Protein AF-A0A929Y7T6-F1 (afdb_monomer)

Solvent-accessible surface area (backbone atoms only — not comparable to full-atom values): 31112 Å² total; per-residue (Å²): 137,85,84,80,83,83,86,83,78,97,77,88,70,81,78,88,77,71,87,53,77,57,58,56,43,48,49,54,32,60,77,64,28,68,88,59,69,92,52,55,68,60,50,28,52,51,27,49,15,45,37,46,13,72,40,48,84,33,41,37,93,51,63,65,48,46,63,39,55,68,40,53,52,41,39,67,33,88,79,69,81,60,52,71,62,26,21,52,38,26,42,54,40,54,46,57,56,73,68,33,86,87,57,51,70,58,54,48,51,37,45,33,30,40,50,40,32,48,54,55,50,52,51,50,38,55,47,53,50,36,52,51,40,51,52,56,44,78,69,41,92,85,61,52,72,71,57,39,51,48,50,33,36,36,61,61,45,93,39,81,66,87,80,57,65,70,63,63,66,65,78,69,75,59,66,52,61,67,56,51,50,55,52,60,57,49,37,51,66,67,33,54,52,48,52,46,31,40,52,45,44,38,76,76,55,62,88,57,92,40,64,29,56,54,50,41,52,37,46,32,31,57,16,41,45,21,54,50,27,45,52,66,66,37,50,68,60,18,50,46,39,48,12,50,39,40,34,54,37,36,57,75,66,63,44,54,75,53,46,53,55,43,49,53,50,51,52,52,51,60,71,66,32,65,69,55,52,52,39,74,73,69,53,85,58,91,53,53,88,90,58,62,57,54,52,74,47,64,70,36,37,50,28,80,85,68,46,57,91,53,60,36,27,42,36,39,37,50,46,96,90,67,51,76,41,39,30,41,38,37,52,56,44,60,16,51,42,37,57,47,12,61,78,43,83,68,43,78,52,35,51,43,39,31,37,35,42,40,24,82,37,69,67,56,27,20,50,55,47,22,54,49,50,44,53,52,51,59,36,37,73,34,84,88,61,35,37,37,78,37,51,44,88,98,50,92,30,28,31,38,40,32,18,44,60,68,57,45,52,52,38,49,51,35,24,47,76,59,70,50,63,67,92,58,48,36,76,46,74,50,50,70,70,56,29,63,73,65,71,53,75,71,76,56,40,38,36,40,24,29,36,42,49,41,76,36,93,88,43,88,94,41,71,43,78,43,38,30,24,43,34,39,28,26,49,66,54,52,48,30,42,65,48,30,78,53,9,64,68,49,51,50,57,47,51,54,53,40,57,77,65,44,45,88,79,46,56,89,83,36,68,68,45,49,49,53,51,52,48,48,49,52,52,38,55,49,39,29,51,45,27,49,61,38,49,58,55,60,71,67,51,37,42,89,39,55,75,63,96,74,50,26,67,71,46,17,53,48,51,50,52,53,46,55,51,49,49,62,55,59,76,76,109

Mean predicted aligned error: 7.51 Å

Foldseek 3Di:
DDDDDDDDDDDDDDDPPDDDPLNVLLVQLVVFFDPDQPCLQVLLQQLQLQCCQQDLQFFAPCSSLSSLLVLLCLLPCVVVPGDPRSNLSSLVSLVCVLPPPVQDPLNSLLSLQLSLVSVVLVCVLLVLQLVQLVVVLVPDPPDDPVRSVVSSCLQNHPDQDDDDLVSLVDATAADALVVLLVSPLFGFPSSLSSNLSSLLSCLVPPSDPGPSSNVNSLRSLRRPNLLNCLLLLSPVSSQLSPLSSLVVSCVSVVVVVLLVVLVVQVVQDVVCPDVNVVCLQPVPDPPPPVDAQKDKDASGAGGPVRHGSFGKIKMWGADPVRDIWIKIKGAHRSSRQSVVCVVLVNDGFLVNIEMETAAADLLRLLLVLLVSVLSLVVLCVPPVSQKHFDPGRPDPAQKEWEFEPVSQVSNVVSNVVSVHDPSRYHYHHDDPVNCVQLVHTEQGKIKGKIWHKDADPPDGPDIRTHRYMYIGYYPVSVVCCRQRLNPPSLCVSLVVVCVVVVLVVDDPPDPVNVVSSVVSVVSSVSSSVSSVVSVVLSVPRRNPGSPGSDNNSVSSVVSVVSSVVSVVVVVVD

Nearest PDB structures (foldseek):
  5iqr-assembly1_8  TM=4.042E-01  e=5.550E-04  Escherichia coli K-12
  1vj7-assembly2_B  TM=3.992E-01  e=6.071E-03  Streptococcus dysgalactiae subsp. equisimilis
  6s2t-assembly1_A  TM=3.610E-01  e=6.346E-03  Thermus thermophilus
  6s2v-assembly1_A  TM=3.914E-01  e=3.127E-02  Thermus thermophilus
  6s2v-assembly3_C  TM=3.686E-01  e=3.127E-02  Thermus thermophilus

Radius of gyration: 26.44 Å; Cα contacts (8 Å, |Δi|>4): 823; chains: 1; bounding box: 95×47×78 Å

Secondary structure (DSSP, 8-state):
---------TT------S--HHHHHHHHHHHHSTT--TTHHHHHHHHHHHHHHHHTTTS---HHHHHHHHHHHHHH-TTS-S-HHHHHHHHHHHHHHHT-TTS-HHHHHHHHHHHHHHHHHHHHHHHHHHHHHHHHHHT-TTS-HHHHHHHHHHHHS---SPPPHHHHT--PPP--HHHHHHHHTTS-HHHHHHHHHHHHHHHHS-S---HHHHHHHHHHIIIIIHHHHHHTT-HHHHHHHHHHHHHHHHHHTT-HHHHHHHHHHHHHHHHH-HHHHHHHHH--S---TTS-SEEEEESSPP-TTS--SS-EEEEEEE-TTS-EEEEEEEEPPHHHHHHHHHTTTTPPPGGGEEEEEEESSHHHHHHHHHHHHHHHHHHHT-GGG-EEE-PPTT-S-SEEEEEEHHHHHHHHHHHHHTT--GGGEEEEEE-HHHHHHHTSPPPPEEEEEEEEEEE-TTSTT-EEEEEEEEEEEEHHHHHHHHHSTT-HHHHHHHHHHHHHTTGGGS-TT-HHHHHHHHHHHHHHHHHHHHHHHHHHHHTT--TT-----SS-HHHHHHHHHHHHHHHHHHTT-

pLDDT: mean 87.09, std 13.43, range [24.84, 98.38]

Structure (mmCIF, N/CA/C/O backbone):
data_AF-A0A929Y7T6-F1
#
_entry.id   AF-A0A929Y7T6-F1
#
loop_
_atom_site.group_PDB
_atom_site.id
_atom_site.type_symbol
_atom_site.label_atom_id
_atom_site.label_alt_id
_atom_site.label_comp_id
_atom_site.label_asym_id
_atom_site.label_entity_id
_atom_site.label_seq_id
_atom_site.pdbx_PDB_ins_code
_atom_site.Cartn_x
_atom_site.Cartn_y
_atom_site.Cartn_z
_atom_site.occupancy
_atom_site.B_iso_or_equiv
_atom_site.auth_seq_id
_atom_site.auth_comp_id
_atom_site.auth_asym_id
_atom_site.auth_atom_id
_atom_site.pdbx_PDB_model_num
ATOM 1 N N . MET A 1 1 ? 58.674 -3.741 -1.979 1.00 30.75 1 MET A N 1
ATOM 2 C CA . MET A 1 1 ? 58.210 -2.365 -1.718 1.00 30.75 1 MET A CA 1
ATOM 3 C C . MET A 1 1 ? 56.908 -2.217 -2.467 1.00 30.75 1 MET A C 1
ATOM 5 O O . MET A 1 1 ? 56.916 -1.921 -3.654 1.00 30.75 1 MET A O 1
ATOM 9 N N . ASN A 1 2 ? 55.836 -2.582 -1.769 1.00 27.48 2 ASN A N 1
ATOM 10 C CA . ASN A 1 2 ? 54.456 -2.337 -2.158 1.00 27.48 2 ASN A CA 1
ATOM 11 C C . ASN A 1 2 ? 54.156 -0.856 -1.936 1.00 27.48 2 ASN A C 1
ATOM 13 O O . ASN A 1 2 ? 54.714 -0.275 -1.009 1.00 27.48 2 ASN A O 1
ATOM 17 N N . ASN A 1 3 ? 53.262 -0.302 -2.744 1.00 24.84 3 ASN A N 1
ATOM 18 C CA . ASN A 1 3 ? 52.385 0.797 -2.358 1.00 24.84 3 ASN A CA 1
ATOM 19 C C . ASN A 1 3 ? 51.068 0.588 -3.116 1.00 24.84 3 ASN A C 1
ATOM 21 O O . ASN A 1 3 ? 50.847 1.163 -4.179 1.00 24.84 3 ASN A O 1
ATOM 25 N N . GLU A 1 4 ? 50.239 -0.303 -2.575 1.00 26.73 4 GLU A N 1
ATOM 26 C CA . GLU A 1 4 ? 48.786 -0.218 -2.709 1.00 26.73 4 GLU A CA 1
ATOM 27 C C . GLU A 1 4 ? 48.318 0.894 -1.768 1.00 26.73 4 GLU A C 1
ATOM 29 O O . GLU A 1 4 ? 48.787 0.995 -0.633 1.00 26.73 4 GLU A O 1
ATOM 34 N N . VAL A 1 5 ? 47.434 1.759 -2.257 1.00 28.36 5 VAL A N 1
ATOM 35 C CA . VAL A 1 5 ? 46.718 2.715 -1.415 1.00 28.36 5 VAL A CA 1
ATOM 36 C C . VAL A 1 5 ? 45.351 2.108 -1.142 1.00 28.36 5 VAL A C 1
ATOM 38 O O . VAL A 1 5 ? 44.487 2.095 -2.015 1.00 28.36 5 VAL A O 1
ATOM 41 N N . ASP A 1 6 ? 45.204 1.588 0.074 1.00 28.38 6 ASP A N 1
ATOM 42 C CA . ASP A 1 6 ? 43.946 1.174 0.687 1.00 28.38 6 ASP A CA 1
ATOM 43 C C . ASP A 1 6 ? 42.977 2.357 0.813 1.00 28.38 6 ASP A C 1
ATOM 45 O O . ASP A 1 6 ? 43.326 3.412 1.350 1.00 28.38 6 ASP A O 1
ATOM 49 N N . ILE A 1 7 ? 41.720 2.142 0.424 1.00 29.48 7 ILE A N 1
ATOM 50 C CA . ILE A 1 7 ? 40.582 2.894 0.963 1.00 29.48 7 ILE A CA 1
ATOM 51 C C . ILE A 1 7 ? 39.602 1.868 1.546 1.00 29.48 7 ILE A C 1
ATOM 53 O O . ILE A 1 7 ? 38.738 1.339 0.852 1.00 29.48 7 ILE A O 1
ATOM 57 N N . LEU A 1 8 ? 39.771 1.572 2.836 1.00 27.78 8 LEU A N 1
ATOM 58 C CA . LEU A 1 8 ? 38.874 0.748 3.652 1.00 27.78 8 LEU A CA 1
ATOM 59 C C . LEU A 1 8 ? 37.724 1.594 4.233 1.00 27.78 8 LEU A C 1
ATOM 61 O O . LEU A 1 8 ? 37.942 2.732 4.656 1.00 27.78 8 LEU A O 1
ATOM 65 N N . ARG A 1 9 ? 36.515 1.015 4.328 1.00 35.38 9 ARG A N 1
ATOM 66 C CA . ARG A 1 9 ? 35.429 1.495 5.210 1.00 35.38 9 ARG A CA 1
ATOM 67 C C . ARG A 1 9 ? 35.489 0.798 6.588 1.00 35.38 9 ARG A C 1
ATOM 69 O O . ARG A 1 9 ? 36.011 -0.312 6.674 1.00 35.38 9 ARG A O 1
ATOM 76 N N . PRO A 1 10 ? 34.985 1.433 7.665 1.00 31.97 10 PRO A N 1
ATOM 77 C CA . PRO A 1 10 ? 35.321 1.079 9.047 1.00 31.97 10 PRO A CA 1
ATOM 78 C C . PRO A 1 10 ? 34.286 0.203 9.792 1.00 31.97 10 PRO A C 1
ATOM 80 O O . PRO A 1 10 ? 34.027 0.465 10.965 1.00 31.97 10 PRO A O 1
ATOM 83 N N . ASP A 1 11 ? 33.683 -0.823 9.182 1.00 34.75 11 ASP A N 1
ATOM 84 C CA . ASP A 1 11 ? 32.692 -1.673 9.883 1.00 34.75 11 ASP A CA 1
ATOM 85 C C . ASP A 1 11 ? 32.797 -3.199 9.671 1.00 34.75 11 ASP A C 1
ATOM 87 O O . ASP A 1 11 ? 32.026 -3.949 10.267 1.00 34.75 11 ASP A O 1
ATOM 91 N N . GLY A 1 12 ? 33.815 -3.697 8.963 1.00 36.16 12 GLY A N 1
ATOM 92 C CA . GLY A 1 12 ? 34.300 -5.073 9.151 1.00 36.16 12 GLY A CA 1
ATOM 93 C C . GLY A 1 12 ? 33.313 -6.210 8.840 1.00 36.16 12 GLY A C 1
ATOM 94 O O . GLY A 1 12 ? 33.398 -7.263 9.474 1.00 36.16 12 GLY A O 1
ATOM 95 N N . ARG A 1 13 ? 32.409 -6.040 7.868 1.00 32.81 13 ARG A N 1
ATOM 96 C CA . ARG A 1 13 ? 31.676 -7.154 7.234 1.00 32.81 13 ARG A CA 1
ATOM 97 C C . ARG A 1 13 ? 32.122 -7.330 5.781 1.00 32.81 13 ARG A C 1
ATOM 99 O O . ARG A 1 13 ? 32.581 -6.381 5.159 1.00 32.81 13 ARG A O 1
ATOM 106 N N . GLU A 1 14 ? 32.062 -8.583 5.344 1.00 32.12 14 GLU A N 1
ATOM 107 C CA . GLU A 1 14 ? 32.769 -9.228 4.229 1.00 32.12 14 GLU A CA 1
ATOM 108 C C . GLU A 1 14 ? 32.957 -8.395 2.951 1.00 32.12 14 GLU A C 1
ATOM 110 O O . GLU A 1 14 ? 32.082 -7.650 2.511 1.00 32.12 14 GLU A O 1
ATOM 115 N N . SER A 1 15 ? 34.137 -8.569 2.346 1.00 32.97 15 SER A N 1
ATOM 116 C CA . SER A 1 15 ? 34.451 -8.118 0.997 1.00 32.97 15 SER A CA 1
ATOM 117 C C . SER A 1 15 ? 33.387 -8.606 0.021 1.00 32.97 15 SER A C 1
ATOM 119 O O . SER A 1 15 ? 32.946 -9.750 0.093 1.00 32.97 15 SER A O 1
ATOM 121 N N . TYR A 1 16 ? 33.002 -7.741 -0.918 1.00 35.12 16 TYR A N 1
ATOM 122 C CA . TYR A 1 16 ? 32.330 -8.151 -2.146 1.00 35.12 16 TYR A CA 1
ATOM 123 C C . TYR A 1 16 ? 33.253 -9.118 -2.899 1.00 35.12 16 TYR A C 1
ATOM 125 O O . TYR A 1 16 ? 34.069 -8.707 -3.725 1.00 35.12 16 TYR A O 1
ATOM 133 N N . ASP A 1 17 ? 33.174 -10.399 -2.563 1.00 30.73 17 ASP A N 1
ATOM 134 C CA . ASP A 1 17 ? 33.821 -11.452 -3.318 1.00 30.73 17 ASP A CA 1
ATOM 135 C C . ASP A 1 17 ? 33.116 -11.563 -4.677 1.00 30.73 17 ASP A C 1
ATOM 137 O O . ASP A 1 17 ? 31.932 -11.875 -4.756 1.00 30.73 17 ASP A O 1
ATOM 141 N N . LEU A 1 18 ? 33.898 -11.329 -5.737 1.00 33.50 18 LEU A N 1
ATOM 142 C CA . LEU A 1 18 ? 33.650 -11.679 -7.143 1.00 33.50 18 LEU A CA 1
ATOM 143 C C . LEU A 1 18 ? 32.570 -10.864 -7.885 1.00 33.50 18 LEU A C 1
ATOM 145 O O . LEU A 1 18 ? 31.371 -11.072 -7.759 1.00 33.50 18 LEU A O 1
ATOM 149 N N . ILE A 1 19 ? 33.064 -9.995 -8.770 1.00 40.75 19 ILE A N 1
ATOM 150 C CA . ILE A 1 19 ? 32.378 -9.367 -9.909 1.00 40.75 19 ILE A CA 1
ATOM 151 C C . ILE A 1 19 ? 31.396 -10.362 -10.556 1.00 40.75 19 ILE A C 1
ATOM 153 O O . ILE A 1 19 ? 31.828 -11.345 -11.166 1.00 40.75 19 ILE A O 1
ATOM 157 N N . ALA A 1 20 ? 30.087 -10.120 -10.447 1.00 53.72 20 ALA A N 1
ATOM 158 C CA . ALA A 1 20 ? 29.102 -10.887 -11.199 1.00 53.72 20 ALA A CA 1
ATOM 159 C C . ALA A 1 20 ? 29.246 -10.554 -12.699 1.00 53.72 20 ALA A C 1
ATOM 161 O O . ALA A 1 20 ? 29.445 -9.383 -13.037 1.00 53.72 20 ALA A O 1
ATOM 162 N N . PRO A 1 21 ? 29.110 -11.526 -13.626 1.00 73.94 21 PRO A N 1
ATOM 163 C CA . PRO A 1 21 ? 29.206 -11.269 -15.067 1.00 73.94 21 PRO A CA 1
ATOM 164 C C . PRO A 1 21 ? 28.299 -10.128 -15.553 1.00 73.94 21 PRO A C 1
ATOM 166 O O . PRO A 1 21 ? 28.669 -9.407 -16.474 1.00 73.94 21 PRO A O 1
ATOM 169 N N . VAL A 1 22 ? 27.138 -9.933 -14.915 1.00 87.88 22 VAL A N 1
ATOM 170 C CA . VAL A 1 22 ? 26.182 -8.875 -15.268 1.00 87.88 22 VAL A CA 1
ATOM 171 C C . VAL A 1 22 ? 26.681 -7.469 -14.915 1.00 87.88 22 VAL A C 1
ATOM 173 O O . VAL A 1 22 ? 26.446 -6.541 -15.681 1.00 87.88 22 VAL A O 1
ATOM 176 N N . ASP A 1 23 ? 27.441 -7.291 -13.829 1.00 87.75 23 ASP A N 1
ATOM 177 C CA . ASP A 1 23 ? 27.931 -5.968 -13.416 1.00 87.75 23 ASP A CA 1
ATOM 178 C C . ASP A 1 23 ? 28.905 -5.386 -14.436 1.00 87.75 23 ASP A C 1
ATOM 180 O O . ASP A 1 23 ? 28.860 -4.193 -14.739 1.00 87.75 23 ASP A O 1
ATOM 184 N N . THR A 1 24 ? 29.794 -6.229 -14.969 1.00 88.50 24 THR A N 1
ATOM 185 C CA . THR A 1 24 ? 30.710 -5.833 -16.043 1.00 88.50 24 THR A CA 1
ATOM 186 C C . THR A 1 24 ? 29.929 -5.457 -17.293 1.00 88.50 24 THR A C 1
ATOM 188 O O . THR A 1 24 ? 30.178 -4.399 -17.857 1.00 88.50 24 THR A O 1
ATOM 191 N N . LEU A 1 25 ? 28.939 -6.265 -17.678 1.00 91.12 25 LEU A N 1
ATOM 192 C CA . LEU A 1 25 ? 28.117 -5.997 -18.856 1.00 91.12 25 LEU A CA 1
ATOM 193 C C . LEU A 1 25 ? 27.348 -4.671 -18.747 1.00 91.12 25 LEU A C 1
ATOM 195 O O . LEU A 1 25 ? 27.350 -3.885 -19.689 1.00 91.12 25 LEU A O 1
ATOM 199 N N . VAL A 1 26 ? 26.744 -4.383 -17.593 1.00 91.94 26 VAL A N 1
ATOM 200 C CA . VAL A 1 26 ? 25.992 -3.137 -17.372 1.00 91.94 26 VAL A CA 1
ATOM 201 C C . VAL A 1 26 ? 26.918 -1.918 -17.311 1.00 91.94 26 VAL A C 1
ATOM 203 O O . VAL A 1 26 ? 26.553 -0.844 -17.793 1.00 91.94 26 VAL A O 1
ATOM 206 N N . ARG A 1 27 ? 28.130 -2.055 -16.755 1.00 90.56 27 ARG A N 1
ATOM 207 C CA . ARG A 1 27 ? 29.142 -0.981 -16.774 1.00 90.56 27 ARG A CA 1
ATOM 208 C C . ARG A 1 27 ? 29.623 -0.693 -18.191 1.00 90.56 27 ARG A C 1
ATOM 210 O O . ARG A 1 27 ? 29.637 0.470 -18.581 1.00 90.56 27 ARG A O 1
ATOM 217 N N . ASP A 1 28 ? 29.943 -1.735 -18.953 1.00 88.75 28 ASP A N 1
ATOM 218 C CA . ASP A 1 28 ? 30.347 -1.616 -20.355 1.00 88.75 28 ASP A CA 1
ATOM 219 C C . ASP A 1 28 ? 29.238 -0.952 -21.187 1.00 88.75 28 ASP A C 1
ATOM 221 O O . ASP A 1 28 ? 29.512 -0.044 -21.975 1.00 88.75 28 ASP A O 1
ATOM 225 N N . TYR A 1 29 ? 27.979 -1.351 -20.971 1.00 92.38 29 TYR A N 1
ATOM 226 C CA . TYR A 1 29 ? 26.817 -0.701 -21.576 1.00 92.38 29 TYR A CA 1
ATOM 227 C C . TYR A 1 29 ? 26.772 0.790 -21.232 1.00 92.38 29 TYR A C 1
ATOM 229 O O . TYR A 1 29 ? 26.779 1.628 -22.127 1.00 92.38 29 TYR A O 1
ATOM 237 N N . ARG A 1 30 ? 26.784 1.141 -19.942 1.00 90.19 30 ARG A N 1
ATOM 238 C CA . ARG A 1 30 ? 26.703 2.535 -19.481 1.00 90.19 30 ARG A CA 1
ATOM 239 C C . ARG A 1 30 ? 27.815 3.407 -20.068 1.00 90.19 30 ARG A C 1
ATOM 241 O O . ARG A 1 30 ? 27.568 4.561 -20.402 1.00 90.19 30 ARG A O 1
ATOM 248 N N . ASP A 1 31 ? 29.029 2.872 -20.165 1.00 86.94 31 ASP A N 1
ATOM 249 C CA . ASP A 1 31 ? 30.201 3.614 -20.634 1.00 86.94 31 ASP A CA 1
ATOM 250 C C . ASP A 1 31 ? 30.208 3.805 -22.164 1.00 86.94 31 ASP A C 1
ATOM 252 O O . ASP A 1 31 ? 30.907 4.684 -22.670 1.00 86.94 31 ASP A O 1
ATOM 256 N N . THR A 1 32 ? 29.423 3.011 -22.900 1.00 85.94 32 THR A N 1
ATOM 257 C CA . THR A 1 32 ? 29.293 3.084 -24.367 1.00 85.94 32 THR A CA 1
ATOM 258 C C . THR A 1 32 ? 27.987 3.724 -24.832 1.00 85.94 32 THR A C 1
ATOM 260 O O . THR A 1 32 ? 27.947 4.322 -25.902 1.00 85.94 32 THR A O 1
ATOM 263 N N . ALA A 1 33 ? 26.917 3.626 -24.045 1.00 87.00 33 ALA A N 1
ATOM 264 C CA . ALA A 1 33 ? 25.616 4.167 -24.387 1.00 87.00 33 ALA A CA 1
ATOM 265 C C . ALA A 1 33 ? 25.622 5.701 -24.371 1.00 87.00 33 ALA A C 1
ATOM 267 O O . ALA A 1 33 ? 26.090 6.369 -23.445 1.00 87.00 33 ALA A O 1
ATOM 268 N N . SER A 1 34 ? 25.015 6.281 -25.399 1.00 82.94 34 SER A N 1
ATOM 269 C CA . SER A 1 34 ? 24.853 7.723 -25.521 1.00 82.94 34 SER A CA 1
ATOM 270 C C . SER A 1 34 ? 23.731 8.222 -24.604 1.00 82.94 34 SER A C 1
ATOM 272 O O . SER A 1 34 ? 22.579 7.808 -24.739 1.00 82.94 34 SER A O 1
ATOM 274 N N . ARG A 1 35 ? 24.046 9.194 -23.732 1.00 77.00 35 ARG A N 1
ATOM 275 C CA . ARG A 1 35 ? 23.082 9.914 -22.864 1.00 77.00 35 ARG A CA 1
ATOM 276 C C . ARG A 1 35 ? 22.252 9.007 -21.940 1.00 77.00 35 ARG A C 1
ATOM 278 O O . ARG A 1 35 ? 21.089 9.309 -21.676 1.00 77.00 35 ARG A O 1
ATOM 285 N N . GLU A 1 36 ? 22.846 7.927 -21.442 1.00 85.88 36 GLU A N 1
ATOM 286 C CA . GLU A 1 36 ? 22.211 7.088 -20.424 1.00 85.88 36 GLU A CA 1
ATOM 287 C C . GLU A 1 36 ? 22.105 7.822 -19.075 1.00 85.88 36 GLU A C 1
ATOM 289 O O . GLU A 1 36 ? 22.851 8.772 -18.800 1.00 85.88 36 GLU A O 1
ATOM 294 N N . ARG A 1 37 ? 21.163 7.399 -18.224 1.00 85.06 37 ARG A N 1
ATOM 295 C CA . ARG A 1 37 ? 21.006 7.971 -16.883 1.00 85.06 37 ARG A CA 1
ATOM 296 C C . ARG A 1 37 ? 22.293 7.781 -16.056 1.00 85.06 37 ARG A C 1
ATOM 298 O O . ARG A 1 37 ? 22.844 6.677 -16.010 1.00 85.06 37 ARG A O 1
ATOM 305 N N . PRO A 1 38 ? 22.786 8.831 -15.372 1.00 83.88 38 PRO A N 1
ATOM 306 C CA . PRO A 1 38 ? 24.052 8.760 -14.641 1.00 83.88 38 PRO A CA 1
ATOM 307 C C . PRO A 1 38 ? 23.994 7.802 -13.445 1.00 83.88 38 PRO A C 1
ATOM 309 O O . PRO A 1 38 ? 25.021 7.257 -13.046 1.00 83.88 38 PRO A O 1
ATOM 312 N N . ASP A 1 39 ? 22.801 7.575 -12.894 1.00 89.69 39 ASP A N 1
ATOM 313 C CA . ASP A 1 39 ? 22.560 6.731 -11.728 1.00 89.69 39 ASP A CA 1
ATOM 314 C C . ASP A 1 39 ? 22.103 5.305 -12.087 1.00 89.69 39 ASP A C 1
ATOM 316 O O . ASP A 1 39 ? 21.621 4.613 -11.202 1.00 89.69 39 ASP A O 1
ATOM 320 N N . LEU A 1 40 ? 22.264 4.830 -13.336 1.00 90.56 40 LEU A N 1
ATOM 321 C CA . LEU A 1 40 ? 21.748 3.526 -13.817 1.00 90.56 40 LEU A CA 1
ATOM 322 C C . LEU A 1 40 ? 22.006 2.363 -12.839 1.00 90.56 40 LEU A C 1
ATOM 324 O O . LEU A 1 40 ? 21.096 1.632 -12.457 1.00 90.56 40 LEU A O 1
ATOM 328 N N . ILE A 1 41 ? 23.261 2.217 -12.408 1.00 91.31 41 ILE A N 1
ATOM 329 C CA . ILE A 1 41 ? 23.690 1.145 -11.498 1.00 91.31 41 ILE A CA 1
ATOM 330 C C . ILE A 1 41 ? 23.164 1.386 -10.078 1.00 91.31 41 ILE A C 1
ATOM 332 O O . ILE A 1 41 ? 22.718 0.458 -9.409 1.00 91.31 41 ILE A O 1
ATOM 336 N N . GLU A 1 42 ? 23.201 2.633 -9.604 1.00 92.12 42 GLU A N 1
ATOM 337 C CA . GLU A 1 42 ? 22.711 2.984 -8.267 1.00 92.12 42 GLU A CA 1
ATOM 338 C C . GLU A 1 42 ? 21.203 2.749 -8.155 1.00 92.12 42 GLU A C 1
ATOM 340 O O . GLU A 1 42 ? 20.743 2.192 -7.162 1.00 92.12 42 GLU A O 1
ATOM 345 N N . HIS A 1 43 ? 20.452 3.106 -9.194 1.00 93.38 43 HIS A N 1
ATOM 346 C CA . HIS A 1 43 ? 19.031 2.834 -9.335 1.00 93.38 43 HIS A CA 1
ATOM 347 C C . HIS A 1 43 ? 18.742 1.336 -9.254 1.00 93.38 43 HIS A C 1
ATOM 349 O O . HIS A 1 43 ? 17.990 0.917 -8.377 1.00 93.38 43 HIS A O 1
ATOM 355 N N . ALA A 1 44 ? 19.414 0.510 -10.062 1.00 94.25 44 ALA A N 1
ATOM 356 C CA . ALA A 1 44 ? 19.248 -0.941 -10.003 1.00 94.25 44 ALA A CA 1
ATOM 357 C C . ALA A 1 44 ? 19.532 -1.508 -8.594 1.00 94.25 44 ALA A C 1
ATOM 359 O O . ALA A 1 44 ? 18.779 -2.343 -8.089 1.00 94.25 44 ALA A O 1
ATOM 360 N N . HIS A 1 45 ? 20.557 -1.008 -7.894 1.00 93.50 45 HIS A N 1
ATOM 361 C CA . HIS A 1 45 ? 20.831 -1.417 -6.512 1.00 93.50 45 HIS A CA 1
ATOM 362 C C . HIS A 1 45 ? 19.759 -0.971 -5.507 1.00 93.50 45 HIS A C 1
ATOM 364 O O . HIS A 1 45 ? 19.465 -1.724 -4.573 1.00 93.50 45 HIS A O 1
ATOM 370 N N . ARG A 1 46 ? 19.164 0.219 -5.661 1.00 95.12 46 ARG A N 1
ATOM 371 C CA . ARG A 1 46 ? 18.041 0.653 -4.811 1.00 95.12 46 ARG A CA 1
ATOM 372 C C . ARG A 1 46 ? 16.802 -0.206 -5.062 1.00 95.12 46 ARG A C 1
ATOM 374 O O . ARG A 1 46 ? 16.214 -0.710 -4.104 1.00 95.12 46 ARG A O 1
ATOM 381 N N . VAL A 1 47 ? 16.481 -0.482 -6.328 1.00 96.12 47 VAL A N 1
ATOM 382 C CA . VAL A 1 47 ? 15.379 -1.377 -6.722 1.00 96.12 47 VAL A CA 1
ATOM 383 C C . VAL A 1 47 ? 15.582 -2.782 -6.158 1.00 96.12 47 VAL A C 1
ATOM 385 O O . VAL A 1 47 ? 14.666 -3.335 -5.552 1.00 96.12 47 VAL A O 1
ATOM 388 N N . LEU A 1 48 ? 16.794 -3.338 -6.245 1.00 94.81 48 LEU A N 1
ATOM 389 C CA . LEU A 1 48 ? 17.136 -4.618 -5.619 1.00 94.81 48 LEU A CA 1
ATOM 390 C C . LEU A 1 48 ? 16.880 -4.612 -4.108 1.00 94.81 48 LEU A C 1
ATOM 392 O O . LEU A 1 48 ? 16.363 -5.591 -3.570 1.00 94.81 48 LEU A O 1
ATOM 396 N N . GLY A 1 49 ? 17.238 -3.523 -3.424 1.00 95.31 49 GLY A N 1
ATOM 397 C CA . GLY A 1 49 ? 16.976 -3.354 -1.995 1.00 95.31 49 GLY A CA 1
ATOM 398 C C . GLY A 1 49 ? 15.483 -3.425 -1.678 1.00 95.31 49 GLY A C 1
ATOM 399 O O . GLY A 1 49 ? 15.083 -4.148 -0.767 1.00 95.31 49 GLY A O 1
ATOM 400 N N . LEU A 1 50 ? 14.654 -2.750 -2.478 1.00 97.06 50 LEU A N 1
ATOM 401 C CA . LEU A 1 50 ? 13.196 -2.779 -2.346 1.00 97.06 50 LEU A CA 1
ATOM 402 C C . LEU A 1 50 ? 12.619 -4.173 -2.640 1.00 97.06 50 LEU A C 1
ATOM 404 O O . LEU A 1 50 ? 11.813 -4.678 -1.858 1.00 97.06 50 LEU A O 1
ATOM 408 N N . VAL A 1 51 ? 13.058 -4.834 -3.713 1.00 96.06 51 VAL A N 1
ATOM 409 C CA . VAL A 1 51 ? 12.597 -6.186 -4.070 1.00 96.06 51 VAL A CA 1
ATOM 410 C C . VAL A 1 51 ? 12.941 -7.188 -2.966 1.00 96.06 51 VAL A C 1
ATOM 412 O O . VAL A 1 51 ? 12.075 -7.949 -2.530 1.00 96.06 51 VAL A O 1
ATOM 415 N N . ARG A 1 52 ? 14.166 -7.141 -2.427 1.00 93.50 52 ARG A N 1
ATOM 416 C CA . ARG A 1 52 ? 14.575 -7.969 -1.279 1.00 93.50 52 ARG A CA 1
ATOM 417 C C . ARG A 1 52 ? 13.739 -7.680 -0.033 1.00 93.50 52 ARG A C 1
ATOM 419 O O . ARG A 1 52 ? 13.346 -8.624 0.656 1.00 93.50 52 ARG A O 1
ATOM 426 N N . ALA A 1 53 ? 13.443 -6.406 0.228 1.00 94.44 53 ALA A N 1
ATOM 427 C CA . ALA A 1 53 ? 12.648 -5.972 1.371 1.00 94.44 53 ALA A CA 1
ATOM 428 C C . ALA A 1 53 ? 11.200 -6.490 1.321 1.00 94.44 53 ALA A C 1
ATOM 430 O O . ALA A 1 53 ? 10.683 -6.964 2.334 1.00 94.44 53 ALA A O 1
ATOM 431 N N . PHE A 1 54 ? 10.547 -6.408 0.156 1.00 94.88 54 PHE A N 1
ATOM 432 C CA . PHE A 1 54 ? 9.120 -6.714 0.000 1.00 94.88 54 PHE A CA 1
ATOM 433 C C . PHE A 1 54 ? 8.808 -8.149 -0.441 1.00 94.88 54 PHE A C 1
ATOM 435 O O . PHE A 1 54 ? 7.728 -8.651 -0.122 1.00 94.88 54 PHE A O 1
ATOM 442 N N . ALA A 1 55 ? 9.702 -8.790 -1.195 1.00 93.56 55 ALA A N 1
ATOM 443 C CA . ALA A 1 55 ? 9.422 -10.060 -1.864 1.00 93.56 55 ALA A CA 1
ATOM 444 C C . ALA A 1 55 ? 10.618 -11.025 -1.930 1.00 93.56 55 ALA A C 1
ATOM 446 O O . ALA A 1 55 ? 10.511 -12.071 -2.566 1.00 93.56 55 ALA A O 1
ATOM 447 N N . GLY A 1 56 ? 11.742 -10.729 -1.267 1.00 88.56 56 GLY A N 1
ATOM 448 C CA . GLY A 1 56 ? 12.943 -11.573 -1.327 1.00 88.56 56 GLY A CA 1
ATOM 449 C C . GLY A 1 56 ? 12.777 -12.972 -0.718 1.00 88.56 56 GLY A C 1
ATOM 450 O O . GLY A 1 56 ? 13.621 -13.834 -0.919 1.00 88.56 56 GLY A O 1
ATOM 451 N N . ASP A 1 57 ? 11.716 -13.213 0.055 1.00 88.88 57 ASP A N 1
ATOM 452 C CA . ASP A 1 57 ? 11.304 -14.541 0.533 1.00 88.88 57 ASP A CA 1
ATOM 453 C C . ASP A 1 57 ? 10.343 -15.269 -0.427 1.00 88.88 57 ASP A C 1
ATOM 455 O O . ASP A 1 57 ? 9.937 -16.391 -0.132 1.00 88.88 57 ASP A O 1
ATOM 459 N N . LYS A 1 58 ? 9.944 -14.632 -1.535 1.00 89.62 58 LYS A N 1
ATOM 460 C CA . LYS A 1 58 ? 8.912 -15.122 -2.463 1.00 89.62 58 LYS A CA 1
ATOM 461 C C . LYS A 1 58 ? 9.466 -15.437 -3.839 1.00 89.62 58 LYS A C 1
ATOM 463 O O . LYS A 1 58 ? 9.082 -16.452 -4.401 1.00 89.62 58 LYS A O 1
ATOM 468 N N . ILE A 1 59 ? 10.331 -14.583 -4.375 1.00 90.31 59 ILE A N 1
ATOM 469 C CA . ILE A 1 59 ? 10.817 -14.695 -5.756 1.00 90.31 59 ILE A CA 1
ATOM 470 C C . ILE A 1 59 ? 12.283 -15.149 -5.784 1.00 90.31 59 ILE A C 1
ATOM 472 O O . ILE A 1 59 ? 13.003 -14.877 -4.816 1.00 90.31 59 ILE A O 1
ATOM 476 N N . PRO A 1 60 ? 12.730 -15.859 -6.838 1.00 88.38 60 PRO A N 1
ATOM 477 C CA . PRO A 1 60 ? 14.122 -16.284 -6.964 1.00 88.38 60 PRO A CA 1
ATOM 478 C C . PRO A 1 60 ? 15.069 -15.091 -7.103 1.00 88.38 60 PRO A C 1
ATOM 480 O O . PRO A 1 60 ? 14.641 -13.943 -7.228 1.00 88.38 60 PRO A O 1
ATOM 483 N N . ASP A 1 61 ? 16.377 -15.361 -7.092 1.00 86.75 61 ASP A N 1
ATOM 484 C CA . ASP A 1 61 ? 17.384 -14.319 -7.284 1.00 86.75 61 ASP A CA 1
ATOM 485 C C . ASP A 1 61 ? 17.174 -13.579 -8.614 1.00 86.75 61 ASP A C 1
ATOM 487 O O . ASP A 1 61 ? 17.459 -14.094 -9.698 1.00 86.75 61 ASP A O 1
ATOM 491 N N . SER A 1 62 ? 16.670 -12.353 -8.497 1.00 88.62 62 SER A N 1
ATOM 492 C CA . SER A 1 62 ? 16.329 -11.460 -9.596 1.00 88.62 62 SER A CA 1
ATOM 493 C C . SER A 1 62 ? 17.388 -10.381 -9.820 1.00 88.62 62 SER A C 1
ATOM 495 O O . SER A 1 62 ? 17.101 -9.396 -10.501 1.00 88.62 62 SER A O 1
ATOM 497 N N . TYR A 1 63 ? 18.586 -10.526 -9.233 1.00 92.50 63 TYR A N 1
ATOM 498 C CA . TYR A 1 63 ? 19.659 -9.535 -9.334 1.00 92.50 63 TYR A CA 1
ATOM 499 C C . TYR A 1 63 ? 19.934 -9.138 -10.782 1.00 92.50 63 TYR A C 1
ATOM 501 O O . TYR A 1 63 ? 19.792 -7.972 -11.139 1.00 92.50 63 TYR A O 1
ATOM 509 N N . ASP A 1 64 ? 20.241 -10.117 -11.629 1.00 93.06 64 ASP A N 1
ATOM 510 C CA . ASP A 1 64 ? 20.593 -9.871 -13.024 1.00 93.06 64 ASP A CA 1
ATOM 511 C C . ASP A 1 64 ? 19.447 -9.190 -13.793 1.00 93.06 64 ASP A C 1
ATOM 513 O O . ASP A 1 64 ? 19.704 -8.332 -14.634 1.00 93.06 64 ASP A O 1
ATOM 517 N N . ALA A 1 65 ? 18.185 -9.540 -13.496 1.00 92.81 65 ALA A N 1
ATOM 518 C CA . ALA A 1 65 ? 17.017 -8.960 -14.169 1.00 92.81 65 ALA A CA 1
ATOM 519 C C . ALA A 1 65 ? 16.884 -7.483 -13.815 1.00 92.81 65 ALA A C 1
ATOM 521 O O . ALA A 1 65 ? 16.724 -6.641 -14.691 1.00 92.81 65 ALA A O 1
ATOM 522 N N . ILE A 1 66 ? 17.040 -7.162 -12.532 1.00 94.75 66 ILE A N 1
ATOM 523 C CA . ILE A 1 66 ? 17.023 -5.786 -12.039 1.00 94.75 66 ILE A CA 1
ATOM 524 C C . ILE A 1 66 ? 18.214 -5.000 -12.591 1.00 94.75 66 ILE A C 1
ATOM 526 O O . ILE A 1 66 ? 18.064 -3.838 -12.940 1.00 94.75 66 ILE A O 1
ATOM 530 N N . MET A 1 67 ? 19.389 -5.606 -12.736 1.00 94.12 67 MET A N 1
ATOM 531 C CA . MET A 1 67 ? 20.548 -4.928 -13.324 1.00 94.12 67 MET A CA 1
ATOM 532 C C . MET A 1 67 ? 20.357 -4.601 -14.815 1.00 94.12 67 MET A C 1
ATOM 534 O O . MET A 1 67 ? 20.934 -3.632 -15.303 1.00 94.12 67 MET A O 1
ATOM 538 N N . MET A 1 68 ? 19.532 -5.371 -15.530 1.00 92.62 68 MET A N 1
ATOM 539 C CA . MET A 1 68 ? 19.284 -5.210 -16.967 1.00 92.62 68 MET A CA 1
ATOM 540 C C . MET A 1 68 ? 17.898 -4.638 -17.314 1.00 92.62 68 MET A C 1
ATOM 542 O O . MET A 1 68 ? 17.596 -4.520 -18.500 1.00 92.62 68 MET A O 1
ATOM 546 N N . HIS A 1 69 ? 17.070 -4.263 -16.329 1.00 89.69 69 HIS A N 1
ATOM 547 C CA . HIS A 1 69 ? 15.675 -3.851 -16.567 1.00 89.69 69 HIS A CA 1
ATOM 548 C C . HIS A 1 69 ? 15.555 -2.661 -17.527 1.00 89.69 69 HIS A C 1
ATOM 550 O O . HIS A 1 69 ? 14.678 -2.633 -18.379 1.00 89.69 69 HIS A O 1
ATOM 556 N N . ASP A 1 70 ? 16.477 -1.705 -17.430 1.00 88.81 70 ASP A N 1
ATOM 557 C CA . ASP A 1 70 ? 16.528 -0.563 -18.331 1.00 88.81 70 ASP A CA 1
ATOM 558 C C . ASP A 1 70 ? 17.071 -0.987 -19.712 1.00 88.81 70 ASP A C 1
ATOM 560 O O . ASP A 1 70 ? 16.623 -0.490 -20.735 1.00 88.81 70 ASP A O 1
ATOM 564 N N . ILE A 1 71 ? 18.002 -1.944 -19.784 1.00 91.94 71 ILE A N 1
ATOM 565 C CA . ILE A 1 71 ? 18.699 -2.322 -21.028 1.00 91.94 71 ILE A CA 1
ATOM 566 C C . ILE A 1 71 ? 17.744 -2.926 -22.065 1.00 91.94 71 ILE A C 1
ATOM 568 O O . ILE A 1 71 ? 17.867 -2.613 -23.251 1.00 91.94 71 ILE A O 1
ATOM 572 N N . VAL A 1 72 ? 16.777 -3.751 -21.646 1.00 90.44 72 VAL A N 1
ATOM 573 C CA . VAL A 1 72 ? 15.807 -4.361 -22.577 1.00 90.44 72 VAL A CA 1
ATOM 574 C C . VAL A 1 72 ? 14.970 -3.305 -23.307 1.00 90.44 72 VAL A C 1
ATOM 576 O O . VAL A 1 72 ? 14.847 -3.367 -24.534 1.00 90.44 72 VAL A O 1
ATOM 579 N N . SER A 1 73 ? 14.538 -2.253 -22.607 1.00 87.88 73 SER A N 1
ATOM 580 C CA . SER A 1 73 ? 13.762 -1.173 -23.221 1.00 87.88 73 SER A CA 1
ATOM 581 C C . SER A 1 73 ? 14.602 -0.316 -24.174 1.00 87.88 73 SER A C 1
ATOM 583 O O . SER A 1 73 ? 14.104 0.136 -25.210 1.00 87.88 73 SER A O 1
ATOM 585 N N . ARG A 1 74 ? 15.909 -0.145 -23.907 1.00 90.50 74 ARG A N 1
ATOM 586 C CA . ARG A 1 74 ? 16.833 0.534 -24.844 1.00 90.50 74 ARG A CA 1
ATOM 587 C C . ARG A 1 74 ? 17.125 -0.306 -26.080 1.00 90.50 74 ARG A C 1
ATOM 589 O O . ARG A 1 74 ? 17.312 0.265 -27.151 1.00 90.50 74 ARG A O 1
ATOM 596 N N . PHE A 1 75 ? 17.147 -1.631 -25.954 1.00 92.25 75 PHE A N 1
ATOM 597 C CA . PHE A 1 75 ? 17.304 -2.531 -27.094 1.00 92.25 75 PHE A CA 1
ATOM 598 C C . PHE A 1 75 ? 16.083 -2.492 -28.024 1.00 92.25 75 PHE A C 1
ATOM 600 O O . PHE A 1 75 ? 16.230 -2.307 -29.236 1.00 92.25 75 PHE A O 1
ATOM 607 N N . ARG A 1 76 ? 14.873 -2.609 -27.466 1.00 89.00 76 ARG A N 1
ATOM 608 C CA . ARG A 1 76 ? 13.636 -2.537 -28.256 1.00 89.00 76 ARG A CA 1
ATOM 609 C C . ARG A 1 76 ? 13.390 -1.137 -28.818 1.00 89.00 76 ARG A C 1
ATOM 611 O O . ARG A 1 76 ? 12.962 -1.019 -29.961 1.00 89.00 76 ARG A O 1
ATOM 618 N N . ASN A 1 77 ? 13.729 -0.084 -28.064 1.00 85.06 77 ASN A N 1
ATOM 619 C CA . ASN A 1 77 ? 13.652 1.327 -28.471 1.00 85.06 77 ASN A CA 1
ATOM 620 C C . ASN A 1 77 ? 12.333 1.690 -29.186 1.00 85.06 77 ASN A C 1
ATOM 622 O O . ASN A 1 77 ? 12.338 2.448 -30.156 1.00 85.06 77 ASN A O 1
ATOM 626 N N . SER A 1 78 ? 11.206 1.145 -28.720 1.00 74.75 78 SER A N 1
ATOM 627 C CA . SER A 1 78 ? 9.917 1.172 -29.432 1.00 74.75 78 SER A CA 1
ATOM 628 C C . SER A 1 78 ? 9.390 2.580 -29.737 1.00 74.75 78 SER A C 1
ATOM 630 O O . SER A 1 78 ? 8.639 2.765 -30.688 1.00 74.75 78 SER A O 1
ATOM 632 N N . ASP A 1 79 ? 9.813 3.576 -28.954 1.00 70.00 79 ASP A N 1
ATOM 633 C CA . ASP A 1 79 ? 9.424 4.983 -29.108 1.00 70.00 79 ASP A CA 1
ATOM 634 C C . ASP A 1 79 ? 10.501 5.847 -29.803 1.00 70.00 79 ASP A C 1
ATOM 636 O O . ASP A 1 79 ? 10.424 7.076 -29.755 1.00 70.00 79 ASP A O 1
ATOM 640 N N . GLU A 1 80 ? 11.550 5.234 -30.368 1.00 78.88 80 GLU A N 1
ATOM 641 C CA . GLU A 1 80 ? 12.690 5.908 -31.023 1.00 78.88 80 GLU A CA 1
ATOM 642 C C . GLU A 1 80 ? 13.358 6.993 -30.145 1.00 78.88 80 GLU A C 1
ATOM 644 O O . GLU A 1 80 ? 13.910 7.988 -30.623 1.00 78.88 80 GLU A O 1
ATOM 649 N N . LYS A 1 81 ? 13.306 6.816 -28.817 1.00 78.44 81 LYS A N 1
ATOM 650 C CA . LYS A 1 81 ? 13.829 7.777 -27.830 1.00 78.44 81 LYS A CA 1
ATOM 651 C C . LYS A 1 81 ? 15.350 7.724 -27.705 1.00 78.44 81 LYS A C 1
ATOM 653 O O . LYS A 1 81 ? 15.959 8.728 -27.324 1.00 78.44 81 LYS A O 1
ATOM 658 N N . TYR A 1 82 ? 15.949 6.569 -27.981 1.00 84.62 82 TYR A N 1
ATOM 659 C CA . TYR A 1 82 ? 17.373 6.305 -27.798 1.00 84.62 82 TYR A CA 1
ATOM 660 C C . TYR A 1 82 ? 18.118 6.305 -29.134 1.00 84.62 82 TYR A C 1
ATOM 662 O O . TYR A 1 82 ? 17.544 6.020 -30.187 1.00 84.62 82 TYR A O 1
ATOM 670 N N . SER A 1 83 ? 19.409 6.648 -29.099 1.00 88.12 83 SER A N 1
ATOM 671 C CA . SER A 1 83 ? 20.252 6.603 -30.294 1.00 88.12 83 SER A CA 1
ATOM 672 C C . SER A 1 83 ? 20.484 5.161 -30.745 1.00 88.12 83 SER A C 1
ATOM 674 O O . SER A 1 83 ? 20.426 4.226 -29.944 1.00 88.12 83 SER A O 1
ATOM 676 N N . GLN A 1 84 ? 20.826 4.996 -32.025 1.00 88.56 84 GLN A N 1
ATOM 677 C CA . GLN A 1 84 ? 21.218 3.693 -32.563 1.00 88.56 84 GLN A CA 1
ATOM 678 C C . GLN A 1 84 ? 22.388 3.077 -31.779 1.00 88.56 84 GLN A C 1
ATOM 680 O O . GLN A 1 84 ? 22.362 1.894 -31.481 1.00 88.56 84 GLN A O 1
ATOM 685 N N . GLU A 1 85 ? 23.369 3.888 -31.372 1.00 89.31 85 GLU A N 1
ATOM 686 C CA . GLU A 1 85 ? 24.506 3.445 -30.552 1.00 89.31 85 GLU A CA 1
ATOM 687 C C . GLU A 1 85 ? 24.063 2.831 -29.214 1.00 89.31 85 GLU A C 1
ATOM 689 O O . GLU A 1 85 ? 24.543 1.762 -28.840 1.00 89.31 85 GLU A O 1
ATOM 694 N N . SER A 1 86 ? 23.119 3.465 -28.506 1.00 91.00 86 SER A N 1
ATOM 695 C CA . SER A 1 86 ? 22.588 2.923 -27.249 1.00 91.00 86 SER A CA 1
ATOM 696 C C . SER A 1 86 ? 21.809 1.630 -27.484 1.00 91.00 86 SER A C 1
ATOM 698 O O . SER A 1 86 ? 21.970 0.676 -26.725 1.00 91.00 86 SER A O 1
ATOM 700 N N . ARG A 1 87 ? 21.018 1.565 -28.564 1.00 91.81 87 ARG A N 1
ATOM 701 C CA . ARG A 1 87 ? 20.309 0.342 -28.962 1.00 91.81 87 ARG A CA 1
ATOM 702 C C . ARG A 1 87 ? 21.277 -0.806 -29.257 1.00 91.81 87 ARG A C 1
ATOM 704 O O . ARG A 1 87 ? 21.080 -1.913 -28.761 1.00 91.81 87 ARG A O 1
ATOM 711 N N . ASP A 1 88 ? 22.319 -0.546 -30.040 1.00 90.69 88 ASP A N 1
ATOM 712 C CA . ASP A 1 88 ? 23.296 -1.560 -30.435 1.00 90.69 88 ASP A CA 1
ATOM 713 C C . ASP A 1 88 ? 24.103 -2.054 -29.224 1.00 90.69 88 ASP A C 1
ATOM 715 O O . ASP A 1 88 ? 24.321 -3.257 -29.065 1.00 90.69 88 ASP A O 1
ATOM 719 N N . SER A 1 89 ? 24.488 -1.143 -28.322 1.00 91.12 89 SER A N 1
ATOM 720 C CA . SER A 1 89 ? 25.157 -1.496 -27.065 1.00 91.12 89 SER A CA 1
ATOM 721 C C . SER A 1 89 ? 24.264 -2.346 -26.152 1.00 91.12 89 SER A C 1
ATOM 723 O O . SER A 1 89 ? 24.721 -3.342 -25.577 1.00 91.12 89 SER A O 1
ATOM 725 N N . ALA A 1 90 ? 22.971 -2.018 -26.063 1.00 93.38 90 ALA A N 1
ATOM 726 C CA . ALA A 1 90 ? 22.000 -2.813 -25.318 1.00 93.38 90 ALA A CA 1
ATOM 727 C C . ALA A 1 90 ? 21.846 -4.225 -25.911 1.00 93.38 90 ALA A C 1
ATOM 729 O O . ALA A 1 90 ? 21.946 -5.213 -25.181 1.00 93.38 90 ALA A O 1
ATOM 730 N N . GLY A 1 91 ? 21.701 -4.340 -27.237 1.00 92.19 91 GLY A N 1
ATOM 731 C CA . GLY A 1 91 ? 21.606 -5.629 -27.930 1.00 92.19 91 GLY A CA 1
ATOM 732 C C . GLY A 1 91 ? 22.846 -6.505 -27.729 1.00 92.19 91 GLY A C 1
ATOM 733 O O . GLY A 1 91 ? 22.734 -7.689 -27.402 1.00 92.19 91 GLY A O 1
ATOM 734 N N . LEU A 1 92 ? 24.045 -5.919 -27.829 1.00 90.69 92 LEU A N 1
ATOM 735 C CA . LEU A 1 92 ? 25.303 -6.623 -27.564 1.00 90.69 92 LEU A CA 1
ATOM 736 C C . LEU A 1 92 ? 25.406 -7.094 -26.105 1.00 90.69 92 LEU A C 1
ATOM 738 O O . LEU A 1 92 ? 25.906 -8.189 -25.839 1.00 90.69 92 LEU A O 1
ATOM 742 N N . THR A 1 93 ? 24.925 -6.281 -25.166 1.00 92.81 93 THR A N 1
ATOM 743 C CA . THR A 1 93 ? 24.903 -6.601 -23.735 1.00 92.81 93 THR A CA 1
ATOM 744 C C . THR A 1 93 ? 23.999 -7.796 -23.441 1.00 92.81 93 THR A C 1
ATOM 746 O O . THR A 1 93 ? 24.452 -8.768 -22.829 1.00 92.81 93 THR A O 1
ATOM 749 N N . LEU A 1 94 ? 22.760 -7.771 -23.942 1.00 93.44 94 LEU A N 1
ATOM 750 C CA . LEU A 1 94 ? 21.803 -8.869 -23.789 1.00 93.44 94 LEU A CA 1
ATOM 751 C C . LEU A 1 94 ? 22.322 -10.158 -24.434 1.00 93.44 94 LEU A C 1
ATOM 753 O O . LEU A 1 94 ? 22.281 -11.222 -23.816 1.00 93.44 94 LEU A O 1
ATOM 757 N N . PHE A 1 95 ? 22.888 -10.073 -25.640 1.00 90.56 95 PHE A N 1
ATOM 758 C CA . PHE A 1 95 ? 23.460 -11.242 -26.300 1.00 90.56 95 PHE A CA 1
ATOM 759 C C . PHE A 1 95 ? 24.595 -11.880 -25.492 1.00 90.56 95 PHE A C 1
ATOM 761 O O . PHE A 1 95 ? 24.617 -13.098 -25.295 1.00 90.56 95 PHE A O 1
ATOM 768 N N . ARG A 1 96 ? 25.543 -11.070 -25.003 1.00 90.56 96 ARG A N 1
ATOM 769 C CA . ARG A 1 96 ? 26.659 -11.559 -24.176 1.00 90.56 96 ARG A CA 1
ATOM 770 C C . ARG A 1 96 ? 26.169 -12.215 -22.891 1.00 90.56 96 ARG A C 1
ATOM 772 O O . ARG A 1 96 ? 26.774 -13.190 -22.455 1.00 90.56 96 ARG A O 1
ATOM 779 N N . TYR A 1 97 ? 25.089 -11.703 -22.301 1.00 92.69 97 TYR A N 1
ATOM 780 C CA . TYR A 1 97 ? 24.455 -12.331 -21.149 1.00 92.69 97 TYR A CA 1
ATOM 781 C C . TYR A 1 97 ? 23.892 -13.709 -21.521 1.00 92.69 97 TYR A C 1
ATOM 783 O O . TYR A 1 97 ? 24.330 -14.717 -20.972 1.00 92.69 97 TYR A O 1
ATOM 791 N N . PHE A 1 98 ? 22.991 -13.790 -22.505 1.00 90.25 98 PHE A N 1
ATOM 792 C CA . PHE A 1 98 ? 22.294 -15.042 -22.830 1.00 90.25 98 PHE A CA 1
ATOM 793 C C . PHE A 1 98 ? 23.169 -16.122 -23.477 1.00 90.25 98 PHE A C 1
ATOM 795 O O . PHE A 1 98 ? 22.802 -17.295 -23.456 1.00 90.25 98 PHE A O 1
ATOM 802 N N . THR A 1 99 ? 24.336 -15.760 -24.012 1.00 86.94 99 THR A N 1
ATOM 803 C CA . THR A 1 99 ? 25.323 -16.720 -24.536 1.00 86.94 99 THR A CA 1
ATOM 804 C C . THR A 1 99 ? 26.425 -17.083 -23.548 1.00 86.94 99 THR A C 1
ATOM 806 O O . THR A 1 99 ? 27.325 -17.858 -23.884 1.00 86.94 99 THR A O 1
ATOM 809 N N . ASN A 1 100 ? 26.371 -16.567 -22.317 1.00 87.25 100 ASN A N 1
ATOM 810 C CA . ASN A 1 100 ? 27.354 -16.889 -21.296 1.00 87.25 100 ASN A CA 1
ATOM 811 C C . ASN A 1 100 ? 27.188 -18.349 -20.820 1.00 87.25 100 ASN A C 1
ATOM 813 O O . ASN A 1 100 ? 26.186 -18.671 -20.180 1.00 87.25 100 ASN A O 1
ATOM 817 N N . PRO A 1 101 ? 28.187 -19.231 -21.028 1.00 85.56 101 PRO A N 1
ATOM 818 C CA . PRO A 1 101 ? 28.085 -20.644 -20.659 1.00 85.56 101 PRO A CA 1
ATOM 819 C C . PRO A 1 101 ? 28.054 -20.894 -19.142 1.00 85.56 101 PRO A C 1
ATOM 821 O O . PRO A 1 101 ? 27.823 -22.024 -18.722 1.00 85.56 101 PRO A O 1
ATOM 824 N N . GLN A 1 102 ? 28.324 -19.876 -18.317 1.00 88.12 102 GLN A N 1
ATOM 825 C CA . GLN A 1 102 ? 28.229 -19.964 -16.855 1.00 88.12 102 GLN A CA 1
ATOM 826 C C . GLN A 1 102 ? 26.801 -19.752 -16.335 1.00 88.12 102 GLN A C 1
ATOM 828 O O . GLN A 1 102 ? 26.532 -20.025 -15.167 1.00 88.12 102 GLN A O 1
ATOM 833 N N . ILE A 1 103 ? 25.887 -19.259 -17.172 1.00 88.12 103 ILE A N 1
ATOM 834 C CA . ILE A 1 103 ? 24.485 -19.067 -16.803 1.00 88.12 103 ILE A CA 1
ATOM 835 C C . ILE A 1 103 ? 23.733 -20.360 -17.114 1.00 88.12 103 ILE A C 1
ATOM 837 O O . ILE A 1 103 ? 23.807 -20.884 -18.225 1.00 88.12 103 ILE A O 1
ATOM 841 N N . SER A 1 104 ? 23.025 -20.903 -16.121 1.00 88.81 104 SER A N 1
ATOM 842 C CA . SER A 1 104 ? 22.237 -22.120 -16.318 1.00 88.81 104 SER A CA 1
ATOM 843 C C . SER A 1 104 ? 21.102 -21.877 -17.312 1.00 88.81 104 SER A C 1
ATOM 845 O O . SER A 1 104 ? 20.572 -20.772 -17.412 1.00 88.81 104 SER A O 1
ATOM 847 N N . HIS A 1 105 ? 20.688 -22.927 -18.022 1.00 87.25 105 HIS A N 1
ATOM 848 C CA . HIS A 1 105 ? 19.578 -22.828 -18.970 1.00 87.25 105 HIS A CA 1
ATOM 849 C C . HIS A 1 105 ? 18.279 -22.353 -18.294 1.00 87.25 105 HIS A C 1
ATOM 851 O O . HIS A 1 105 ? 17.579 -21.511 -18.845 1.00 87.25 105 HIS A O 1
ATOM 857 N N . GLU A 1 106 ? 18.006 -22.832 -17.076 1.00 87.94 106 GLU A N 1
ATOM 858 C CA . GLU A 1 106 ? 16.846 -22.421 -16.273 1.00 87.94 106 GLU A CA 1
ATOM 859 C C . GLU A 1 106 ? 16.888 -20.929 -15.924 1.00 87.94 106 GLU A C 1
ATOM 861 O O . GLU A 1 106 ? 15.910 -20.223 -16.154 1.00 87.94 106 GLU A O 1
ATOM 866 N N . LYS A 1 107 ? 18.037 -20.420 -15.449 1.00 88.88 107 LYS A N 1
ATOM 867 C CA . LYS A 1 107 ? 18.200 -18.990 -15.157 1.00 88.88 107 LYS A CA 1
ATOM 868 C C . LYS A 1 107 ? 18.091 -18.163 -16.436 1.00 88.88 107 LYS A C 1
ATOM 870 O O . LYS A 1 107 ? 17.413 -17.148 -16.437 1.00 88.88 107 LYS A O 1
ATOM 875 N N . ALA A 1 108 ? 18.709 -18.599 -17.534 1.00 89.06 108 ALA A N 1
ATOM 876 C CA . ALA A 1 108 ? 18.618 -17.902 -18.812 1.00 89.06 108 ALA A CA 1
ATOM 877 C C . ALA A 1 108 ? 17.171 -17.816 -19.321 1.00 89.06 108 ALA A C 1
ATOM 879 O O . ALA A 1 108 ? 16.777 -16.746 -19.773 1.00 89.06 108 ALA A O 1
ATOM 880 N N . LYS A 1 109 ? 16.379 -18.895 -19.215 1.00 88.25 109 LYS A N 1
ATOM 881 C CA . LYS A 1 109 ? 14.950 -18.881 -19.567 1.00 88.25 109 LYS A CA 1
ATOM 882 C C . LYS A 1 109 ? 14.183 -17.887 -18.689 1.00 88.25 109 LYS A C 1
ATOM 884 O O . LYS A 1 109 ? 13.630 -16.933 -19.219 1.00 88.25 109 LYS A O 1
ATOM 889 N N . TYR A 1 110 ? 14.265 -18.042 -17.365 1.00 89.19 110 TYR A N 1
ATOM 890 C CA . TYR A 1 110 ? 13.638 -17.136 -16.392 1.00 89.19 110 TYR A CA 1
ATOM 891 C C . TYR A 1 110 ? 13.932 -15.660 -16.690 1.00 89.19 110 TYR A C 1
ATOM 893 O O . TYR A 1 110 ? 13.050 -14.808 -16.682 1.00 89.19 110 TYR A O 1
ATOM 901 N N . MET A 1 111 ? 15.194 -15.362 -16.989 1.00 90.62 111 MET A N 1
ATOM 902 C CA . MET A 1 111 ? 15.659 -14.017 -17.296 1.00 90.62 111 MET A CA 1
ATOM 903 C C . MET A 1 111 ? 15.050 -13.448 -18.577 1.00 90.62 111 MET A C 1
ATOM 905 O O . MET A 1 111 ? 14.756 -12.257 -18.611 1.00 90.62 111 MET A O 1
ATOM 909 N N . ARG A 1 112 ? 14.856 -14.265 -19.620 1.00 89.75 112 ARG A N 1
ATOM 910 C CA . ARG A 1 112 ? 14.179 -13.823 -20.847 1.00 89.75 112 ARG A CA 1
ATOM 911 C C . ARG A 1 112 ? 12.721 -13.490 -20.585 1.00 89.75 112 ARG A C 1
ATOM 913 O O . ARG A 1 112 ? 12.271 -12.430 -21.009 1.00 89.75 112 ARG A O 1
ATOM 920 N N . ASP A 1 113 ? 12.030 -14.363 -19.861 1.00 89.81 113 ASP A N 1
ATOM 921 C CA . ASP A 1 113 ? 10.609 -14.207 -19.555 1.00 89.81 113 ASP A CA 1
ATOM 922 C C . ASP A 1 113 ? 10.378 -12.923 -18.736 1.00 89.81 113 ASP A C 1
ATOM 924 O O . ASP A 1 113 ? 9.574 -12.072 -19.109 1.00 89.81 113 ASP A O 1
ATOM 928 N N . VAL A 1 114 ? 11.166 -12.716 -17.671 1.00 91.94 114 VAL A N 1
ATOM 929 C CA . VAL A 1 114 ? 11.051 -11.524 -16.812 1.00 91.94 114 VAL A CA 1
ATOM 930 C C . VAL A 1 114 ? 11.436 -10.235 -17.541 1.00 91.94 114 VAL A C 1
ATOM 932 O O . VAL A 1 114 ? 10.738 -9.231 -17.410 1.00 91.94 114 VAL A O 1
ATOM 935 N N . LEU A 1 115 ? 12.530 -10.234 -18.313 1.00 92.44 115 LEU A N 1
ATOM 936 C CA . LEU A 1 115 ? 12.945 -9.039 -19.057 1.00 92.44 115 LEU A CA 1
ATOM 937 C C . LEU A 1 115 ? 11.951 -8.684 -20.165 1.00 92.44 115 LEU A C 1
ATOM 939 O O . LEU A 1 115 ? 11.707 -7.501 -20.386 1.00 92.44 115 LEU A O 1
ATOM 943 N N . SER A 1 116 ? 11.362 -9.674 -20.843 1.00 90.69 116 SER A N 1
ATOM 944 C CA . SER A 1 116 ? 10.354 -9.401 -21.870 1.00 90.69 116 SER A CA 1
ATOM 945 C C . SER A 1 116 ? 9.130 -8.701 -21.281 1.00 90.69 116 SER A C 1
ATOM 947 O O . SER A 1 116 ? 8.654 -7.728 -21.870 1.00 90.69 116 SER A O 1
ATOM 949 N N . ASP A 1 117 ? 8.670 -9.154 -20.110 1.00 92.38 117 ASP A N 1
ATOM 950 C CA . ASP A 1 117 ? 7.498 -8.601 -19.428 1.00 92.38 117 ASP A CA 1
ATOM 951 C C . ASP A 1 117 ? 7.674 -7.136 -19.011 1.00 92.38 117 ASP A C 1
ATOM 953 O O . ASP A 1 117 ? 6.684 -6.419 -18.887 1.00 92.38 117 ASP A O 1
ATOM 957 N N . PHE A 1 118 ? 8.900 -6.673 -18.743 1.00 92.00 118 PHE A N 1
ATOM 958 C CA . PHE A 1 118 ? 9.124 -5.308 -18.255 1.00 92.00 118 PHE A CA 1
ATOM 959 C C . PHE A 1 118 ? 8.577 -4.248 -19.211 1.00 92.00 118 PHE A C 1
ATOM 961 O O . PHE A 1 118 ? 7.847 -3.361 -18.763 1.00 92.00 118 PHE A O 1
ATOM 968 N N . ASP A 1 119 ? 8.844 -4.380 -20.511 1.00 86.25 119 ASP A N 1
ATOM 969 C CA . ASP A 1 119 ? 8.293 -3.460 -21.509 1.00 86.25 119 ASP A CA 1
ATOM 970 C C . ASP A 1 119 ? 6.777 -3.617 -21.647 1.00 86.25 119 ASP A C 1
ATOM 972 O O . ASP A 1 119 ? 6.062 -2.625 -21.781 1.00 86.25 119 ASP A O 1
ATOM 976 N N . GLU A 1 120 ? 6.259 -4.848 -21.591 1.00 88.75 120 GLU A N 1
ATOM 977 C C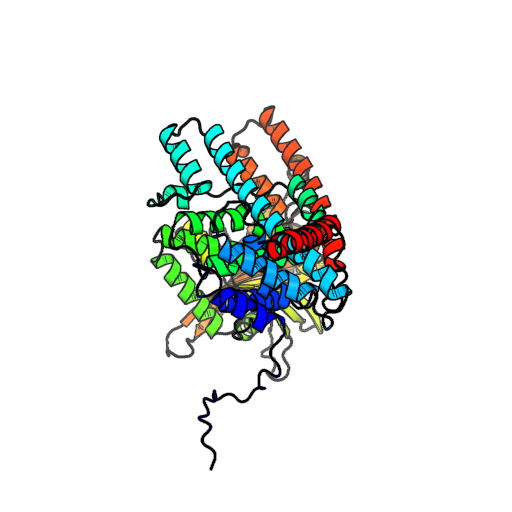A . GLU A 1 120 ? 4.815 -5.094 -21.673 1.00 88.75 120 GLU A CA 1
ATOM 978 C C . GLU A 1 120 ? 4.065 -4.428 -20.514 1.00 88.75 120 GLU A C 1
ATOM 980 O O . GLU A 1 120 ? 3.011 -3.820 -20.715 1.00 88.75 120 GLU A O 1
ATOM 985 N N . ILE A 1 121 ? 4.627 -4.496 -19.304 1.00 93.25 121 ILE A N 1
ATOM 986 C CA . ILE A 1 121 ? 4.078 -3.863 -18.106 1.00 93.25 121 ILE A CA 1
ATOM 987 C C . ILE A 1 121 ? 4.127 -2.334 -18.231 1.00 93.25 121 ILE A C 1
ATOM 989 O O . ILE A 1 121 ? 3.126 -1.678 -17.934 1.00 93.25 121 ILE A O 1
ATOM 993 N N . GLU A 1 122 ? 5.244 -1.757 -18.690 1.00 90.62 122 GLU A N 1
ATOM 994 C CA . GLU A 1 122 ? 5.361 -0.308 -18.918 1.00 90.62 122 GLU A CA 1
ATOM 995 C C . GLU A 1 122 ? 4.359 0.192 -19.962 1.00 90.62 122 GLU A C 1
ATOM 997 O O . GLU A 1 122 ? 3.659 1.184 -19.740 1.00 90.62 122 GLU A O 1
ATOM 1002 N N . VAL A 1 123 ? 4.241 -0.517 -21.088 1.00 89.50 123 VAL A N 1
ATOM 1003 C CA . VAL A 1 123 ? 3.285 -0.190 -22.151 1.00 89.50 123 VAL A CA 1
ATOM 1004 C C . VAL A 1 123 ? 1.854 -0.283 -21.629 1.00 89.50 123 VAL A C 1
ATOM 1006 O O . VAL A 1 123 ? 1.058 0.621 -21.885 1.00 89.50 123 VAL A O 1
ATOM 1009 N N . ALA A 1 124 ? 1.524 -1.327 -20.866 1.00 92.69 124 ALA A N 1
ATOM 1010 C CA . ALA A 1 124 ? 0.203 -1.501 -20.272 1.00 92.69 124 ALA A CA 1
ATOM 1011 C C . ALA A 1 124 ? -0.141 -0.386 -19.270 1.00 92.69 124 ALA A C 1
ATOM 1013 O O . ALA A 1 124 ? -1.249 0.151 -19.318 1.00 92.69 124 ALA A O 1
ATOM 1014 N N . ALA A 1 125 ? 0.795 -0.010 -18.394 1.00 93.56 125 ALA A N 1
ATOM 1015 C CA . ALA A 1 125 ? 0.603 1.069 -17.426 1.00 93.56 125 ALA A CA 1
ATOM 1016 C C . ALA A 1 125 ? 0.424 2.427 -18.125 1.00 93.56 125 ALA A C 1
ATOM 1018 O O . ALA A 1 125 ? -0.529 3.161 -17.838 1.00 93.56 125 ALA A O 1
ATOM 1019 N N . GLY A 1 126 ? 1.282 2.726 -19.1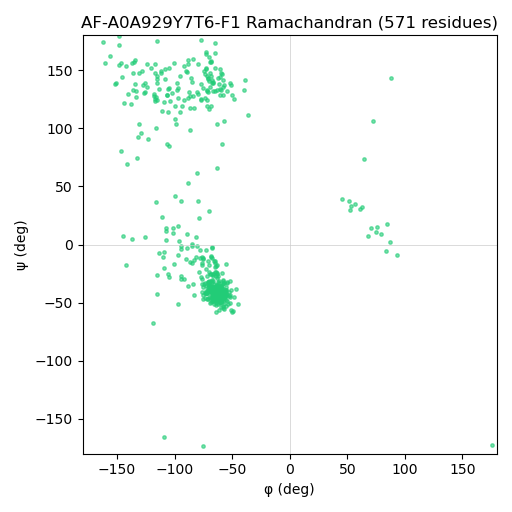04 1.00 90.81 126 GLY A N 1
ATOM 1020 C CA . GLY A 1 126 ? 1.203 3.953 -19.888 1.00 90.81 126 GLY A CA 1
ATOM 1021 C C . GLY A 1 126 ? -0.073 4.035 -20.727 1.00 90.81 126 GLY A C 1
ATOM 1022 O O . GLY A 1 126 ? -0.680 5.103 -20.819 1.00 90.81 126 GLY A O 1
ATOM 1023 N N . GLN A 1 127 ? -0.517 2.919 -21.312 1.00 90.06 127 GLN A N 1
ATOM 1024 C CA . GLN A 1 127 ? -1.768 2.849 -22.064 1.00 90.06 127 GLN A CA 1
ATOM 1025 C C . GLN A 1 127 ? -2.984 3.066 -21.162 1.00 90.06 127 GLN A C 1
ATOM 1027 O O . GLN A 1 127 ? -3.826 3.897 -21.496 1.00 90.06 127 GLN A O 1
ATOM 1032 N N . HIS A 1 128 ? -3.029 2.405 -20.001 1.00 91.06 128 HIS A N 1
ATOM 1033 C CA . HIS A 1 128 ? -4.088 2.590 -19.003 1.00 91.06 128 HIS A CA 1
ATOM 1034 C C . HIS A 1 128 ? -4.217 4.062 -18.590 1.00 91.06 128 HIS A C 1
ATOM 1036 O O . HIS A 1 128 ? -5.306 4.631 -18.635 1.00 91.06 128 HIS A O 1
ATOM 1042 N N . ARG A 1 129 ? -3.095 4.727 -18.284 1.00 90.44 129 ARG A N 1
ATOM 1043 C CA . ARG A 1 129 ? -3.079 6.167 -17.978 1.00 90.44 129 ARG A CA 1
ATOM 1044 C C . ARG A 1 129 ? -3.635 7.016 -19.133 1.00 90.44 129 ARG A C 1
ATOM 1046 O O . ARG A 1 129 ? -4.439 7.918 -18.910 1.00 90.44 129 ARG A O 1
ATOM 1053 N N . ARG A 1 130 ? -3.217 6.746 -20.377 1.00 87.25 130 ARG A N 1
ATOM 1054 C CA . ARG A 1 130 ? -3.673 7.498 -21.565 1.00 87.25 130 ARG A CA 1
ATOM 1055 C C . ARG A 1 130 ? -5.171 7.336 -21.823 1.00 87.25 130 ARG A C 1
ATOM 1057 O O . ARG A 1 130 ? -5.836 8.315 -22.152 1.00 87.25 130 ARG A O 1
ATOM 1064 N N . GLU A 1 131 ? -5.702 6.128 -21.660 1.00 85.19 131 GLU A N 1
ATOM 1065 C CA . GLU A 1 131 ? -7.136 5.851 -21.803 1.00 85.19 131 GLU A CA 1
ATOM 1066 C C . GLU A 1 131 ? -7.952 6.631 -20.769 1.00 85.19 131 GLU A C 1
ATOM 1068 O O . GLU A 1 131 ? -8.922 7.299 -21.125 1.00 85.19 131 GLU A O 1
ATOM 1073 N N . LEU A 1 132 ? -7.501 6.661 -19.513 1.00 80.75 132 LEU A N 1
ATOM 1074 C CA . LEU A 1 132 ? -8.153 7.448 -18.466 1.00 80.75 132 LEU A CA 1
ATOM 1075 C C . LEU A 1 132 ? -8.111 8.954 -18.724 1.00 80.75 132 LEU A C 1
ATOM 1077 O O . LEU A 1 132 ? -9.086 9.651 -18.434 1.00 80.75 132 LEU A O 1
ATOM 1081 N N . ALA A 1 133 ? -7.010 9.462 -19.280 1.00 78.12 133 ALA A N 1
ATOM 1082 C CA . ALA A 1 133 ? -6.913 10.863 -19.673 1.00 78.12 133 ALA A CA 1
ATOM 1083 C C . ALA A 1 133 ? -7.947 11.224 -20.752 1.00 78.12 133 ALA A C 1
ATOM 1085 O O . ALA A 1 133 ? -8.567 12.284 -20.671 1.00 78.12 133 ALA A O 1
ATOM 1086 N N . ALA A 1 134 ? -8.161 10.337 -21.729 1.00 75.31 134 ALA A N 1
ATOM 1087 C CA . ALA A 1 134 ? -9.170 10.520 -22.769 1.00 75.31 134 ALA A CA 1
ATOM 1088 C C . ALA A 1 134 ? -10.601 10.456 -22.199 1.00 75.31 134 ALA A C 1
ATOM 1090 O O . ALA A 1 134 ? -11.408 11.347 -22.456 1.00 75.31 134 ALA A O 1
ATOM 1091 N N . GLU A 1 135 ? -10.900 9.468 -21.348 1.00 73.88 135 GLU A N 1
ATOM 1092 C CA . GLU A 1 135 ? -12.217 9.333 -20.706 1.00 73.88 135 GLU A CA 1
ATOM 1093 C C . GLU A 1 135 ? -12.570 10.519 -19.795 1.00 73.88 135 GLU A C 1
ATOM 1095 O O . GLU A 1 135 ? -13.735 10.914 -19.697 1.00 73.88 135 GLU A O 1
ATOM 1100 N N . ALA A 1 136 ? -11.579 11.087 -19.100 1.00 68.56 136 ALA A N 1
ATOM 1101 C CA . ALA A 1 136 ? -11.778 12.255 -18.247 1.00 68.56 136 ALA A CA 1
ATOM 1102 C C . ALA A 1 136 ? -12.226 13.485 -19.051 1.00 68.56 136 ALA A C 1
ATOM 1104 O O . ALA A 1 136 ? -13.036 14.268 -18.561 1.00 68.56 136 ALA A O 1
ATOM 1105 N N . VAL A 1 137 ? -11.737 13.630 -20.284 1.00 69.19 137 VAL A N 1
ATOM 1106 C CA . VAL A 1 137 ? -12.117 14.717 -21.192 1.00 69.19 137 VAL A CA 1
ATOM 1107 C C . VAL A 1 137 ? -13.499 14.500 -21.799 1.00 69.19 137 VAL A C 1
ATOM 1109 O O . VAL A 1 137 ? -14.304 15.429 -21.812 1.00 69.19 137 VAL A O 1
ATOM 1112 N N . ASP A 1 138 ? -13.806 13.281 -22.241 1.00 62.12 138 ASP A N 1
ATOM 1113 C CA . ASP A 1 138 ? -15.094 12.968 -22.875 1.00 62.12 138 ASP A CA 1
ATOM 1114 C C . ASP A 1 138 ? -16.285 13.075 -21.901 1.00 62.12 138 ASP A C 1
ATOM 1116 O O . ASP A 1 138 ? -17.425 13.306 -22.314 1.00 62.12 138 ASP A O 1
ATOM 1120 N N . GLY A 1 139 ? -16.037 12.910 -20.597 1.00 58.25 139 GLY A N 1
ATOM 1121 C CA . GLY A 1 139 ? -17.064 12.935 -19.553 1.00 58.25 139 GLY A CA 1
ATOM 1122 C C . GLY A 1 139 ? -17.359 14.303 -18.926 1.00 58.25 139 GLY A C 1
ATOM 1123 O O . GLY A 1 139 ? -18.359 14.419 -18.214 1.00 58.25 139 GLY A O 1
ATOM 1124 N N . GLU A 1 140 ? -16.531 15.329 -19.153 1.00 60.84 140 GLU A N 1
ATOM 1125 C CA . GLU A 1 140 ? -16.605 16.604 -18.424 1.00 60.84 140 GLU A CA 1
ATOM 1126 C C . GLU A 1 140 ? -17.186 17.744 -19.269 1.00 60.84 140 GLU A C 1
ATOM 1128 O O . GLU A 1 140 ? -16.476 18.572 -19.833 1.00 60.84 140 GLU A O 1
ATOM 1133 N N . SER A 1 141 ? -18.517 17.860 -19.286 1.00 54.50 141 SER A N 1
ATOM 1134 C CA . SER A 1 141 ? -19.236 18.881 -20.069 1.00 54.50 141 SER A CA 1
ATOM 1135 C C . SER A 1 141 ? -19.037 20.331 -19.597 1.00 54.50 141 SER A C 1
ATOM 1137 O O . SER A 1 141 ? -19.655 21.242 -20.148 1.00 54.50 141 SER A O 1
ATOM 1139 N N . HIS A 1 142 ? -18.284 20.550 -18.517 1.00 63.56 142 HIS A N 1
ATOM 1140 C CA . HIS A 1 142 ? -18.127 21.851 -17.863 1.00 63.56 142 HIS A CA 1
ATOM 1141 C C . HIS A 1 142 ? -16.732 22.470 -18.040 1.00 63.56 142 HIS A C 1
ATOM 1143 O O . HIS A 1 142 ? -16.545 23.644 -17.712 1.00 63.56 142 HIS A O 1
ATOM 1149 N N . LEU A 1 143 ? -15.764 21.705 -18.552 1.00 67.31 143 LEU A N 1
ATOM 1150 C CA . LEU A 1 143 ? -14.431 22.193 -18.893 1.00 67.31 143 LEU A CA 1
ATOM 1151 C C . LEU A 1 143 ? -14.421 22.689 -20.344 1.00 67.31 143 LEU A C 1
ATOM 1153 O O . LEU A 1 143 ? -15.170 22.199 -21.184 1.00 67.31 143 LEU A O 1
ATOM 1157 N N . SER A 1 144 ? -13.594 23.692 -20.647 1.00 73.31 144 SER A N 1
ATOM 1158 C CA . SER A 1 144 ? -13.391 24.106 -22.038 1.00 73.31 144 SER A CA 1
ATOM 1159 C C . SER A 1 144 ? -12.549 23.073 -22.788 1.00 73.31 144 SER A C 1
ATOM 1161 O O . SER A 1 144 ? -11.655 22.464 -22.198 1.00 73.31 144 SER A O 1
ATOM 1163 N N . ASP A 1 145 ? -12.757 22.953 -24.102 1.00 77.62 145 ASP A N 1
ATOM 1164 C CA . ASP A 1 145 ? -11.964 22.074 -24.977 1.00 77.62 145 ASP A CA 1
ATOM 1165 C C . ASP A 1 145 ? -10.448 22.305 -24.812 1.00 77.62 145 ASP A C 1
ATOM 1167 O O . ASP A 1 145 ? -9.666 21.361 -24.743 1.00 77.62 145 ASP A O 1
ATOM 1171 N N . GLU A 1 146 ? -10.025 23.566 -24.656 1.00 79.06 146 GLU A N 1
ATOM 1172 C CA . GLU A 1 146 ? -8.625 23.930 -24.392 1.00 79.06 146 GLU A CA 1
ATOM 1173 C C . GLU A 1 146 ? -8.107 23.375 -23.056 1.00 79.06 146 GLU A C 1
ATOM 1175 O O . GLU A 1 146 ? -6.953 22.953 -22.957 1.00 79.06 146 GLU A O 1
ATOM 1180 N N . ARG A 1 147 ? -8.945 23.371 -22.009 1.00 78.44 147 ARG A N 1
ATOM 1181 C CA . ARG A 1 147 ? -8.562 22.854 -20.689 1.00 78.44 147 ARG A CA 1
ATOM 1182 C C . ARG A 1 147 ? -8.458 21.337 -20.707 1.00 78.44 147 ARG A C 1
ATOM 1184 O O . ARG A 1 147 ? -7.506 20.792 -20.154 1.00 78.44 147 ARG A O 1
ATOM 1191 N N . CYS A 1 148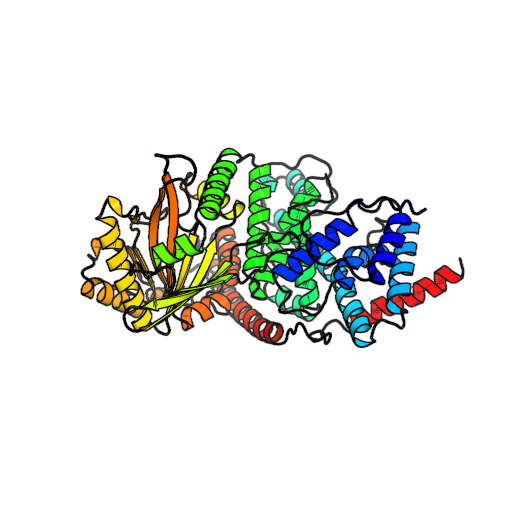 ? -9.400 20.685 -21.377 1.00 76.06 148 CYS A N 1
ATOM 1192 C CA . CYS A 1 148 ? -9.381 19.255 -21.627 1.00 76.06 148 CYS A CA 1
ATOM 1193 C C . CYS A 1 148 ? -8.119 18.830 -22.389 1.00 76.06 148 CYS A C 1
ATOM 1195 O O . CYS A 1 148 ? -7.402 17.932 -21.944 1.00 76.06 148 CYS A O 1
ATOM 1197 N N . GLN A 1 149 ? -7.786 19.535 -23.474 1.00 81.12 149 GLN A N 1
ATOM 1198 C CA . GLN A 1 149 ? -6.584 19.251 -24.257 1.00 81.12 149 GLN A CA 1
ATOM 1199 C C . GLN A 1 149 ? -5.305 19.413 -23.427 1.00 81.12 149 GLN A C 1
ATOM 1201 O O . GLN A 1 149 ? -4.417 18.569 -23.503 1.00 81.12 149 GLN A O 1
ATOM 1206 N N . LEU A 1 150 ? -5.224 20.440 -22.573 1.00 83.00 150 LEU A N 1
ATOM 1207 C CA . LEU A 1 150 ? -4.079 20.622 -21.681 1.00 83.00 150 LEU A CA 1
ATOM 1208 C C . LEU A 1 150 ? -3.908 19.453 -20.697 1.00 83.00 150 LEU A C 1
ATOM 1210 O O . LEU A 1 150 ? -2.780 19.038 -20.442 1.00 83.00 150 LEU A O 1
ATOM 1214 N N . ILE A 1 151 ? -4.998 18.919 -20.135 1.00 81.94 151 ILE A N 1
ATOM 1215 C CA . ILE A 1 151 ? -4.938 17.754 -19.236 1.00 81.94 151 ILE A CA 1
ATOM 1216 C C . ILE A 1 151 ? -4.417 16.534 -19.997 1.00 81.94 151 ILE A C 1
ATOM 1218 O O . ILE A 1 151 ? -3.496 15.871 -19.518 1.00 81.94 151 ILE A O 1
ATOM 1222 N N . VAL A 1 152 ? -4.940 16.278 -21.199 1.00 83.50 152 VAL A N 1
ATOM 1223 C CA . VAL A 1 152 ? -4.456 15.190 -22.063 1.00 83.50 152 VAL A CA 1
ATOM 1224 C C . VAL A 1 152 ? -2.974 15.368 -22.371 1.00 83.50 152 VAL A C 1
ATOM 1226 O O . VAL A 1 152 ? -2.213 14.413 -22.237 1.00 83.50 152 VAL A O 1
ATOM 1229 N N . ASP A 1 153 ? -2.528 16.581 -22.694 1.00 85.00 153 ASP A N 1
ATOM 1230 C CA . ASP A 1 153 ? -1.120 16.854 -22.977 1.00 85.00 153 ASP A CA 1
ATOM 1231 C C . ASP A 1 153 ? -0.221 16.630 -21.754 1.00 85.00 153 ASP A C 1
ATOM 1233 O O . ASP A 1 153 ? 0.867 16.068 -21.881 1.00 85.00 153 ASP A O 1
ATOM 1237 N N . ILE A 1 154 ? -0.673 17.012 -20.558 1.00 86.25 154 ILE A N 1
ATOM 1238 C CA . ILE A 1 154 ? 0.064 16.781 -19.310 1.00 86.25 154 ILE A CA 1
ATOM 1239 C C . ILE A 1 154 ? 0.169 15.281 -18.997 1.00 86.25 154 ILE A C 1
ATOM 1241 O O . ILE A 1 154 ? 1.245 14.798 -18.637 1.00 86.25 154 ILE A O 1
ATOM 1245 N N . VAL A 1 155 ? -0.937 14.545 -19.117 1.00 84.38 155 VAL A N 1
ATOM 1246 C CA . VAL A 1 155 ? -1.042 13.150 -18.661 1.00 84.38 155 VAL A CA 1
ATOM 1247 C C . VAL A 1 155 ? -0.516 12.155 -19.701 1.00 84.38 155 VAL A C 1
ATOM 1249 O O . VAL A 1 155 ? 0.078 11.139 -19.342 1.00 84.38 155 VAL A O 1
ATOM 1252 N N . SER A 1 156 ? -0.684 12.451 -20.989 1.00 82.25 156 SER A N 1
ATOM 1253 C CA . SER A 1 156 ? -0.391 11.514 -22.083 1.00 82.25 156 SER A CA 1
ATOM 1254 C C . SER A 1 156 ? 0.882 11.843 -22.858 1.00 82.25 156 SER A C 1
ATOM 1256 O O . SER A 1 156 ? 1.476 10.940 -23.446 1.00 82.25 156 SER A O 1
ATOM 1258 N N . ASN A 1 157 ? 1.314 13.110 -22.866 1.00 79.94 157 ASN A N 1
ATOM 1259 C CA . ASN A 1 157 ? 2.393 13.590 -23.731 1.00 79.94 157 ASN A CA 1
ATOM 1260 C C . ASN A 1 157 ? 3.623 14.064 -22.933 1.00 79.94 157 ASN A C 1
ATOM 1262 O O . ASN A 1 157 ? 3.651 14.111 -21.699 1.00 79.94 157 ASN A O 1
ATOM 1266 N N . ARG A 1 158 ? 4.698 14.431 -23.645 1.00 83.88 158 ARG A N 1
ATOM 1267 C CA . ARG A 1 158 ? 5.916 15.003 -23.042 1.00 83.88 158 ARG A CA 1
ATOM 1268 C C . ARG A 1 158 ? 5.748 16.496 -22.739 1.00 83.88 158 ARG A C 1
ATOM 1270 O O . ARG A 1 158 ? 6.478 17.325 -23.266 1.00 83.88 158 ARG A O 1
ATOM 1277 N N . TYR A 1 159 ? 4.797 16.849 -21.882 1.00 88.00 159 TYR A N 1
ATOM 1278 C CA . TYR A 1 159 ? 4.567 18.244 -21.503 1.00 88.00 159 TYR A CA 1
ATOM 1279 C C . TYR A 1 159 ? 5.749 18.831 -20.708 1.00 88.00 159 TYR A C 1
ATOM 1281 O O . TYR A 1 159 ? 6.239 18.205 -19.767 1.00 88.00 159 TYR A O 1
ATOM 1289 N N . GLU A 1 160 ? 6.217 20.026 -21.071 1.00 87.25 160 GLU A N 1
ATOM 1290 C CA . GLU A 1 160 ? 7.368 20.699 -20.432 1.00 87.25 160 GLU A CA 1
ATOM 1291 C C . GLU A 1 160 ? 6.978 21.928 -19.597 1.00 87.25 160 GLU A C 1
ATOM 1293 O O . GLU A 1 160 ? 7.819 22.517 -18.920 1.00 87.25 160 GLU A O 1
ATOM 1298 N N . GLY A 1 161 ? 5.707 22.330 -19.636 1.00 87.06 161 GLY A N 1
ATOM 1299 C CA . GLY A 1 161 ? 5.223 23.478 -18.881 1.00 87.06 161 GLY A CA 1
ATOM 1300 C C . GLY A 1 161 ? 5.015 23.182 -17.394 1.00 87.06 161 GLY A C 1
ATOM 1301 O O . GLY A 1 161 ? 5.114 22.048 -16.924 1.00 87.06 161 GLY A O 1
ATOM 1302 N N . ARG A 1 162 ? 4.650 24.229 -16.649 1.00 88.12 162 ARG A N 1
ATOM 1303 C CA . ARG A 1 162 ? 4.191 24.094 -15.262 1.00 88.12 162 ARG A CA 1
ATOM 1304 C C . ARG A 1 162 ? 2.850 23.365 -15.225 1.00 88.12 162 ARG A C 1
ATOM 1306 O O . ARG A 1 162 ? 1.964 23.666 -16.032 1.00 88.12 162 ARG A O 1
ATOM 1313 N N . ILE A 1 163 ? 2.692 22.463 -14.263 1.00 90.62 163 ILE A N 1
ATOM 1314 C CA . ILE A 1 163 ? 1.424 21.772 -14.022 1.00 90.62 163 ILE A CA 1
ATOM 1315 C C . ILE A 1 163 ? 0.552 22.614 -13.081 1.00 90.62 163 ILE A C 1
ATOM 1317 O O . ILE A 1 163 ? 1.030 23.013 -12.016 1.00 90.62 163 ILE A O 1
ATOM 1321 N N . PRO A 1 164 ? -0.708 22.911 -13.445 1.00 89.12 164 PRO A N 1
ATOM 1322 C CA . PRO A 1 164 ? -1.642 23.583 -12.547 1.00 89.12 164 PRO A CA 1
ATOM 1323 C C . PRO A 1 164 ? -1.945 22.752 -11.292 1.00 89.12 164 PRO A C 1
ATOM 1325 O O . PRO A 1 164 ? -2.111 21.537 -11.378 1.00 89.12 164 PRO A O 1
ATOM 1328 N N . ASP A 1 165 ? -2.098 23.409 -10.142 1.00 88.81 165 ASP A N 1
ATOM 1329 C CA . ASP A 1 165 ? -2.352 22.756 -8.847 1.00 88.81 165 ASP A CA 1
ATOM 1330 C C . ASP A 1 165 ? -3.589 21.837 -8.875 1.00 88.81 165 ASP A C 1
ATOM 1332 O O . ASP A 1 165 ? -3.581 20.754 -8.299 1.00 88.81 165 ASP A O 1
ATOM 1336 N N . GLU A 1 166 ? -4.639 22.216 -9.608 1.00 83.56 166 GLU A N 1
ATOM 1337 C CA . GLU A 1 166 ? -5.839 21.382 -9.766 1.00 83.56 166 GLU A CA 1
ATOM 1338 C C . GLU A 1 166 ? -5.552 20.035 -10.444 1.00 83.56 166 GLU A C 1
ATOM 1340 O O . GLU A 1 166 ? -6.177 19.038 -10.094 1.00 83.56 166 GLU A O 1
ATOM 1345 N N . VAL A 1 167 ? -4.563 19.972 -11.345 1.00 86.31 167 VAL A N 1
ATOM 1346 C CA . VAL A 1 167 ? -4.165 18.735 -12.033 1.00 86.31 167 VAL A CA 1
ATOM 1347 C C . VAL A 1 167 ? -3.428 17.803 -11.066 1.00 86.31 167 VAL A C 1
ATOM 1349 O O . VAL A 1 167 ? -3.668 16.598 -11.063 1.00 86.31 167 VAL A O 1
ATOM 1352 N N . TRP A 1 168 ? -2.633 18.355 -10.141 1.00 89.31 168 TRP A N 1
ATOM 1353 C CA . TRP A 1 168 ? -2.082 17.602 -9.004 1.00 89.31 168 TRP A CA 1
ATOM 1354 C C . TRP A 1 168 ? -3.151 17.121 -8.014 1.00 89.31 168 TRP A C 1
ATOM 1356 O O . TRP A 1 168 ? -2.867 16.262 -7.177 1.00 89.31 168 TRP A O 1
ATOM 1366 N N . GLY A 1 169 ? -4.375 17.644 -8.095 1.00 79.69 169 GLY A N 1
ATOM 1367 C CA . GLY A 1 169 ? -5.536 17.161 -7.350 1.00 79.69 169 GLY A CA 1
ATOM 1368 C C . GLY A 1 169 ? -6.292 16.016 -8.034 1.00 79.69 169 GLY A C 1
ATOM 1369 O O . GLY A 1 169 ? -7.084 15.346 -7.370 1.00 79.69 169 GLY A O 1
ATOM 1370 N N . ILE A 1 170 ? -6.056 15.760 -9.327 1.00 75.94 170 ILE A N 1
ATOM 1371 C CA . ILE A 1 170 ? -6.769 14.722 -10.086 1.00 75.94 170 ILE A CA 1
ATOM 1372 C C . ILE A 1 170 ? -6.298 13.341 -9.638 1.00 75.94 170 ILE A C 1
ATOM 1374 O O . ILE A 1 170 ? -5.110 13.030 -9.712 1.00 75.94 170 ILE A O 1
ATOM 1378 N N . SER A 1 171 ? -7.239 12.499 -9.211 1.00 72.81 171 SER A N 1
ATOM 1379 C CA . SER A 1 171 ? -7.009 11.079 -8.946 1.00 72.81 171 SER A CA 1
ATOM 1380 C C . SER A 1 171 ? -7.652 10.248 -10.052 1.00 72.81 171 SER A C 1
ATOM 1382 O O . SER A 1 171 ? -8.826 10.436 -10.371 1.00 72.81 171 SER A O 1
ATOM 1384 N N . GLU A 1 172 ? -6.875 9.340 -10.632 1.00 73.75 172 GLU A N 1
ATOM 1385 C CA . GLU A 1 172 ? -7.315 8.481 -11.727 1.00 73.75 172 GLU A CA 1
ATOM 1386 C C . GLU A 1 172 ? -8.149 7.285 -11.255 1.00 73.75 172 GLU A C 1
ATOM 1388 O O . GLU A 1 172 ? -8.044 6.812 -10.115 1.00 73.75 172 GLU A O 1
ATOM 1393 N N . ALA A 1 173 ? -8.994 6.773 -12.153 1.00 77.56 173 ALA A N 1
ATOM 1394 C CA . ALA A 1 173 ? -9.736 5.552 -11.885 1.00 77.56 173 ALA A CA 1
ATOM 1395 C C . ALA A 1 173 ? -8.776 4.357 -11.796 1.00 77.56 173 ALA A C 1
ATOM 1397 O O . ALA A 1 173 ? -7.821 4.226 -12.551 1.00 77.56 173 ALA A O 1
ATOM 1398 N N . ARG A 1 174 ? -9.032 3.455 -10.850 1.00 86.12 174 ARG A N 1
ATOM 1399 C CA . ARG A 1 174 ? -8.233 2.233 -10.713 1.00 86.12 174 ARG A CA 1
ATOM 1400 C C . ARG A 1 174 ? -8.526 1.278 -11.868 1.00 86.12 174 ARG A C 1
ATOM 1402 O O . ARG A 1 174 ? -9.693 1.135 -12.229 1.00 86.12 174 ARG A O 1
ATOM 1409 N N . ILE A 1 175 ? -7.489 0.580 -12.332 1.00 84.88 175 ILE A N 1
ATOM 1410 C CA . ILE A 1 175 ? -7.551 -0.551 -13.264 1.00 84.88 175 ILE A CA 1
ATOM 1411 C C . ILE A 1 175 ? -8.736 -1.467 -12.942 1.00 84.88 175 ILE A C 1
ATOM 1413 O O . ILE A 1 175 ? -9.007 -1.792 -11.774 1.00 84.88 175 ILE A O 1
ATOM 1417 N N . ASP A 1 176 ? -9.490 -1.835 -13.975 1.00 87.00 176 ASP A N 1
ATOM 1418 C CA . ASP A 1 176 ? -10.670 -2.663 -13.796 1.00 87.00 176 ASP A CA 1
ATOM 1419 C C . ASP A 1 176 ? -10.268 -4.121 -13.487 1.00 87.00 176 ASP A C 1
ATOM 1421 O O . ASP A 1 176 ? -9.239 -4.614 -13.961 1.00 87.00 176 ASP A O 1
ATOM 1425 N N . PRO A 1 177 ? -11.052 -4.836 -12.662 1.00 88.38 177 PRO A N 1
ATOM 1426 C CA . PRO A 1 177 ? -10.717 -6.201 -12.257 1.00 88.38 177 PRO A CA 1
ATOM 1427 C C . PRO A 1 177 ? -10.667 -7.207 -13.417 1.00 88.38 177 PRO A C 1
ATOM 1429 O O . PRO A 1 177 ? -9.992 -8.229 -13.313 1.00 88.38 177 PRO A O 1
ATOM 1432 N N . GLU A 1 178 ? -11.387 -6.956 -14.506 1.00 88.56 178 GLU A N 1
ATOM 1433 C CA . GLU A 1 178 ? -11.466 -7.839 -15.667 1.00 88.56 178 GLU A CA 1
ATOM 1434 C C . GLU A 1 178 ? -10.183 -7.745 -16.497 1.00 88.56 178 GLU A C 1
ATOM 1436 O O . GLU A 1 178 ? -9.591 -8.770 -16.841 1.00 88.56 178 GLU A O 1
ATOM 1441 N N . TYR A 1 179 ? -9.718 -6.524 -16.766 1.00 90.44 179 TYR A N 1
ATOM 1442 C CA . TYR A 1 179 ? -8.423 -6.281 -17.381 1.00 90.44 179 TYR A CA 1
ATOM 1443 C C . TYR A 1 179 ? -7.284 -6.726 -16.471 1.00 90.44 179 TYR A C 1
ATOM 1445 O O . TYR A 1 179 ? -6.417 -7.451 -16.939 1.00 90.44 179 TYR A O 1
ATOM 1453 N N . MET A 1 180 ? -7.329 -6.427 -15.168 1.00 90.88 180 MET A N 1
ATOM 1454 C CA . MET A 1 180 ? -6.347 -6.935 -14.204 1.00 90.88 180 MET A CA 1
ATOM 1455 C C . MET A 1 180 ? -6.198 -8.459 -14.286 1.00 90.88 180 MET A C 1
ATOM 1457 O O . MET A 1 180 ? -5.079 -8.968 -14.298 1.00 90.88 180 MET A O 1
ATOM 1461 N N . LYS A 1 181 ? -7.317 -9.193 -14.361 1.00 87.75 181 LYS A N 1
ATOM 1462 C CA . LYS A 1 181 ? -7.298 -10.651 -14.507 1.00 87.75 181 LYS A CA 1
ATOM 1463 C C . LYS A 1 181 ? -6.582 -11.081 -15.782 1.00 87.75 181 LYS A C 1
ATOM 1465 O O . LYS A 1 181 ? -5.732 -11.961 -15.713 1.00 87.75 181 LYS A O 1
ATOM 1470 N N . ARG A 1 182 ? -6.938 -10.482 -16.923 1.00 89.38 182 ARG A N 1
ATOM 1471 C CA . ARG A 1 182 ? -6.340 -10.806 -18.228 1.00 89.38 182 ARG A CA 1
ATOM 1472 C C . ARG A 1 182 ? -4.863 -10.429 -18.280 1.00 89.38 182 ARG A C 1
ATOM 1474 O O . ARG A 1 182 ? -4.061 -11.226 -18.728 1.00 89.38 182 ARG A O 1
ATOM 1481 N N . PHE A 1 183 ? -4.506 -9.254 -17.780 1.00 90.56 183 PHE A N 1
ATOM 1482 C CA . PHE A 1 183 ? -3.138 -8.754 -17.762 1.00 90.56 183 PHE A CA 1
ATOM 1483 C C . PHE A 1 183 ? -2.233 -9.617 -16.886 1.00 90.56 183 PHE A C 1
ATOM 1485 O O . PHE A 1 183 ? -1.196 -10.092 -17.325 1.00 90.56 183 PHE A O 1
ATOM 1492 N N . LEU A 1 184 ? -2.662 -9.925 -15.660 1.00 89.44 184 LEU A N 1
ATOM 1493 C CA . LEU A 1 184 ? -1.891 -10.826 -14.809 1.00 89.44 184 LEU A CA 1
ATOM 1494 C C . LEU A 1 184 ? -1.802 -12.234 -15.405 1.00 89.44 184 LEU A C 1
ATOM 1496 O O . LEU A 1 184 ? -0.939 -12.985 -14.971 1.00 89.44 184 LEU A O 1
ATOM 1500 N N . GLN A 1 185 ? -2.670 -12.606 -16.355 1.00 86.56 185 GLN A N 1
ATOM 1501 C CA . GLN A 1 185 ? -2.579 -13.868 -17.088 1.00 86.56 185 GLN A CA 1
ATOM 1502 C C . GLN A 1 185 ? -1.517 -13.885 -18.197 1.00 86.56 185 GLN A C 1
ATOM 1504 O O . GLN A 1 185 ? -1.264 -14.964 -18.724 1.00 86.56 185 GLN A O 1
ATOM 1509 N N . THR A 1 186 ? -0.945 -12.739 -18.576 1.00 87.06 186 THR A N 1
ATOM 1510 C CA . THR A 1 186 ? 0.026 -12.636 -19.680 1.00 87.06 186 THR A CA 1
ATOM 1511 C C . THR A 1 186 ? 1.446 -12.357 -19.210 1.00 87.06 186 THR A C 1
ATOM 1513 O O . THR A 1 186 ? 2.374 -12.654 -19.944 1.00 87.06 186 THR A O 1
ATOM 1516 N N . VAL A 1 187 ? 1.622 -11.833 -17.993 1.00 89.81 187 VAL A N 1
ATOM 1517 C CA . VAL A 1 187 ? 2.936 -11.488 -17.428 1.00 89.81 187 VAL A CA 1
ATOM 1518 C C . VAL A 1 187 ? 3.255 -12.312 -16.182 1.00 89.81 187 VAL A C 1
ATOM 1520 O O . VAL A 1 187 ? 2.356 -12.765 -15.457 1.00 89.81 187 VAL A O 1
ATOM 1523 N N . ASN A 1 188 ? 4.543 -12.469 -15.882 1.00 90.56 188 ASN A N 1
ATOM 1524 C CA . ASN A 1 188 ? 4.993 -13.070 -14.632 1.00 90.56 188 ASN A CA 1
ATOM 1525 C C . ASN A 1 188 ? 4.754 -12.120 -13.450 1.00 90.56 188 ASN A C 1
ATOM 1527 O O . ASN A 1 188 ? 4.864 -10.893 -13.544 1.00 90.56 188 ASN A O 1
ATOM 1531 N N . ILE A 1 189 ? 4.426 -12.699 -12.294 1.00 90.62 189 ILE A N 1
ATOM 1532 C CA . ILE A 1 189 ? 4.132 -11.927 -11.080 1.00 90.62 189 ILE A CA 1
ATOM 1533 C C . ILE A 1 189 ? 5.404 -11.243 -10.574 1.00 90.62 189 ILE A C 1
ATOM 1535 O O . ILE A 1 189 ? 5.364 -10.098 -10.130 1.00 90.62 189 ILE A O 1
ATOM 1539 N N . GLU A 1 190 ? 6.529 -11.942 -10.666 1.00 91.88 190 GLU A N 1
ATOM 1540 C CA . GLU A 1 190 ? 7.870 -11.473 -10.350 1.00 91.88 190 GLU A CA 1
ATOM 1541 C C . GLU A 1 190 ? 8.176 -10.168 -11.094 1.00 91.88 190 GLU A C 1
ATOM 1543 O O . GLU A 1 190 ? 8.635 -9.202 -10.480 1.00 91.88 190 GLU A O 1
ATOM 1548 N N . SER A 1 191 ? 7.821 -10.103 -12.379 1.00 93.62 191 SER A N 1
ATOM 1549 C CA . SER A 1 191 ? 7.995 -8.921 -13.222 1.00 93.62 191 SER A CA 1
ATOM 1550 C C . SER A 1 191 ? 7.180 -7.733 -12.707 1.00 93.62 191 SER A C 1
ATOM 1552 O O . SER A 1 191 ? 7.712 -6.635 -12.543 1.00 93.62 191 SER A O 1
ATOM 1554 N N . VAL A 1 192 ? 5.909 -7.957 -12.346 1.00 94.94 192 VAL A N 1
ATOM 1555 C CA . VAL A 1 192 ? 5.034 -6.924 -11.758 1.00 94.94 192 VAL A CA 1
ATOM 1556 C C . VAL A 1 192 ? 5.592 -6.406 -10.431 1.00 94.94 192 VAL A C 1
ATOM 1558 O O . VAL A 1 192 ? 5.561 -5.201 -10.179 1.00 94.94 192 VAL A O 1
ATOM 1561 N N . ILE A 1 193 ? 6.125 -7.294 -9.585 1.00 95.62 193 ILE A N 1
ATOM 1562 C CA . ILE A 1 193 ? 6.745 -6.923 -8.305 1.00 95.62 193 ILE A CA 1
ATOM 1563 C C . ILE A 1 193 ? 7.965 -6.032 -8.538 1.00 95.62 193 ILE A C 1
ATOM 1565 O O . ILE A 1 193 ? 8.077 -4.979 -7.908 1.00 95.62 193 ILE A O 1
ATOM 1569 N N . ILE A 1 194 ? 8.860 -6.436 -9.443 1.00 96.19 194 ILE A N 1
ATOM 1570 C CA . ILE A 1 194 ? 10.080 -5.684 -9.752 1.00 96.19 194 ILE A CA 1
ATOM 1571 C C . ILE A 1 194 ? 9.724 -4.300 -10.302 1.00 96.19 194 ILE A C 1
ATOM 1573 O O . ILE A 1 194 ? 10.208 -3.305 -9.763 1.00 96.19 194 ILE A O 1
ATOM 1577 N N .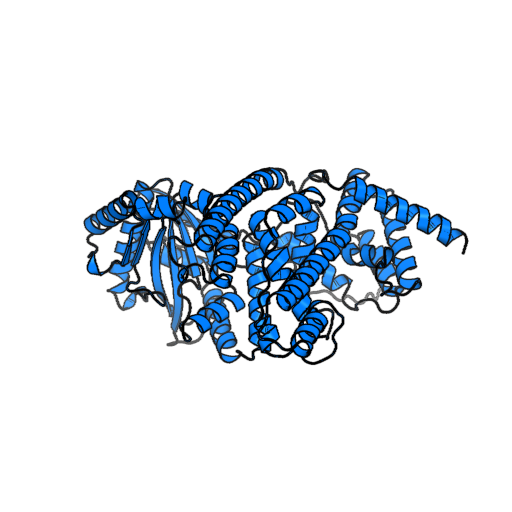 LYS A 1 195 ? 8.812 -4.211 -11.280 1.00 97.12 195 LYS A N 1
ATOM 1578 C CA . LYS A 1 195 ? 8.372 -2.926 -11.852 1.00 97.12 195 LYS A CA 1
ATOM 1579 C C . LYS A 1 195 ? 7.657 -2.033 -10.835 1.00 97.12 195 LYS A C 1
ATOM 1581 O O . LYS A 1 195 ? 7.843 -0.821 -10.845 1.00 97.12 195 LYS A O 1
ATOM 1586 N N . ALA A 1 196 ? 6.892 -2.604 -9.903 1.00 98.12 196 ALA A N 1
ATOM 1587 C CA . ALA A 1 196 ? 6.296 -1.837 -8.809 1.00 98.12 196 ALA A CA 1
ATOM 1588 C C . ALA A 1 196 ? 7.355 -1.272 -7.840 1.00 98.12 196 ALA A C 1
ATOM 1590 O O . ALA A 1 196 ? 7.205 -0.151 -7.351 1.00 98.12 196 ALA A O 1
ATOM 1591 N N . CYS A 1 197 ? 8.424 -2.024 -7.556 1.00 97.88 197 CYS A N 1
ATOM 1592 C CA . CYS A 1 197 ? 9.564 -1.538 -6.774 1.00 97.88 197 CYS A CA 1
ATOM 1593 C C . CYS A 1 197 ? 10.376 -0.476 -7.527 1.00 97.88 197 CYS A C 1
ATOM 1595 O O . CYS A 1 197 ? 10.812 0.494 -6.914 1.00 97.88 197 CYS A O 1
ATOM 1597 N N . GLU A 1 198 ? 10.545 -0.627 -8.837 1.00 96.88 198 GLU A N 1
ATOM 1598 C CA . GLU A 1 198 ? 11.192 0.366 -9.693 1.00 96.88 198 GLU A CA 1
ATOM 1599 C C . GLU A 1 198 ? 10.418 1.684 -9.726 1.00 96.88 198 GLU A C 1
ATOM 1601 O O . GLU A 1 198 ? 10.997 2.741 -9.488 1.00 96.88 198 GLU A O 1
ATOM 1606 N N . LEU A 1 199 ? 9.095 1.626 -9.911 1.00 97.56 199 LEU A N 1
ATOM 1607 C CA . LEU A 1 199 ? 8.253 2.816 -9.851 1.00 97.56 199 LEU A CA 1
ATOM 1608 C C . LEU A 1 199 ? 8.325 3.484 -8.475 1.00 97.56 199 LEU A C 1
ATOM 1610 O O . LEU A 1 199 ? 8.382 4.707 -8.382 1.00 97.56 199 LEU A O 1
ATOM 1614 N N . LEU A 1 200 ? 8.365 2.699 -7.395 1.00 97.81 200 LEU A N 1
ATOM 1615 C CA . LEU A 1 200 ? 8.567 3.245 -6.055 1.00 97.81 200 LEU A CA 1
ATOM 1616 C C . LEU A 1 200 ? 9.919 3.971 -5.927 1.00 97.81 200 LEU A C 1
ATOM 1618 O O . LEU A 1 200 ? 9.954 5.044 -5.327 1.00 97.81 200 LEU A O 1
ATOM 1622 N N . ASP A 1 201 ? 11.003 3.432 -6.497 1.00 96.62 201 ASP A N 1
ATOM 1623 C CA . ASP A 1 201 ? 12.294 4.134 -6.546 1.00 96.62 201 ASP A CA 1
ATOM 1624 C C . ASP A 1 201 ? 12.189 5.434 -7.347 1.00 96.62 201 ASP A C 1
ATOM 1626 O O . ASP A 1 201 ? 12.610 6.474 -6.852 1.00 96.62 201 ASP A O 1
ATOM 1630 N N . ASN A 1 202 ? 11.550 5.415 -8.520 1.00 95.62 202 ASN A N 1
ATOM 1631 C CA . ASN A 1 202 ? 11.364 6.604 -9.359 1.00 95.62 202 ASN A CA 1
ATOM 1632 C C . ASN A 1 202 ? 10.538 7.696 -8.654 1.00 95.62 202 ASN A C 1
ATOM 1634 O O . ASN A 1 202 ? 10.823 8.883 -8.806 1.00 95.62 202 ASN A O 1
ATOM 1638 N N . LEU A 1 203 ? 9.572 7.325 -7.808 1.00 96.81 203 LEU A N 1
ATOM 1639 C CA . LEU A 1 203 ? 8.827 8.278 -6.976 1.00 96.81 203 LEU A CA 1
ATOM 1640 C C . LEU A 1 203 ? 9.682 8.909 -5.857 1.00 96.81 203 LEU A C 1
ATOM 1642 O O . LEU A 1 203 ? 9.359 9.999 -5.379 1.00 96.81 203 LEU A O 1
ATOM 1646 N N . HIS A 1 204 ? 10.745 8.242 -5.401 1.00 94.62 204 HIS A N 1
ATOM 1647 C CA . HIS A 1 204 ? 11.706 8.807 -4.445 1.00 94.62 204 HIS A CA 1
ATOM 1648 C C . HIS A 1 204 ? 12.837 9.575 -5.138 1.00 94.62 204 HIS A C 1
ATOM 1650 O O . HIS A 1 204 ? 13.293 10.599 -4.628 1.00 94.62 204 HIS A O 1
ATOM 1656 N N . TYR A 1 205 ? 13.262 9.097 -6.305 1.00 93.50 205 TYR A N 1
ATOM 1657 C CA . TYR A 1 205 ? 14.397 9.591 -7.074 1.00 93.50 205 TYR A CA 1
ATOM 1658 C C . TYR A 1 205 ? 14.001 9.765 -8.548 1.00 93.50 205 TYR A C 1
ATOM 1660 O O . TYR A 1 205 ? 14.396 8.960 -9.395 1.00 93.50 205 TYR A O 1
ATOM 1668 N N . PRO A 1 206 ? 13.223 10.812 -8.885 1.00 90.88 206 PRO A N 1
ATOM 1669 C CA . PRO A 1 206 ? 12.751 10.998 -10.249 1.00 90.88 206 PRO A CA 1
ATOM 1670 C C . PRO A 1 206 ? 13.898 11.155 -11.245 1.00 90.88 206 PRO A C 1
ATOM 1672 O O . PRO A 1 206 ? 14.762 12.020 -11.094 1.00 90.88 206 PRO A O 1
ATOM 1675 N N . VAL A 1 207 ? 13.859 10.361 -12.315 1.00 79.75 207 VAL A N 1
ATOM 1676 C CA . VAL A 1 207 ? 14.869 10.388 -13.390 1.00 79.75 207 VAL A CA 1
ATOM 1677 C C . VAL A 1 207 ? 14.753 11.658 -14.234 1.00 79.75 207 VAL A C 1
ATOM 1679 O O . VAL A 1 207 ? 15.736 12.182 -14.758 1.00 79.75 207 VAL A O 1
ATOM 1682 N N . SER A 1 208 ? 13.529 12.170 -14.387 1.00 82.44 208 SER A N 1
ATOM 1683 C CA . SER A 1 208 ? 13.237 13.355 -15.185 1.00 82.44 208 SER A CA 1
ATOM 1684 C C . SER A 1 208 ? 12.967 14.567 -14.300 1.00 82.44 208 SER A C 1
ATOM 1686 O O . SER A 1 208 ? 12.146 14.516 -13.391 1.00 82.44 208 SER A O 1
ATOM 1688 N N . GLY A 1 209 ? 13.568 15.708 -14.645 1.00 82.31 209 GLY A N 1
ATOM 1689 C CA . GLY A 1 209 ? 13.215 16.999 -14.043 1.00 82.31 209 GLY A CA 1
ATOM 1690 C C . GLY A 1 209 ? 11.864 17.562 -14.508 1.00 82.31 209 GLY A C 1
ATOM 1691 O O . GLY A 1 209 ? 11.447 18.613 -14.025 1.00 82.31 209 GLY A O 1
ATOM 1692 N N . ARG A 1 210 ? 11.180 16.907 -15.461 1.00 90.19 210 ARG A N 1
ATOM 1693 C CA . ARG A 1 210 ? 9.869 17.353 -15.954 1.00 90.19 210 ARG A CA 1
ATOM 1694 C C . ARG A 1 210 ? 8.786 16.989 -14.947 1.00 90.19 210 ARG A C 1
ATOM 1696 O O . ARG A 1 210 ? 8.579 15.816 -14.655 1.00 90.19 210 ARG A O 1
ATOM 1703 N N . GLU A 1 211 ? 8.018 17.981 -14.508 1.00 91.75 211 GLU A N 1
ATOM 1704 C CA . GLU A 1 211 ? 6.912 17.762 -13.568 1.00 91.75 211 GLU A CA 1
ATOM 1705 C C . GLU A 1 211 ? 5.863 16.773 -14.089 1.00 91.75 211 GLU A C 1
ATOM 1707 O O . GLU A 1 211 ? 5.300 16.013 -13.307 1.00 91.75 211 GLU A O 1
ATOM 1712 N N . SER A 1 212 ? 5.630 16.745 -15.404 1.00 92.19 212 SER A N 1
ATOM 1713 C CA . SER A 1 212 ? 4.677 15.813 -16.019 1.00 92.19 212 SER A CA 1
ATOM 1714 C C . SER A 1 212 ? 5.138 14.372 -15.954 1.00 92.19 212 SER A C 1
ATOM 1716 O O . SER A 1 212 ? 4.284 13.520 -15.783 1.00 92.19 212 SER A O 1
ATOM 1718 N N . ALA A 1 213 ? 6.445 14.092 -15.997 1.00 92.38 213 ALA A N 1
ATOM 1719 C CA . ALA A 1 213 ? 6.956 12.738 -15.782 1.00 92.38 213 ALA A CA 1
ATOM 1720 C C . ALA A 1 213 ? 6.661 12.263 -14.351 1.00 92.38 213 ALA A C 1
ATOM 1722 O O . ALA A 1 213 ? 6.154 11.171 -14.148 1.00 92.38 213 ALA A O 1
ATOM 1723 N N . VAL A 1 214 ? 6.887 13.132 -13.361 1.00 94.88 214 VAL A N 1
ATOM 1724 C CA . VAL A 1 214 ? 6.589 12.815 -11.956 1.00 94.88 214 VAL A CA 1
ATOM 1725 C C . VAL A 1 214 ? 5.090 12.596 -11.743 1.00 94.88 214 VAL A C 1
ATOM 1727 O O . VAL A 1 214 ? 4.693 11.673 -11.038 1.00 94.88 214 VAL A O 1
ATOM 1730 N N . LEU A 1 215 ? 4.237 13.428 -12.349 1.00 94.25 215 LEU A N 1
ATOM 1731 C CA . LEU A 1 215 ? 2.789 13.223 -12.285 1.00 94.25 215 LEU A CA 1
ATOM 1732 C C . LEU A 1 215 ? 2.376 11.918 -12.981 1.00 94.25 215 LEU A C 1
ATOM 1734 O O . LEU A 1 215 ? 1.531 11.195 -12.471 1.00 94.25 215 LEU A O 1
ATOM 1738 N N . GLN A 1 216 ? 2.975 11.614 -14.127 1.00 94.00 216 GLN A N 1
ATOM 1739 C CA . GLN A 1 216 ? 2.764 10.388 -14.891 1.00 94.00 216 GLN A CA 1
ATOM 1740 C C . GLN A 1 216 ? 3.069 9.135 -14.056 1.00 94.00 216 GLN A C 1
ATOM 1742 O O . GLN A 1 216 ? 2.225 8.237 -14.019 1.00 94.00 216 GLN A O 1
ATOM 1747 N N . ASP A 1 217 ? 4.186 9.128 -13.324 1.00 95.81 217 ASP A N 1
ATOM 1748 C CA . ASP A 1 217 ? 4.552 8.072 -12.369 1.00 95.81 217 ASP A CA 1
ATOM 1749 C C . ASP A 1 217 ? 3.560 7.999 -11.197 1.00 95.81 217 ASP A C 1
ATOM 1751 O O . ASP A 1 217 ? 3.140 6.919 -10.778 1.00 95.81 217 ASP A O 1
ATOM 1755 N N . VAL A 1 218 ? 3.138 9.158 -10.673 1.00 96.00 218 VAL A N 1
ATOM 1756 C CA . VAL A 1 218 ? 2.132 9.249 -9.602 1.00 96.00 218 VAL A CA 1
ATOM 1757 C C . VAL A 1 218 ? 0.806 8.614 -10.023 1.00 96.00 218 VAL A C 1
ATOM 1759 O O . VAL A 1 218 ? 0.198 7.881 -9.241 1.00 96.00 218 VAL A O 1
ATOM 1762 N N . LEU A 1 219 ? 0.359 8.893 -11.245 1.00 94.19 219 LEU A N 1
ATOM 1763 C CA . LEU A 1 219 ? -0.897 8.388 -11.784 1.00 94.19 219 LEU A CA 1
ATOM 1764 C C . LEU A 1 219 ? -0.823 6.877 -12.006 1.00 94.19 219 LEU A C 1
ATOM 1766 O O . LEU A 1 219 ? -1.666 6.160 -11.471 1.00 94.19 219 LEU A O 1
ATOM 1770 N N . GLU A 1 220 ? 0.228 6.378 -12.664 1.00 96.19 220 GLU A N 1
ATOM 1771 C CA . GLU A 1 220 ? 0.439 4.936 -12.855 1.00 96.19 220 GLU A CA 1
ATOM 1772 C C . GLU A 1 220 ? 0.537 4.181 -11.520 1.00 96.19 220 GLU A C 1
ATOM 1774 O O . GLU A 1 220 ? -0.039 3.100 -11.359 1.00 96.19 220 GLU A O 1
ATOM 1779 N N . ALA A 1 221 ? 1.211 4.751 -10.518 1.00 96.81 221 ALA A N 1
ATOM 1780 C CA . ALA A 1 221 ? 1.299 4.149 -9.192 1.00 96.81 221 ALA A CA 1
ATOM 1781 C C . ALA A 1 221 ? -0.082 4.005 -8.535 1.00 96.81 221 ALA A C 1
ATOM 1783 O O . ALA A 1 221 ? -0.378 2.973 -7.928 1.00 96.81 221 ALA A O 1
ATOM 1784 N N . GLU A 1 222 ? -0.941 5.020 -8.646 1.00 94.19 222 GLU A N 1
ATOM 1785 C CA . GLU A 1 222 ? -2.267 5.045 -8.024 1.00 94.19 222 GLU A CA 1
ATOM 1786 C C . GLU A 1 222 ? -3.303 4.186 -8.754 1.00 94.19 222 GLU A C 1
ATOM 1788 O O . GLU A 1 222 ? -4.124 3.52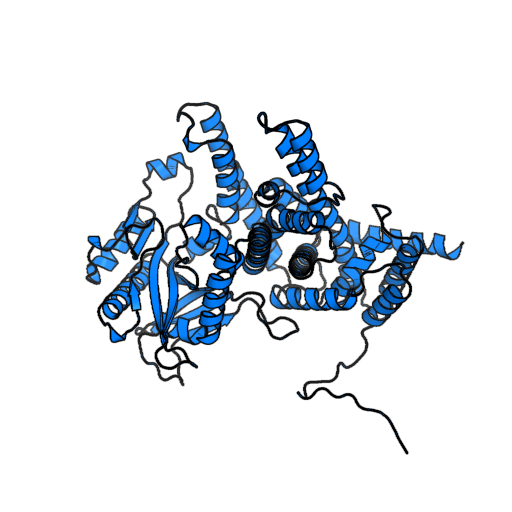5 -8.097 1.00 94.19 222 GLU A O 1
ATOM 1793 N N . SER A 1 223 ? -3.280 4.224 -10.087 1.00 92.31 223 SER A N 1
ATOM 1794 C CA . SER A 1 223 ? -4.306 3.644 -10.951 1.00 92.31 223 SER A CA 1
ATOM 1795 C C . SER A 1 223 ? -3.970 2.228 -11.414 1.00 92.31 223 SER A C 1
ATOM 1797 O O . SER A 1 223 ? -4.898 1.438 -11.599 1.00 92.31 223 SER A O 1
ATOM 1799 N N . PHE A 1 224 ? -2.685 1.868 -11.502 1.00 95.62 224 PHE A N 1
ATOM 1800 C CA . PHE A 1 224 ? -2.223 0.595 -12.058 1.00 95.62 224 PHE A CA 1
ATOM 1801 C C . PHE A 1 224 ? -1.452 -0.253 -11.034 1.00 95.62 224 PHE A C 1
ATOM 1803 O O . PHE A 1 224 ? -1.959 -1.277 -10.568 1.00 95.62 224 PHE A O 1
ATOM 1810 N N . TYR A 1 225 ? -0.268 0.189 -10.601 1.00 97.56 225 TYR A N 1
ATOM 1811 C CA . TYR A 1 225 ? 0.646 -0.653 -9.816 1.00 97.56 225 TYR A CA 1
ATOM 1812 C C . TYR A 1 225 ? 0.167 -0.925 -8.388 1.00 97.56 225 TYR A C 1
ATOM 1814 O O . TYR A 1 225 ? 0.179 -2.074 -7.946 1.00 97.56 225 TYR A O 1
ATOM 1822 N N . ALA A 1 226 ? -0.291 0.086 -7.641 1.00 96.00 226 ALA A N 1
ATOM 1823 C CA . ALA A 1 226 ? -0.776 -0.152 -6.282 1.00 96.00 226 ALA A CA 1
ATOM 1824 C C . ALA A 1 226 ? -2.014 -1.070 -6.243 1.00 96.00 226 ALA A C 1
ATOM 1826 O O . ALA A 1 226 ? -2.045 -1.958 -5.387 1.00 96.00 226 ALA A O 1
ATOM 1827 N N . PRO A 1 227 ? -3.012 -0.933 -7.143 1.00 94.19 227 PRO A N 1
ATOM 1828 C CA . PRO A 1 227 ? -4.078 -1.922 -7.292 1.00 94.19 227 PRO A CA 1
ATOM 1829 C C . PRO A 1 227 ? -3.578 -3.347 -7.563 1.00 94.19 227 PRO A C 1
ATOM 1831 O O . PRO A 1 227 ? -4.057 -4.269 -6.904 1.00 94.19 227 PRO A O 1
ATOM 1834 N N . LEU A 1 228 ? -2.602 -3.539 -8.459 1.00 95.19 228 LEU A N 1
ATOM 1835 C CA . LEU A 1 228 ? -2.008 -4.860 -8.705 1.00 95.19 228 LEU A CA 1
ATOM 1836 C C . LEU A 1 228 ? -1.343 -5.418 -7.440 1.00 95.19 228 LEU A C 1
ATOM 1838 O O . LEU A 1 228 ? -1.642 -6.540 -7.036 1.00 95.19 228 LEU A O 1
ATOM 1842 N N . CYS A 1 229 ? -0.535 -4.614 -6.745 1.00 95.12 229 CYS A N 1
ATOM 1843 C CA . CYS A 1 229 ? 0.079 -4.995 -5.471 1.00 95.12 229 CYS A CA 1
ATOM 1844 C C . CYS A 1 229 ? -0.959 -5.377 -4.402 1.00 95.12 229 CYS A C 1
ATOM 1846 O O . CYS A 1 229 ? -0.752 -6.343 -3.667 1.00 95.12 229 CYS A O 1
ATOM 1848 N N . GLU A 1 230 ? -2.082 -4.650 -4.304 1.00 92.44 230 GLU A N 1
ATOM 1849 C CA . GLU A 1 230 ? -3.174 -4.980 -3.374 1.00 92.44 230 GLU A CA 1
ATOM 1850 C C . GLU A 1 230 ? -3.760 -6.377 -3.674 1.00 92.44 230 GLU A C 1
ATOM 1852 O O . GLU A 1 230 ? -3.988 -7.146 -2.740 1.00 92.44 230 GLU A O 1
ATOM 1857 N N . VAL A 1 231 ? -3.959 -6.741 -4.947 1.00 91.56 231 VAL A N 1
ATOM 1858 C CA . VAL A 1 231 ? -4.518 -8.055 -5.334 1.00 91.56 231 VAL A CA 1
ATOM 1859 C C . VAL A 1 231 ? -3.509 -9.193 -5.223 1.00 91.56 231 VAL A C 1
ATOM 1861 O O . VAL A 1 231 ? -3.878 -10.293 -4.816 1.00 91.56 231 VAL A O 1
ATOM 1864 N N . LEU A 1 232 ? -2.229 -8.925 -5.484 1.00 91.88 232 LEU A N 1
ATOM 1865 C CA . LEU A 1 232 ? -1.127 -9.862 -5.242 1.00 91.88 232 LEU A CA 1
ATOM 1866 C C . LEU A 1 232 ? -0.885 -10.119 -3.738 1.00 91.88 232 LEU A C 1
ATOM 1868 O O . LEU A 1 232 ? -0.021 -10.906 -3.366 1.00 91.88 232 LEU A O 1
ATOM 1872 N N . GLY A 1 233 ? -1.622 -9.457 -2.838 1.00 90.06 233 GLY A N 1
ATOM 1873 C CA . GLY A 1 233 ? -1.444 -9.594 -1.392 1.00 90.06 233 GLY A CA 1
ATOM 1874 C C . GLY A 1 233 ? -0.201 -8.878 -0.850 1.00 90.06 233 GLY A C 1
ATOM 1875 O O . GLY A 1 233 ? 0.136 -9.042 0.325 1.00 90.06 233 GLY A O 1
ATOM 1876 N N . LEU A 1 234 ? 0.444 -8.042 -1.667 1.00 92.44 234 LEU A N 1
ATOM 1877 C CA . LEU A 1 234 ? 1.589 -7.195 -1.324 1.00 92.44 234 LEU A CA 1
ATOM 1878 C C . LEU A 1 234 ? 1.104 -5.845 -0.776 1.00 92.44 234 LEU A C 1
ATOM 1880 O O . LEU A 1 234 ? 1.494 -4.767 -1.230 1.00 92.44 234 LEU A O 1
ATOM 1884 N N . GLU A 1 235 ? 0.233 -5.914 0.238 1.00 90.06 235 GLU A N 1
ATOM 1885 C CA . GLU A 1 235 ? -0.452 -4.763 0.850 1.00 90.06 235 GLU A CA 1
ATOM 1886 C C . GLU A 1 235 ? 0.532 -3.676 1.325 1.00 90.06 235 GLU A C 1
ATOM 1888 O O . GLU A 1 235 ? 0.214 -2.484 1.283 1.00 90.06 235 GLU A O 1
ATOM 1893 N N . ALA A 1 236 ? 1.726 -4.084 1.770 1.00 93.94 236 ALA A N 1
ATOM 1894 C CA . ALA A 1 236 ? 2.781 -3.194 2.239 1.00 93.94 236 ALA A CA 1
ATOM 1895 C C . ALA A 1 236 ? 3.409 -2.378 1.093 1.00 93.94 236 ALA A C 1
ATOM 1897 O O . ALA A 1 236 ? 3.528 -1.161 1.229 1.00 93.94 236 ALA A O 1
ATOM 1898 N N . LEU A 1 237 ? 3.726 -3.014 -0.044 1.00 96.44 237 LEU A N 1
ATOM 1899 C CA . LEU A 1 237 ? 4.270 -2.344 -1.232 1.00 96.44 237 LEU A CA 1
ATOM 1900 C C . LEU A 1 237 ? 3.231 -1.404 -1.854 1.00 96.44 237 LEU A C 1
ATOM 1902 O O . LEU A 1 237 ? 3.510 -0.224 -2.054 1.00 96.44 237 LEU A O 1
ATOM 1906 N N . GLY A 1 238 ? 1.997 -1.885 -2.051 1.00 95.31 238 GLY A N 1
ATOM 1907 C CA . GLY A 1 238 ? 0.899 -1.053 -2.557 1.00 95.31 238 GLY A CA 1
ATOM 1908 C C . GLY A 1 238 ? 0.592 0.137 -1.640 1.00 95.31 238 GLY A C 1
ATOM 1909 O O . GLY A 1 238 ? 0.351 1.250 -2.101 1.00 95.31 238 GLY A O 1
ATOM 1910 N N . SER A 1 239 ? 0.667 -0.059 -0.319 1.00 93.81 239 SER A N 1
ATOM 1911 C CA . SER A 1 239 ? 0.539 1.038 0.645 1.00 93.81 239 SER A CA 1
ATOM 1912 C C . SER A 1 239 ? 1.699 2.031 0.597 1.00 93.81 239 SER A C 1
ATOM 1914 O O . SER A 1 239 ? 1.461 3.202 0.892 1.00 93.81 239 SER A O 1
ATOM 1916 N N . ASN A 1 240 ? 2.920 1.585 0.282 1.00 96.44 240 ASN A N 1
ATOM 1917 C CA . ASN A 1 240 ? 4.080 2.467 0.189 1.00 96.44 240 ASN A CA 1
ATOM 1918 C C . ASN A 1 240 ? 4.001 3.348 -1.059 1.00 96.44 240 ASN A C 1
ATOM 1920 O O . ASN A 1 240 ? 4.093 4.565 -0.935 1.00 96.44 240 ASN A O 1
ATOM 1924 N N . LEU A 1 241 ? 3.684 2.748 -2.214 1.00 97.75 241 LEU A N 1
ATOM 1925 C CA . LEU A 1 241 ? 3.397 3.464 -3.462 1.00 97.75 241 LEU A CA 1
ATOM 1926 C C . LEU A 1 241 ? 2.373 4.582 -3.225 1.00 97.75 241 LEU A C 1
ATOM 1928 O O . LEU A 1 241 ? 2.683 5.756 -3.388 1.00 97.75 241 LEU A O 1
ATOM 1932 N N . LEU A 1 242 ? 1.186 4.242 -2.707 1.00 95.38 242 LEU A N 1
ATOM 1933 C CA . LEU A 1 242 ? 0.137 5.233 -2.418 1.00 95.38 242 LEU A CA 1
ATOM 1934 C C . LEU A 1 242 ? 0.527 6.243 -1.328 1.00 95.38 242 LEU A C 1
ATOM 1936 O O . LEU A 1 242 ? -0.044 7.330 -1.246 1.00 95.38 242 LEU A O 1
ATOM 1940 N N . GLY A 1 243 ? 1.418 5.863 -0.414 1.00 96.06 243 GLY A N 1
ATOM 1941 C CA . GLY A 1 243 ? 1.955 6.762 0.599 1.00 96.06 243 GLY A CA 1
ATOM 1942 C C . GLY A 1 243 ? 2.839 7.832 -0.029 1.00 96.06 243 GLY A C 1
ATOM 1943 O O . GLY A 1 243 ? 2.673 9.009 0.290 1.00 96.06 243 GLY A O 1
ATOM 1944 N N . GLN A 1 244 ? 3.721 7.422 -0.937 1.00 97.75 244 GLN A N 1
ATOM 1945 C CA . GLN A 1 244 ? 4.655 8.302 -1.624 1.00 97.75 244 GLN A CA 1
ATOM 1946 C C . GLN A 1 244 ? 3.951 9.200 -2.647 1.00 97.75 244 GLN A C 1
ATOM 1948 O O . GLN A 1 244 ? 4.213 10.400 -2.676 1.00 97.75 244 GLN A O 1
ATOM 1953 N N . THR A 1 245 ? 2.979 8.682 -3.407 1.00 97.12 245 THR A N 1
ATOM 1954 C CA . THR A 1 245 ? 2.226 9.497 -4.381 1.00 97.12 245 THR A CA 1
ATOM 1955 C C . THR A 1 245 ? 1.502 10.661 -3.707 1.00 97.12 245 THR A C 1
ATOM 1957 O O . THR A 1 245 ? 1.570 11.805 -4.155 1.00 97.12 245 THR A O 1
ATOM 1960 N N . LYS A 1 246 ? 0.867 10.398 -2.559 1.00 96.50 246 LYS A N 1
ATOM 1961 C CA . LYS A 1 246 ? 0.201 11.428 -1.753 1.00 96.50 246 LYS A CA 1
ATOM 1962 C C . LYS A 1 246 ? 1.173 12.446 -1.181 1.00 96.50 246 LYS A C 1
ATOM 1964 O O . LYS A 1 246 ? 0.816 13.616 -1.091 1.00 96.50 246 LYS A O 1
ATOM 1969 N N . LEU A 1 247 ? 2.366 12.013 -0.770 1.00 97.38 247 LEU A N 1
ATOM 1970 C CA . LEU A 1 247 ? 3.394 12.929 -0.284 1.00 97.38 247 LEU A CA 1
ATOM 1971 C C . LEU A 1 247 ? 3.798 13.901 -1.396 1.00 97.38 247 LEU A C 1
ATOM 1973 O O . LEU A 1 247 ? 3.667 15.104 -1.196 1.00 97.38 247 LEU A O 1
ATOM 1977 N N . ILE A 1 248 ? 4.137 13.387 -2.582 1.00 96.69 248 ILE A N 1
ATOM 1978 C CA . ILE A 1 248 ? 4.479 14.203 -3.759 1.00 96.69 248 ILE A CA 1
ATOM 1979 C C . ILE A 1 248 ? 3.356 15.193 -4.078 1.00 96.69 248 ILE A C 1
ATOM 1981 O O . ILE A 1 248 ? 3.604 16.389 -4.222 1.00 96.69 248 ILE A O 1
ATOM 1985 N N . ARG A 1 249 ? 2.097 14.733 -4.138 1.00 95.62 249 ARG A N 1
ATOM 1986 C CA . ARG A 1 249 ? 0.947 15.625 -4.372 1.00 95.62 249 ARG A CA 1
ATOM 1987 C C . ARG A 1 249 ? 0.882 16.736 -3.327 1.00 95.62 249 ARG A C 1
ATOM 1989 O O . ARG A 1 249 ? 0.687 17.894 -3.674 1.00 95.62 249 ARG A O 1
ATOM 1996 N N . HIS A 1 250 ? 1.063 16.417 -2.049 1.00 95.94 250 HIS A N 1
ATOM 1997 C CA . HIS A 1 250 ? 1.024 17.411 -0.978 1.00 95.94 250 HIS A CA 1
ATOM 1998 C C . HIS A 1 250 ? 2.219 18.370 -0.974 1.00 95.94 250 HIS A C 1
ATOM 2000 O O . HIS A 1 250 ? 2.038 19.532 -0.613 1.00 95.94 250 HIS A O 1
ATOM 2006 N N . GLU A 1 251 ? 3.401 17.939 -1.409 1.00 95.75 251 GLU A N 1
ATOM 2007 C CA . GLU A 1 251 ? 4.544 18.827 -1.646 1.00 95.75 251 GLU A CA 1
ATOM 2008 C C . GLU A 1 251 ? 4.245 19.800 -2.789 1.00 95.75 251 GLU A C 1
ATOM 2010 O O . GLU A 1 251 ? 4.415 21.011 -2.640 1.00 95.75 251 GLU A O 1
ATOM 2015 N N . LYS A 1 252 ? 3.710 19.294 -3.908 1.00 94.06 252 LYS A N 1
ATOM 2016 C CA . LYS A 1 252 ? 3.323 20.112 -5.068 1.00 94.06 252 LYS A CA 1
ATOM 2017 C C . LYS A 1 252 ? 2.203 21.100 -4.745 1.00 94.06 252 LYS A C 1
ATOM 2019 O O . LYS A 1 252 ? 2.255 22.238 -5.200 1.00 94.06 252 LYS A O 1
ATOM 2024 N N . LEU A 1 253 ? 1.267 20.706 -3.882 1.00 93.31 253 LEU A N 1
ATOM 2025 C CA . LEU A 1 253 ? 0.213 21.564 -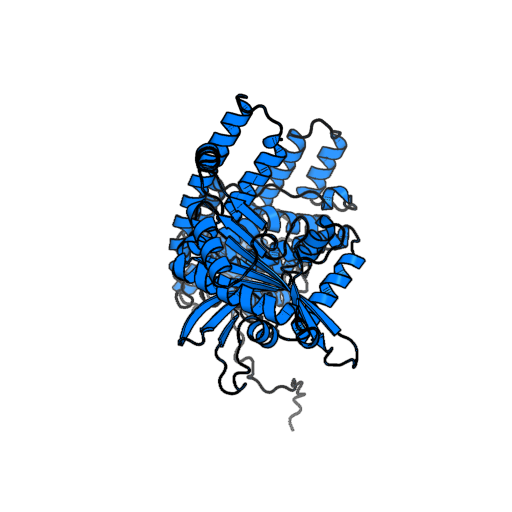3.327 1.00 93.31 253 LEU A CA 1
ATOM 2026 C C . LEU A 1 253 ? 0.682 22.431 -2.140 1.00 93.31 253 LEU A C 1
ATOM 2028 O O . LEU A 1 253 ? -0.123 23.114 -1.514 1.00 93.31 253 LEU A O 1
ATOM 2032 N N . GLN A 1 254 ? 1.980 22.431 -1.822 1.00 95.25 254 GLN A N 1
ATOM 2033 C CA . GLN A 1 254 ? 2.604 23.294 -0.813 1.00 95.25 254 GLN A CA 1
ATOM 2034 C C . GLN A 1 254 ? 2.078 23.105 0.620 1.00 95.25 254 GLN A C 1
ATOM 2036 O O . GLN A 1 254 ? 2.125 24.016 1.449 1.00 95.25 254 GLN A O 1
ATOM 2041 N N . HIS A 1 255 ? 1.637 21.898 0.971 1.00 95.75 255 HIS A N 1
ATOM 2042 C CA . HIS A 1 255 ? 1.152 21.563 2.312 1.00 95.75 255 HIS A CA 1
ATOM 2043 C C . HIS A 1 255 ? 2.290 21.300 3.325 1.00 95.75 255 HIS A C 1
ATOM 2045 O O . HIS A 1 255 ? 2.175 20.441 4.202 1.00 95.75 255 HIS A O 1
ATOM 2051 N N . TYR A 1 256 ? 3.392 22.051 3.251 1.00 97.25 256 TYR A N 1
ATOM 2052 C CA . TYR A 1 256 ? 4.630 21.790 4.001 1.00 97.25 256 TYR A CA 1
ATOM 2053 C C . TYR A 1 256 ? 4.456 21.790 5.526 1.00 97.25 256 TYR A C 1
ATOM 2055 O O . TYR A 1 256 ? 5.064 20.980 6.218 1.00 97.25 256 TYR A O 1
ATOM 2063 N N . GLY A 1 257 ? 3.585 22.648 6.069 1.00 97.44 257 GLY A N 1
ATOM 2064 C CA . GLY A 1 257 ? 3.306 22.661 7.511 1.00 97.44 257 GLY A CA 1
ATOM 2065 C C . GLY A 1 257 ? 2.610 21.386 8.001 1.00 97.44 257 GLY A C 1
ATOM 2066 O O . GLY A 1 257 ? 2.857 20.927 9.115 1.00 97.44 257 GLY A O 1
ATOM 2067 N N . ALA A 1 258 ? 1.758 20.788 7.164 1.00 97.31 258 ALA A N 1
ATOM 2068 C CA . ALA A 1 258 ? 1.115 19.515 7.463 1.00 97.31 258 ALA A CA 1
ATOM 2069 C C . ALA A 1 258 ? 2.117 18.354 7.371 1.00 97.31 258 ALA A C 1
ATOM 2071 O O . ALA A 1 258 ? 2.130 17.488 8.247 1.00 97.31 258 ALA A O 1
ATOM 2072 N N . ILE A 1 259 ? 2.980 18.380 6.351 1.00 98.38 259 ILE A N 1
ATOM 2073 C CA . ILE A 1 259 ? 4.061 17.406 6.158 1.00 98.38 259 ILE A CA 1
ATOM 2074 C C . ILE A 1 259 ? 4.989 17.398 7.378 1.00 98.38 259 ILE A C 1
ATOM 2076 O O . ILE A 1 259 ? 5.098 16.366 8.037 1.00 98.38 259 ILE A O 1
ATOM 2080 N N . ALA A 1 260 ? 5.529 18.556 7.771 1.00 98.12 260 ALA A N 1
ATOM 2081 C CA . ALA A 1 260 ? 6.466 18.668 8.891 1.00 98.12 260 ALA A CA 1
ATOM 2082 C C . ALA A 1 260 ? 5.893 18.132 10.218 1.00 98.12 260 ALA A C 1
ATOM 2084 O O . ALA A 1 260 ? 6.573 17.420 10.954 1.00 98.12 260 ALA A O 1
ATOM 2085 N N . ARG A 1 261 ? 4.614 18.413 10.515 1.00 97.50 261 ARG A N 1
ATOM 2086 C CA . ARG A 1 261 ? 3.940 17.893 11.722 1.00 97.50 261 ARG A CA 1
ATOM 2087 C C . ARG A 1 261 ? 3.832 16.366 11.726 1.00 97.50 261 ARG A C 1
ATOM 2089 O O . ARG A 1 261 ? 3.962 15.728 12.773 1.00 97.50 261 ARG A O 1
ATOM 2096 N N . VAL A 1 262 ? 3.534 15.774 10.571 1.00 98.00 262 VAL A N 1
ATOM 2097 C CA . VAL A 1 262 ? 3.417 14.318 10.426 1.00 98.00 262 VAL A CA 1
ATOM 2098 C C . VAL A 1 262 ? 4.792 13.656 10.486 1.00 98.00 262 VAL A C 1
ATOM 2100 O O . VAL A 1 262 ? 4.934 12.635 11.157 1.00 98.00 262 VAL A O 1
ATOM 2103 N N . GLU A 1 263 ? 5.803 14.241 9.845 1.00 97.38 263 GLU A N 1
ATOM 2104 C CA . GLU A 1 263 ? 7.192 13.777 9.908 1.00 97.38 263 GLU A CA 1
ATOM 2105 C C . GLU A 1 263 ? 7.730 13.787 11.337 1.00 97.38 263 GLU A C 1
ATOM 2107 O O . GLU A 1 263 ? 8.271 12.778 11.786 1.00 97.38 263 GLU A O 1
ATOM 2112 N N . GLU A 1 264 ? 7.511 14.874 12.083 1.00 96.44 264 GLU A N 1
ATOM 2113 C CA . GLU A 1 264 ? 7.867 14.963 13.502 1.00 96.44 264 GLU A CA 1
ATOM 2114 C C . GLU A 1 264 ? 7.186 13.850 14.309 1.00 96.44 264 GLU A C 1
ATOM 2116 O O . GLU A 1 264 ? 7.831 13.152 15.091 1.00 96.44 264 GLU A O 1
ATOM 2121 N N . THR A 1 265 ? 5.891 13.619 14.077 1.00 96.12 265 THR A N 1
ATOM 2122 C CA . THR A 1 265 ? 5.136 12.560 14.763 1.00 96.12 265 THR A CA 1
ATOM 2123 C C . THR A 1 265 ? 5.691 11.169 14.445 1.00 96.12 265 THR A C 1
ATOM 2125 O O . THR A 1 265 ? 5.868 10.355 15.350 1.00 96.12 265 THR A O 1
ATOM 2128 N N . ILE A 1 266 ? 5.998 10.881 13.178 1.00 95.62 266 ILE A N 1
ATOM 2129 C CA . ILE A 1 266 ? 6.572 9.592 12.768 1.00 95.62 266 ILE A CA 1
ATOM 2130 C C . ILE A 1 266 ? 7.991 9.426 13.318 1.00 95.62 266 ILE A C 1
ATOM 2132 O O . ILE A 1 266 ? 8.314 8.351 13.818 1.00 95.62 266 ILE A O 1
ATOM 2136 N N . SER A 1 267 ? 8.819 10.471 13.288 1.00 94.25 267 SER A N 1
ATOM 2137 C CA . SER A 1 267 ? 10.162 10.470 13.882 1.00 94.25 267 SER A CA 1
ATOM 2138 C C . SER A 1 267 ? 10.107 10.170 15.382 1.00 94.25 267 SER A C 1
ATOM 2140 O O . SER A 1 267 ? 10.823 9.305 15.885 1.00 94.25 267 SER A O 1
ATOM 2142 N N . ASN A 1 268 ? 9.163 10.790 16.087 1.00 95.44 268 ASN A N 1
ATOM 2143 C CA . ASN A 1 268 ? 8.909 10.536 17.498 1.00 95.44 268 ASN A CA 1
ATOM 2144 C C . ASN A 1 268 ? 8.478 9.085 17.776 1.00 95.44 268 ASN A C 1
ATOM 2146 O O . ASN A 1 268 ? 8.978 8.465 18.714 1.00 95.44 268 ASN A O 1
ATOM 2150 N N . ILE A 1 269 ? 7.602 8.512 16.943 1.00 95.00 269 ILE A N 1
ATOM 2151 C CA . ILE A 1 269 ? 7.211 7.094 17.030 1.00 95.00 269 ILE A CA 1
ATOM 2152 C C . ILE A 1 269 ? 8.430 6.182 16.821 1.00 95.00 269 ILE A C 1
ATOM 2154 O O . ILE A 1 269 ? 8.638 5.254 17.604 1.00 95.00 269 ILE A O 1
ATOM 2158 N N . LYS A 1 270 ? 9.263 6.467 15.808 1.00 92.25 270 LYS A N 1
ATOM 2159 C CA . LYS A 1 270 ? 10.514 5.733 15.548 1.00 92.25 270 LYS A CA 1
ATOM 2160 C C . LYS A 1 270 ? 11.465 5.794 16.746 1.00 92.25 270 LYS A C 1
ATOM 2162 O O . LYS A 1 270 ? 12.045 4.780 17.115 1.00 92.25 270 LYS A O 1
ATOM 2167 N N . MET A 1 271 ? 11.595 6.962 17.377 1.00 92.94 271 MET A N 1
ATOM 2168 C CA . MET A 1 271 ? 12.468 7.171 18.535 1.00 92.94 271 MET A CA 1
ATOM 2169 C C . MET A 1 271 ? 12.032 6.375 19.774 1.00 92.94 271 MET A C 1
ATOM 2171 O O . MET A 1 271 ? 12.890 5.905 20.524 1.00 92.94 271 MET A O 1
ATOM 2175 N N . ILE A 1 272 ? 10.723 6.234 20.007 1.00 93.19 272 ILE A N 1
ATOM 2176 C CA . ILE A 1 272 ? 10.183 5.419 21.110 1.00 93.19 272 ILE A CA 1
ATOM 2177 C C . ILE A 1 272 ? 10.428 3.923 20.854 1.00 93.19 272 ILE A C 1
ATOM 2179 O O . ILE A 1 272 ? 10.738 3.171 21.783 1.00 93.19 272 ILE A O 1
ATOM 2183 N N . GLY A 1 273 ? 10.323 3.506 19.592 1.00 89.56 273 GLY A N 1
ATOM 2184 C CA . GLY A 1 273 ? 10.495 2.123 19.166 1.00 89.56 273 GLY A CA 1
ATOM 2185 C C . GLY A 1 273 ? 9.198 1.317 19.237 1.00 89.56 273 GLY A C 1
ATOM 2186 O O . GLY A 1 273 ? 8.367 1.484 20.132 1.00 89.56 273 GLY A O 1
ATOM 2187 N N . TYR A 1 274 ? 9.017 0.430 18.264 1.00 84.88 274 TYR A N 1
ATOM 2188 C CA . TYR A 1 274 ? 7.764 -0.300 18.060 1.00 84.88 274 TYR A CA 1
ATOM 2189 C C . TYR A 1 274 ? 7.518 -1.348 19.134 1.00 84.88 274 TYR A C 1
ATOM 2191 O O . TYR A 1 274 ? 6.388 -1.459 19.599 1.00 84.88 274 TYR A O 1
ATOM 2199 N N . ASP A 1 275 ? 8.571 -2.044 19.565 1.00 84.69 275 ASP A N 1
ATOM 2200 C CA . ASP A 1 275 ? 8.512 -3.018 20.656 1.00 84.69 275 ASP A CA 1
ATOM 2201 C C . ASP A 1 275 ? 8.006 -2.366 21.944 1.00 84.69 275 ASP A C 1
ATOM 2203 O O . ASP A 1 275 ? 7.115 -2.890 22.606 1.00 84.69 275 ASP A O 1
ATOM 2207 N N . THR A 1 276 ? 8.503 -1.162 22.255 1.00 88.81 276 THR A N 1
ATOM 2208 C CA . THR A 1 276 ? 8.046 -0.370 23.405 1.00 88.81 276 THR A CA 1
ATOM 2209 C C . THR A 1 276 ? 6.556 -0.068 23.301 1.00 88.81 276 THR A C 1
ATOM 2211 O O . THR A 1 276 ? 5.823 -0.286 24.261 1.00 88.81 276 THR A O 1
ATOM 2214 N N . ILE A 1 277 ? 6.096 0.413 22.141 1.00 91.62 277 ILE A N 1
ATOM 2215 C CA . ILE A 1 277 ? 4.687 0.772 21.952 1.00 91.62 277 ILE A CA 1
ATOM 2216 C C . ILE A 1 277 ? 3.803 -0.476 22.010 1.00 91.62 277 ILE A C 1
ATOM 2218 O O . ILE A 1 277 ? 2.777 -0.453 22.680 1.00 91.62 277 ILE A O 1
ATOM 2222 N N . LEU A 1 278 ? 4.188 -1.567 21.344 1.00 88.81 278 LEU A N 1
ATOM 2223 C CA . LEU A 1 278 ? 3.440 -2.823 21.354 1.00 88.81 278 LEU A CA 1
ATOM 2224 C C . LEU A 1 278 ? 3.322 -3.383 22.779 1.00 88.81 278 LEU A C 1
ATOM 2226 O O . LEU A 1 278 ? 2.215 -3.714 23.210 1.00 88.81 278 LEU A O 1
ATOM 2230 N N . ARG A 1 279 ? 4.436 -3.428 23.520 1.00 85.50 279 ARG A N 1
ATOM 2231 C CA . ARG A 1 279 ? 4.470 -3.855 24.922 1.00 85.50 279 ARG A CA 1
ATOM 2232 C C . ARG A 1 279 ? 3.536 -3.006 25.774 1.00 85.50 279 ARG A C 1
ATOM 2234 O O . ARG A 1 279 ? 2.675 -3.548 26.448 1.00 85.50 279 ARG A O 1
ATOM 2241 N N . ASP A 1 280 ? 3.638 -1.685 25.694 1.00 87.62 280 ASP A N 1
ATOM 2242 C CA . ASP A 1 280 ? 2.798 -0.775 26.477 1.00 87.62 280 ASP A CA 1
ATOM 2243 C C . ASP A 1 280 ? 1.301 -0.879 26.127 1.00 87.62 280 ASP A C 1
ATOM 2245 O O . ASP A 1 280 ? 0.437 -0.503 26.928 1.00 87.62 280 ASP A O 1
ATOM 2249 N N . VAL A 1 281 ? 0.967 -1.354 24.924 1.00 89.44 281 VAL A N 1
ATOM 2250 C CA . VAL A 1 281 ? -0.420 -1.566 24.496 1.00 89.44 281 VAL A CA 1
ATOM 2251 C C . VAL A 1 281 ? -0.969 -2.909 24.984 1.00 89.44 281 VAL A C 1
ATOM 2253 O O . VAL A 1 281 ? -2.107 -2.921 25.456 1.00 89.44 281 VAL A O 1
ATOM 2256 N N . PHE A 1 282 ? -0.203 -4.004 24.899 1.00 85.44 282 PHE A N 1
ATOM 2257 C CA . PHE A 1 282 ? -0.710 -5.369 25.128 1.00 85.44 282 PHE A CA 1
ATOM 2258 C C . PHE A 1 282 ? -0.132 -6.110 26.345 1.00 85.44 282 PHE A C 1
ATOM 2260 O O . PHE A 1 282 ? -0.819 -6.978 26.886 1.00 85.44 282 PHE A O 1
ATOM 2267 N N . ASP A 1 283 ? 1.083 -5.800 26.798 1.00 74.06 283 ASP A N 1
ATOM 2268 C CA . ASP A 1 283 ? 1.707 -6.460 27.951 1.00 74.06 283 ASP A CA 1
ATOM 2269 C C . ASP A 1 283 ? 1.287 -5.773 29.257 1.00 74.06 283 ASP A C 1
ATOM 2271 O O . ASP A 1 283 ? 1.787 -4.718 29.648 1.00 74.06 283 ASP A O 1
ATOM 2275 N N . ARG A 1 284 ? 0.292 -6.378 29.910 1.00 64.44 284 ARG A N 1
ATOM 2276 C CA . ARG A 1 284 ? -0.368 -5.867 31.125 1.00 64.44 284 ARG A CA 1
ATOM 2277 C C . ARG A 1 284 ? 0.444 -6.098 32.392 1.00 64.44 284 ARG A C 1
ATOM 2279 O O . ARG A 1 284 ? 0.252 -5.416 33.398 1.00 64.44 284 ARG A O 1
ATOM 2286 N N . SER A 1 285 ? 1.327 -7.087 32.363 1.00 52.78 285 SER A N 1
ATOM 2287 C CA . SER A 1 285 ? 2.313 -7.272 33.411 1.00 52.78 285 SER A CA 1
ATOM 2288 C C . SER A 1 285 ? 3.498 -6.381 33.078 1.00 52.78 285 SER A C 1
ATOM 2290 O O . SER A 1 285 ? 3.923 -6.345 31.933 1.00 52.78 285 SER A O 1
ATOM 2292 N N . ASN A 1 286 ? 4.107 -5.725 34.063 1.00 51.97 286 ASN A N 1
ATOM 2293 C CA . ASN A 1 286 ? 5.528 -5.383 33.958 1.00 51.97 286 ASN A CA 1
ATOM 2294 C C . ASN A 1 286 ? 6.315 -6.705 33.894 1.00 51.97 286 ASN A C 1
ATOM 2296 O O . ASN A 1 286 ? 6.984 -7.072 34.863 1.00 51.97 286 ASN A O 1
ATOM 2300 N 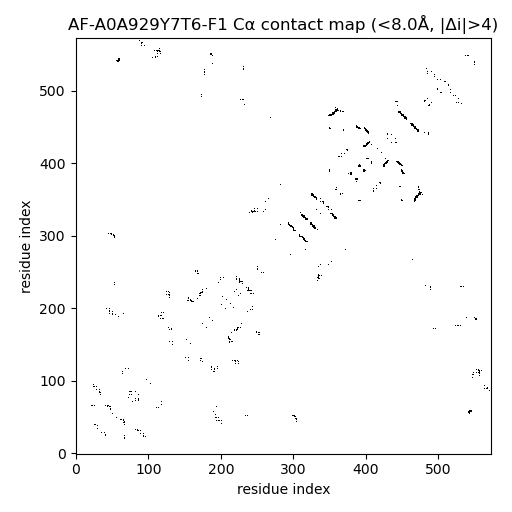N . SER A 1 287 ? 6.129 -7.486 32.823 1.00 52.06 287 SER A N 1
ATOM 2301 C CA . SER A 1 287 ? 6.862 -8.709 32.593 1.00 52.06 287 SER A CA 1
ATOM 2302 C C . SER A 1 287 ? 8.325 -8.302 32.582 1.00 52.06 287 SER A C 1
ATOM 2304 O O . SER A 1 287 ? 8.693 -7.223 32.100 1.00 52.06 287 SER A O 1
ATOM 2306 N N . ASP A 1 288 ? 9.145 -9.095 33.264 1.00 55.41 288 ASP A N 1
ATOM 2307 C CA . ASP A 1 288 ? 10.578 -8.875 33.251 1.00 55.41 288 ASP A CA 1
ATOM 2308 C C . ASP A 1 288 ? 11.003 -8.737 31.783 1.00 55.41 288 ASP A C 1
ATOM 2310 O O . ASP A 1 288 ? 10.649 -9.582 30.961 1.00 55.41 288 ASP A O 1
ATOM 2314 N N . ALA A 1 289 ? 11.738 -7.675 31.444 1.00 57.47 289 ALA A N 1
ATOM 2315 C CA . ALA A 1 289 ? 12.226 -7.461 30.085 1.00 57.47 289 ALA A CA 1
ATOM 2316 C C . ALA A 1 289 ? 13.052 -8.661 29.571 1.00 57.47 289 ALA A C 1
ATOM 2318 O O . ALA A 1 289 ? 13.259 -8.786 28.367 1.00 57.47 289 ALA A O 1
ATOM 2319 N N . SER A 1 290 ? 13.506 -9.542 30.475 1.00 56.19 290 SER A N 1
ATOM 2320 C CA . SER A 1 290 ? 14.166 -10.812 30.168 1.00 56.19 290 SER A CA 1
ATOM 2321 C C . SER A 1 290 ? 13.234 -11.947 29.696 1.00 56.19 290 SER A C 1
ATOM 2323 O O . SER A 1 290 ? 13.729 -12.920 29.128 1.00 56.19 290 SER A O 1
ATOM 2325 N N . ASN A 1 291 ? 11.915 -11.849 29.898 1.00 60.38 291 ASN A N 1
ATOM 2326 C CA . ASN A 1 291 ? 10.925 -12.853 29.492 1.00 60.38 291 ASN A CA 1
ATOM 2327 C C . ASN A 1 291 ? 9.630 -12.189 28.977 1.00 60.38 291 ASN A C 1
ATOM 2329 O O . ASN A 1 291 ? 8.595 -12.239 29.655 1.00 60.38 291 ASN A O 1
ATOM 2333 N N . PRO A 1 292 ? 9.687 -11.534 27.801 1.00 61.59 292 PRO A N 1
ATOM 2334 C CA . PRO A 1 292 ? 8.541 -10.837 27.242 1.00 61.59 292 PRO A CA 1
ATOM 2335 C C . PRO A 1 292 ? 7.416 -11.826 26.933 1.00 61.59 292 PRO A C 1
ATOM 2337 O O . PRO A 1 292 ? 7.617 -12.850 26.283 1.00 61.59 292 PRO A O 1
ATOM 2340 N N . LYS A 1 293 ? 6.193 -11.487 27.346 1.00 76.31 293 LYS A N 1
ATOM 2341 C CA . LYS A 1 293 ? 4.976 -12.220 26.958 1.00 76.31 293 LYS A CA 1
ATOM 2342 C C . LYS A 1 293 ? 4.504 -11.861 25.544 1.00 76.31 293 LYS A C 1
ATOM 2344 O O . LYS A 1 293 ? 3.325 -11.998 25.234 1.00 76.31 293 LYS A O 1
ATOM 2349 N N . TYR A 1 294 ? 5.389 -11.367 24.688 1.00 80.31 294 TYR A N 1
ATOM 2350 C CA . TYR A 1 294 ? 5.082 -11.034 23.306 1.00 80.31 294 TYR A CA 1
ATOM 2351 C C . TYR A 1 294 ? 6.291 -11.291 22.409 1.00 80.31 294 TYR A C 1
ATOM 2353 O O . TYR A 1 294 ? 7.430 -11.296 22.869 1.00 80.31 294 TYR A O 1
ATOM 2361 N N . ASP A 1 295 ? 6.012 -11.493 21.130 1.00 84.06 295 ASP A N 1
ATOM 2362 C CA . ASP A 1 295 ? 6.992 -11.595 20.057 1.00 84.06 295 ASP A CA 1
ATOM 2363 C C . ASP A 1 295 ? 6.490 -10.784 18.859 1.00 84.06 295 ASP A C 1
ATOM 2365 O O . ASP A 1 295 ? 5.277 -10.668 18.640 1.00 84.06 295 ASP A O 1
ATOM 2369 N N . MET A 1 296 ? 7.403 -10.200 18.090 1.00 85.94 296 MET A N 1
ATOM 2370 C CA . MET A 1 296 ? 7.057 -9.444 16.894 1.00 85.94 296 MET A CA 1
ATOM 2371 C C . MET A 1 296 ? 8.094 -9.589 15.792 1.00 85.94 296 MET A C 1
ATOM 2373 O O . MET A 1 296 ? 9.298 -9.630 16.020 1.00 85.94 296 MET A O 1
ATOM 2377 N N . SER A 1 297 ? 7.601 -9.612 14.558 1.00 86.69 297 SER A N 1
ATOM 2378 C CA . SER A 1 297 ? 8.428 -9.652 13.359 1.00 86.69 297 SER A CA 1
ATOM 2379 C C . SER A 1 297 ? 7.914 -8.646 12.339 1.00 86.69 297 SER A C 1
ATOM 2381 O O . SER A 1 297 ? 6.710 -8.487 12.134 1.00 86.69 297 SER A O 1
ATOM 2383 N N . LEU A 1 298 ? 8.830 -7.929 11.694 1.00 87.19 298 LEU A N 1
ATOM 2384 C CA . LEU A 1 298 ? 8.479 -7.086 10.559 1.00 87.19 298 LEU A CA 1
ATOM 2385 C C . LEU A 1 298 ? 8.367 -7.964 9.312 1.00 87.19 298 LEU A C 1
ATOM 2387 O O . LEU A 1 298 ? 9.255 -8.762 9.022 1.00 87.19 298 LEU A O 1
ATOM 2391 N N . VAL A 1 299 ? 7.266 -7.805 8.576 1.00 86.38 299 VAL A N 1
ATOM 2392 C CA . VAL A 1 299 ? 7.010 -8.543 7.327 1.00 86.38 299 VAL A CA 1
ATOM 2393 C C . VAL A 1 299 ? 7.885 -8.000 6.201 1.00 86.38 299 VAL A C 1
ATOM 2395 O O . VAL A 1 299 ? 8.308 -8.747 5.326 1.00 86.38 299 VAL A O 1
ATOM 2398 N N . VAL A 1 300 ? 8.161 -6.694 6.229 1.00 88.75 300 VAL A N 1
ATOM 2399 C CA . VAL A 1 300 ? 9.057 -6.035 5.276 1.00 88.75 300 VAL A CA 1
ATOM 2400 C C . VAL A 1 300 ? 10.457 -5.999 5.870 1.00 88.75 300 VAL A C 1
ATOM 2402 O O . VAL A 1 300 ? 10.671 -5.410 6.934 1.00 88.75 300 VAL A O 1
ATOM 2405 N N . LYS A 1 301 ? 11.402 -6.642 5.185 1.00 90.31 301 LYS A N 1
ATOM 2406 C CA . LYS A 1 301 ? 12.805 -6.720 5.608 1.00 90.31 301 LYS A CA 1
ATOM 2407 C C . LYS A 1 301 ? 13.512 -5.368 5.407 1.00 90.31 301 LYS A C 1
ATOM 2409 O O . LYS A 1 301 ? 12.983 -4.512 4.694 1.00 90.31 301 LYS A O 1
ATOM 2414 N N . PRO A 1 302 ? 14.683 -5.155 6.029 1.00 89.19 302 PRO A N 1
ATOM 2415 C CA . PRO A 1 302 ? 15.519 -4.008 5.703 1.00 89.19 302 PRO A CA 1
ATOM 2416 C C . PRO A 1 302 ? 15.928 -4.024 4.226 1.00 89.19 302 PRO A C 1
ATOM 2418 O O . PRO A 1 302 ? 16.113 -5.094 3.638 1.00 89.19 302 PRO A O 1
ATOM 2421 N N . ASP A 1 303 ? 16.080 -2.840 3.643 1.00 87.75 303 ASP A N 1
ATOM 2422 C CA . ASP A 1 303 ? 16.675 -2.648 2.326 1.00 87.75 303 ASP A CA 1
ATOM 2423 C C . ASP A 1 303 ? 18.210 -2.810 2.369 1.00 87.75 303 ASP A C 1
ATOM 2425 O O . ASP A 1 303 ? 18.803 -3.176 3.389 1.00 87.75 303 ASP A O 1
ATOM 2429 N N . ASN A 1 304 ? 18.883 -2.522 1.249 1.00 84.88 304 ASN A N 1
ATOM 2430 C CA . ASN A 1 304 ? 20.344 -2.620 1.154 1.00 84.88 304 ASN A CA 1
ATOM 2431 C C . ASN A 1 304 ? 21.095 -1.625 2.068 1.00 84.88 304 ASN A C 1
ATOM 2433 O O . ASN A 1 304 ? 22.285 -1.818 2.308 1.00 84.88 304 ASN A O 1
ATOM 2437 N N . ASN A 1 305 ? 20.426 -0.593 2.592 1.00 84.19 305 ASN A N 1
ATOM 2438 C CA . ASN A 1 305 ? 20.990 0.362 3.548 1.00 84.19 305 ASN A CA 1
ATOM 2439 C C . ASN A 1 305 ? 20.695 -0.023 5.007 1.00 84.19 305 ASN A C 1
ATOM 2441 O O . ASN A 1 305 ? 21.130 0.675 5.922 1.00 84.19 305 ASN A O 1
ATOM 2445 N N . GLY A 1 306 ? 19.974 -1.123 5.240 1.00 84.88 306 GLY A N 1
ATOM 2446 C CA . GLY A 1 306 ? 19.545 -1.540 6.573 1.00 84.88 306 GLY A CA 1
ATOM 2447 C C . GLY A 1 306 ? 18.321 -0.782 7.094 1.00 84.88 306 GLY A C 1
ATOM 2448 O O . GLY A 1 306 ? 17.959 -0.960 8.257 1.00 84.88 306 GLY A O 1
ATOM 2449 N N . GLU A 1 307 ? 17.661 0.020 6.257 1.00 86.25 307 GLU A N 1
ATOM 2450 C CA . GLU A 1 307 ? 16.455 0.765 6.617 1.00 86.25 307 GLU A CA 1
ATOM 2451 C C . GLU A 1 307 ? 15.203 -0.014 6.212 1.00 86.25 307 GLU A C 1
ATOM 2453 O O . GLU A 1 307 ? 15.170 -0.688 5.186 1.00 86.25 307 GLU A O 1
ATOM 2458 N N . HIS A 1 308 ? 14.134 0.075 7.003 1.00 87.50 308 HIS A N 1
ATOM 2459 C CA . HIS A 1 308 ? 12.851 -0.525 6.632 1.00 87.50 308 HIS A CA 1
ATOM 2460 C C . HIS A 1 308 ? 12.037 0.455 5.774 1.00 87.50 308 HIS A C 1
ATOM 2462 O O . HIS A 1 308 ? 11.620 1.497 6.299 1.00 87.50 308 HIS A O 1
ATOM 2468 N N . PRO A 1 309 ? 11.715 0.122 4.503 1.00 87.88 309 PRO A N 1
ATOM 2469 C CA . PRO A 1 309 ? 10.929 1.008 3.639 1.00 87.88 309 PRO A CA 1
ATOM 2470 C C . PRO A 1 309 ? 9.549 1.322 4.226 1.00 87.88 309 PRO A C 1
ATOM 2472 O O . PRO A 1 309 ? 9.049 2.441 4.131 1.00 87.88 309 PRO A O 1
ATOM 2475 N N . VAL A 1 310 ? 8.936 0.333 4.884 1.00 90.38 310 VAL A N 1
ATOM 2476 C CA . VAL A 1 310 ? 7.700 0.492 5.653 1.00 90.38 310 VAL A CA 1
ATOM 2477 C C . VAL A 1 310 ? 7.730 -0.356 6.916 1.00 90.38 310 VAL A C 1
ATOM 2479 O O . VAL A 1 310 ? 8.356 -1.410 6.969 1.00 90.38 310 VAL A O 1
ATOM 2482 N N . HIS A 1 311 ? 6.978 0.083 7.922 1.00 88.19 311 HIS A N 1
ATOM 2483 C CA . HIS A 1 311 ? 6.878 -0.591 9.212 1.00 88.19 311 HIS A CA 1
ATOM 2484 C C . HIS A 1 311 ? 5.535 -1.305 9.309 1.00 88.19 311 HIS A C 1
ATOM 2486 O O . HIS A 1 311 ? 4.542 -0.758 9.800 1.00 88.19 311 HIS A O 1
ATOM 2492 N N . VAL A 1 312 ? 5.513 -2.516 8.758 1.00 91.38 312 VAL A N 1
ATOM 2493 C CA . VAL A 1 312 ? 4.387 -3.451 8.801 1.00 91.38 312 VAL A CA 1
ATOM 2494 C C . VAL A 1 312 ? 4.904 -4.764 9.366 1.00 91.38 312 VAL A C 1
ATOM 2496 O O . VAL A 1 312 ? 5.937 -5.262 8.921 1.00 91.38 312 VAL A O 1
ATOM 2499 N N . GLY A 1 313 ? 4.195 -5.314 10.343 1.00 90.88 313 GLY A N 1
ATOM 2500 C CA . GLY A 1 313 ? 4.641 -6.494 11.068 1.00 90.88 313 GLY A CA 1
ATOM 2501 C C . GLY A 1 313 ? 3.507 -7.385 11.538 1.00 90.88 313 GLY A C 1
ATOM 2502 O O . GLY A 1 313 ? 2.326 -7.031 11.473 1.00 90.88 313 GLY A O 1
ATOM 2503 N N . GLU A 1 314 ? 3.898 -8.541 12.040 1.00 93.12 314 GLU A N 1
ATOM 2504 C CA . GLU A 1 314 ? 3.055 -9.463 12.780 1.00 93.12 314 GLU A CA 1
ATOM 2505 C C . GLU A 1 314 ? 3.532 -9.499 14.226 1.00 93.12 314 GLU A C 1
ATOM 2507 O O . GLU A 1 314 ? 4.719 -9.332 14.508 1.00 93.12 314 GLU A O 1
ATOM 2512 N N . PHE A 1 315 ? 2.602 -9.695 15.148 1.00 92.50 315 PHE A N 1
ATOM 2513 C CA . PHE A 1 315 ? 2.919 -9.889 16.551 1.00 92.50 315 PHE A CA 1
ATOM 2514 C C . PHE A 1 315 ? 2.106 -11.033 17.133 1.00 92.50 315 PHE A C 1
ATOM 2516 O O . PHE A 1 315 ? 1.022 -11.368 16.651 1.00 92.50 315 PHE A O 1
ATOM 2523 N N . VAL A 1 316 ? 2.627 -11.601 18.207 1.00 90.69 316 VAL A N 1
ATOM 2524 C CA . VAL A 1 316 ? 1.920 -12.504 19.103 1.00 90.69 316 VAL A CA 1
ATOM 2525 C C . VAL A 1 316 ? 2.085 -11.966 20.510 1.00 90.69 316 VAL A C 1
ATOM 2527 O O . VAL A 1 316 ? 3.184 -11.580 20.885 1.00 90.69 316 VAL A O 1
ATOM 2530 N N . TYR A 1 317 ? 1.019 -11.962 21.302 1.00 86.62 317 TYR A N 1
ATOM 2531 C CA . TYR A 1 317 ? 1.132 -11.777 22.746 1.00 86.62 317 TYR A CA 1
ATOM 2532 C C . TYR A 1 317 ? 0.401 -12.883 23.496 1.00 86.62 317 TYR A C 1
ATOM 2534 O O . TYR A 1 317 ? -0.592 -13.440 23.020 1.00 86.62 317 TYR A O 1
ATOM 2542 N N . GLN A 1 318 ? 0.914 -13.203 24.676 1.00 84.19 318 GLN A N 1
ATOM 2543 C CA . GLN A 1 318 ? 0.358 -14.177 25.590 1.00 84.19 318 GLN A CA 1
ATOM 2544 C C . GLN A 1 318 ? -0.481 -13.470 26.654 1.00 84.19 318 GLN A C 1
ATOM 2546 O O . GLN A 1 318 ? -0.010 -12.580 27.361 1.00 84.19 318 GLN A O 1
ATOM 2551 N N . LYS A 1 319 ? -1.733 -13.896 26.791 1.00 79.44 319 LYS A N 1
ATOM 2552 C CA . LYS A 1 319 ? -2.628 -13.472 27.868 1.00 79.44 319 LYS A CA 1
ATOM 2553 C C . LYS A 1 319 ? -2.216 -14.098 29.201 1.00 79.44 319 LYS A C 1
ATOM 2555 O O . LYS A 1 319 ? -1.507 -15.100 29.254 1.00 79.44 319 LYS A O 1
ATOM 2560 N N . ASP A 1 320 ? -2.756 -13.579 30.299 1.00 76.25 320 ASP A N 1
ATOM 2561 C CA . ASP A 1 320 ? -2.482 -14.117 31.640 1.00 76.25 320 ASP A CA 1
ATOM 2562 C C . ASP A 1 320 ? -2.961 -15.559 31.847 1.00 76.25 320 ASP A C 1
ATOM 2564 O O . ASP A 1 320 ? -2.393 -16.283 32.662 1.00 76.25 320 ASP A O 1
ATOM 2568 N N . ASN A 1 321 ? -3.962 -16.003 31.084 1.00 76.62 321 ASN A N 1
ATOM 2569 C CA . ASN A 1 321 ? -4.431 -17.390 31.091 1.00 76.62 321 ASN A CA 1
ATOM 2570 C C . ASN A 1 321 ? -3.560 -18.341 30.238 1.00 76.62 321 ASN A C 1
ATOM 2572 O O . ASN A 1 321 ? -3.841 -19.536 30.193 1.00 76.62 321 ASN A O 1
ATOM 2576 N N . GLY A 1 322 ? -2.516 -17.827 29.577 1.00 81.25 322 GLY A N 1
ATOM 2577 C CA . GLY A 1 322 ? -1.606 -18.583 28.718 1.00 81.25 322 GLY A CA 1
ATOM 2578 C C . GLY A 1 322 ? -1.979 -18.603 27.233 1.00 81.25 322 GLY A C 1
ATOM 2579 O O . GLY A 1 322 ? -1.148 -19.037 26.431 1.00 81.25 322 GLY A O 1
ATOM 2580 N N . ASP A 1 323 ? -3.163 -18.113 26.850 1.00 83.75 323 ASP A N 1
ATOM 2581 C CA . ASP A 1 323 ? -3.606 -18.082 25.453 1.00 83.75 323 ASP A CA 1
ATOM 2582 C C . ASP A 1 323 ? -2.781 -17.105 24.617 1.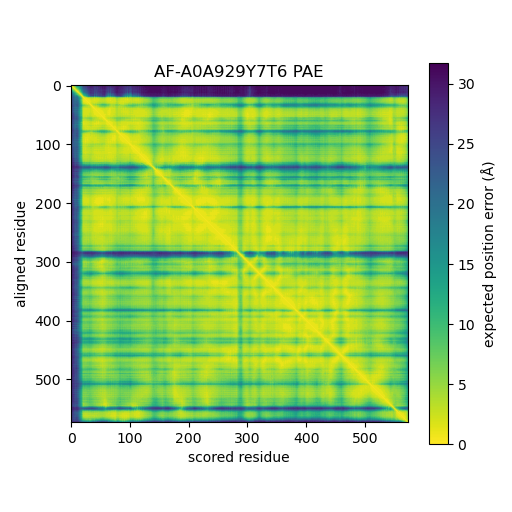00 83.75 323 ASP A C 1
ATOM 2584 O O . ASP A 1 323 ? -2.428 -16.017 25.073 1.00 83.75 323 ASP A O 1
ATOM 2588 N N . LEU A 1 324 ? -2.546 -17.460 23.355 1.00 86.94 324 LEU A N 1
ATOM 2589 C CA . LEU A 1 324 ? -1.860 -16.604 22.394 1.00 86.94 324 LEU A CA 1
ATOM 2590 C C . LEU A 1 324 ? -2.865 -15.851 21.522 1.00 86.94 324 LEU A C 1
ATOM 2592 O O . LEU A 1 324 ? -3.798 -16.443 20.977 1.00 86.94 324 LEU A O 1
ATOM 2596 N N . VAL A 1 325 ? -2.629 -14.555 21.342 1.00 86.50 325 VAL A N 1
ATOM 2597 C CA . VAL A 1 325 ? -3.342 -13.713 20.380 1.00 86.50 325 VAL A CA 1
ATOM 2598 C C . VAL A 1 325 ? -2.352 -13.241 19.336 1.00 86.50 325 VAL A C 1
ATOM 2600 O O . VAL A 1 325 ? -1.333 -12.636 19.660 1.00 86.50 325 VAL A O 1
ATOM 2603 N N . MET A 1 326 ? -2.668 -13.524 18.078 1.00 92.56 326 MET A N 1
ATOM 2604 C CA . MET A 1 326 ? -1.910 -13.038 16.933 1.00 92.56 326 MET A CA 1
ATOM 2605 C C . MET A 1 326 ? -2.439 -11.677 16.499 1.00 92.56 326 MET A C 1
ATOM 2607 O O . MET A 1 326 ? -3.622 -11.375 16.664 1.00 92.56 326 MET A O 1
ATOM 2611 N N . GLY A 1 327 ? -1.600 -10.884 15.853 1.00 93.69 327 GLY A N 1
ATOM 2612 C CA . GLY A 1 327 ? -2.039 -9.641 15.259 1.00 93.69 327 GLY A CA 1
ATOM 2613 C C . GLY A 1 327 ? -1.095 -9.079 14.215 1.00 93.69 327 GLY A C 1
ATOM 2614 O O . GLY A 1 327 ? -0.006 -9.592 13.977 1.00 93.69 327 GLY A O 1
ATOM 2615 N N . ASN A 1 328 ? -1.546 -8.007 13.572 1.00 94.12 328 ASN A N 1
ATOM 2616 C CA . ASN A 1 328 ? -0.748 -7.221 12.643 1.00 94.12 328 ASN A CA 1
ATOM 2617 C C . ASN A 1 328 ? -0.535 -5.812 13.198 1.00 94.12 328 ASN A C 1
ATOM 2619 O O . ASN A 1 328 ? -1.452 -5.220 13.769 1.00 94.12 328 ASN A O 1
ATOM 2623 N N . LEU A 1 329 ? 0.652 -5.256 12.981 1.00 93.19 329 LEU A N 1
ATOM 2624 C CA . LEU A 1 329 ? 0.983 -3.870 13.302 1.00 93.19 329 LEU A CA 1
ATOM 2625 C C . LEU A 1 329 ? 1.320 -3.096 12.028 1.00 93.19 329 LEU A C 1
ATOM 2627 O O . LEU A 1 329 ? 1.862 -3.651 11.068 1.00 93.19 329 LEU A O 1
ATOM 2631 N N . ARG A 1 330 ? 1.004 -1.803 12.014 1.00 93.56 330 ARG A N 1
ATOM 2632 C CA . ARG A 1 330 ? 1.324 -0.907 10.903 1.00 93.56 330 ARG A CA 1
ATOM 2633 C C . ARG A 1 330 ? 1.522 0.521 11.380 1.00 93.56 330 ARG A C 1
ATOM 2635 O O . ARG A 1 330 ? 0.693 1.052 12.115 1.00 93.56 330 ARG A O 1
ATOM 2642 N N . ILE A 1 331 ? 2.527 1.186 10.821 1.00 93.69 331 ILE A N 1
ATOM 2643 C CA . ILE A 1 331 ? 2.644 2.646 10.876 1.00 93.69 331 ILE A CA 1
ATOM 2644 C C . ILE A 1 331 ? 2.110 3.262 9.595 1.00 93.69 331 ILE A C 1
ATOM 2646 O O . ILE A 1 331 ? 2.308 2.754 8.485 1.00 93.69 331 ILE A O 1
ATOM 2650 N N . LYS A 1 332 ? 1.384 4.367 9.742 1.00 94.31 332 LYS A N 1
ATOM 2651 C CA . LYS A 1 332 ? 0.896 5.113 8.589 1.00 94.31 332 LYS A CA 1
ATOM 2652 C C . LYS A 1 332 ? 2.055 5.833 7.890 1.00 94.31 332 LYS A C 1
ATOM 2654 O O . LYS A 1 332 ? 2.852 6.501 8.533 1.00 94.31 332 LYS A O 1
ATOM 2659 N N . SER A 1 333 ? 2.123 5.722 6.564 1.00 95.06 333 SER A N 1
ATOM 2660 C CA . SER A 1 333 ? 3.055 6.500 5.734 1.00 95.06 333 SER A CA 1
ATOM 2661 C C . SER A 1 333 ? 2.791 8.002 5.880 1.00 95.06 333 SER A C 1
ATOM 2663 O O . SER A 1 333 ? 1.618 8.377 5.997 1.00 95.06 333 SER A O 1
ATOM 2665 N N . ILE A 1 334 ? 3.822 8.839 5.722 1.00 96.56 334 ILE A N 1
ATOM 2666 C CA . ILE A 1 334 ? 3.717 10.308 5.784 1.00 96.56 334 ILE A CA 1
ATOM 2667 C C . ILE A 1 334 ? 2.583 10.818 4.885 1.00 96.56 334 ILE A C 1
ATOM 2669 O O . ILE A 1 334 ? 1.624 11.397 5.391 1.00 96.56 334 ILE A O 1
ATOM 2673 N N . GLY A 1 335 ? 2.609 10.525 3.579 1.00 96.81 335 GLY A N 1
ATOM 2674 C CA . GLY A 1 335 ? 1.609 11.063 2.649 1.00 96.81 335 GLY A CA 1
ATOM 2675 C C . GLY A 1 335 ? 0.170 10.653 2.979 1.00 96.81 335 GLY A C 1
ATOM 2676 O O . GLY A 1 335 ? -0.722 11.495 2.985 1.00 96.81 335 GLY A O 1
ATOM 2677 N N . SER A 1 336 ? -0.084 9.393 3.360 1.00 95.69 336 SER A N 1
ATOM 2678 C CA . SER A 1 336 ? -1.431 8.983 3.811 1.00 95.69 336 SER A CA 1
ATOM 2679 C C . SER A 1 336 ? -1.865 9.621 5.135 1.00 95.69 336 SER A C 1
ATOM 2681 O O . SER A 1 336 ? -3.066 9.794 5.350 1.00 95.69 336 SER A O 1
ATOM 2683 N N . ALA A 1 337 ? -0.931 9.925 6.037 1.00 97.31 337 ALA A N 1
ATOM 2684 C CA . ALA A 1 337 ? -1.235 10.620 7.282 1.00 97.31 337 ALA A CA 1
ATOM 2685 C C . ALA A 1 337 ? -1.541 12.104 7.033 1.00 97.31 337 ALA A C 1
ATOM 2687 O O . ALA A 1 337 ? -2.533 12.593 7.566 1.00 97.31 337 ALA A O 1
ATOM 2688 N N . VAL A 1 338 ? -0.784 12.778 6.160 1.00 97.88 338 VAL A N 1
ATOM 2689 C CA . VAL A 1 338 ? -1.057 14.158 5.718 1.00 97.88 338 VAL A CA 1
ATOM 2690 C C . VAL A 1 338 ? -2.420 14.247 5.026 1.00 97.88 338 VAL A C 1
ATOM 2692 O O . VAL A 1 338 ? -3.260 15.042 5.440 1.00 97.88 338 VAL A O 1
ATOM 2695 N N . ASP A 1 339 ? -2.688 13.366 4.060 1.00 95.69 339 ASP A N 1
ATOM 2696 C CA . ASP A 1 339 ? -3.970 13.272 3.341 1.00 95.69 339 ASP A CA 1
ATOM 2697 C C . ASP A 1 339 ? -5.155 13.086 4.300 1.00 95.69 339 ASP A C 1
ATOM 2699 O O . ASP A 1 339 ? -6.218 13.694 4.163 1.00 95.69 339 ASP A O 1
ATOM 2703 N N . LYS A 1 340 ? -4.987 12.246 5.326 1.00 95.62 340 LYS A N 1
ATOM 2704 C CA . LYS A 1 340 ? -6.025 12.048 6.341 1.00 95.62 340 LYS A CA 1
ATOM 2705 C C . LYS A 1 340 ? -6.149 13.245 7.287 1.00 95.62 340 LYS A C 1
ATOM 2707 O O . LYS A 1 340 ? -7.272 13.617 7.588 1.00 95.62 340 LYS A O 1
ATOM 2712 N N . MET A 1 341 ? -5.044 13.863 7.697 1.00 96.31 341 MET A N 1
ATOM 2713 C CA . MET A 1 341 ? -5.051 15.047 8.559 1.00 96.31 341 MET A CA 1
ATOM 2714 C C . MET A 1 341 ? -5.748 16.235 7.889 1.00 96.31 341 MET A C 1
ATOM 2716 O O . MET A 1 341 ? -6.566 16.899 8.517 1.00 96.31 341 MET A O 1
ATOM 2720 N N . ILE A 1 342 ? -5.478 16.480 6.604 1.00 94.44 342 ILE A N 1
ATOM 2721 C CA . ILE A 1 342 ? -6.101 17.574 5.844 1.00 94.44 342 ILE A CA 1
ATOM 2722 C C . ILE A 1 342 ? -7.608 17.353 5.696 1.00 94.44 342 ILE A C 1
ATOM 2724 O O . ILE A 1 342 ? -8.383 18.274 5.925 1.00 94.44 342 ILE A O 1
ATOM 2728 N N . ARG A 1 343 ? -8.043 16.125 5.387 1.00 91.56 343 ARG A N 1
ATOM 2729 C CA . ARG A 1 343 ? -9.477 15.780 5.321 1.00 91.56 343 ARG A CA 1
ATOM 2730 C C . ARG A 1 343 ? -10.195 15.814 6.672 1.00 91.56 343 ARG A C 1
ATOM 2732 O O . ARG A 1 343 ? -11.414 15.696 6.700 1.00 91.56 343 ARG A O 1
ATOM 2739 N N . CYS A 1 344 ? -9.451 15.901 7.768 1.00 92.69 344 CYS A N 1
ATOM 2740 C CA . CYS A 1 344 ? -9.965 15.935 9.133 1.00 92.69 344 CYS A CA 1
ATOM 2741 C C . CYS A 1 344 ? -9.634 17.272 9.812 1.00 92.69 344 CYS A C 1
ATOM 2743 O O . CYS A 1 344 ? -9.305 17.295 10.995 1.00 92.69 344 CYS A O 1
ATOM 2745 N N . ASP A 1 345 ? -9.665 18.374 9.055 1.00 90.75 345 ASP A N 1
ATOM 2746 C CA . ASP A 1 345 ? -9.496 19.749 9.547 1.00 90.75 345 ASP A CA 1
ATOM 2747 C C . ASP A 1 345 ? -8.219 19.979 10.382 1.00 90.75 345 ASP A C 1
ATOM 2749 O O . ASP A 1 345 ? -8.179 20.782 11.314 1.00 90.75 345 ASP A O 1
ATOM 2753 N N . GLY A 1 346 ? -7.137 19.267 10.051 1.00 92.44 346 GLY A N 1
ATOM 2754 C CA . GLY A 1 346 ? -5.843 19.388 10.726 1.00 92.44 346 GLY A CA 1
ATOM 2755 C C . GLY A 1 346 ? -5.667 18.502 11.966 1.00 92.44 346 GLY A C 1
ATOM 2756 O O . GLY A 1 346 ? -4.605 18.574 12.605 1.00 92.44 346 GLY A O 1
ATOM 2757 N N . GLU A 1 347 ? -6.657 17.666 12.303 1.00 94.00 347 GLU A N 1
ATOM 2758 C CA . GLU A 1 347 ? -6.573 16.673 13.378 1.00 94.00 347 GLU A CA 1
ATOM 2759 C C . GLU A 1 347 ? -5.657 15.504 12.990 1.00 94.00 347 GLU A C 1
ATOM 2761 O O . GLU A 1 347 ? -5.778 14.915 11.913 1.00 94.00 347 GLU A O 1
ATOM 2766 N N . MET A 1 348 ? -4.740 15.135 13.890 1.00 95.38 348 MET A N 1
ATOM 2767 C CA . MET A 1 348 ? -3.838 14.006 13.658 1.00 95.38 348 MET A CA 1
ATOM 2768 C C . MET A 1 348 ? -4.644 12.697 13.583 1.00 95.38 348 MET A C 1
ATOM 2770 O O . MET A 1 348 ? -5.472 12.446 14.465 1.00 95.38 348 MET A O 1
ATOM 2774 N N . PRO A 1 349 ? -4.414 11.831 12.579 1.00 96.56 349 PRO A N 1
ATOM 2775 C CA . PRO A 1 349 ? -5.080 10.539 12.509 1.00 96.56 349 PRO A CA 1
ATOM 2776 C C . PRO A 1 349 ? -4.836 9.697 13.765 1.00 96.56 349 PRO A C 1
ATOM 2778 O O . PRO A 1 349 ? -3.711 9.599 14.234 1.00 96.56 349 PRO A O 1
ATOM 2781 N N . MET A 1 350 ? -5.864 9.032 14.295 1.00 96.81 350 MET A N 1
ATOM 2782 C CA . MET A 1 350 ? -5.677 8.150 15.460 1.00 96.81 350 MET A CA 1
ATOM 2783 C C . MET A 1 350 ? -4.940 6.850 15.126 1.00 96.81 350 MET A C 1
ATOM 2785 O O . MET A 1 350 ? -4.355 6.231 15.998 1.00 96.81 350 MET A O 1
ATOM 2789 N N . ASP A 1 351 ? -4.932 6.452 13.859 1.00 95.88 351 ASP A N 1
ATOM 2790 C CA . ASP A 1 351 ? -4.272 5.255 13.341 1.00 95.88 351 ASP A CA 1
ATOM 2791 C C . ASP A 1 351 ? -2.864 5.564 12.797 1.00 95.88 351 ASP A C 1
ATOM 2793 O O . ASP A 1 351 ? -2.466 5.013 11.762 1.00 95.88 351 ASP A O 1
ATOM 2797 N N . MET A 1 352 ? -2.124 6.471 13.458 1.00 96.88 352 MET A N 1
ATOM 2798 C CA . MET A 1 352 ? -0.687 6.661 13.199 1.00 96.88 352 MET A CA 1
ATOM 2799 C C . MET A 1 352 ? 0.071 5.372 13.503 1.00 96.88 352 MET A C 1
ATOM 2801 O O . MET A 1 352 ? 0.848 4.917 12.661 1.00 96.88 352 MET A O 1
ATOM 2805 N N . VAL A 1 353 ? -0.231 4.760 14.653 1.00 97.06 353 VAL A N 1
ATOM 2806 C CA . VAL A 1 353 ? 0.127 3.378 14.978 1.00 97.06 353 VAL A CA 1
ATOM 2807 C C . VAL A 1 353 ? -1.152 2.547 15.022 1.00 97.06 353 VAL A C 1
ATOM 2809 O O . VAL A 1 353 ? -2.037 2.783 15.843 1.00 97.06 353 VAL A O 1
ATOM 2812 N N . GLY A 1 354 ? -1.272 1.601 14.098 1.00 96.38 354 GLY A N 1
ATOM 2813 C CA . GLY A 1 354 ? -2.407 0.694 14.003 1.00 96.38 354 GLY A CA 1
ATOM 2814 C C . GLY A 1 354 ? -2.026 -0.707 14.455 1.00 96.38 354 GLY A C 1
ATOM 2815 O O . GLY A 1 354 ? -1.073 -1.280 13.927 1.00 96.38 354 GLY A O 1
ATOM 2816 N N . PHE A 1 355 ? -2.809 -1.273 15.366 1.00 96.31 355 PHE A N 1
ATOM 2817 C CA . PHE A 1 355 ? -2.749 -2.682 15.733 1.00 96.31 355 PHE A CA 1
ATOM 2818 C C . PHE A 1 355 ? -4.050 -3.378 15.355 1.00 96.31 355 PHE A C 1
ATOM 2820 O O . PHE A 1 355 ? -5.139 -2.811 15.451 1.00 96.31 355 PHE A O 1
ATOM 2827 N N . MET A 1 356 ? -3.939 -4.630 14.943 1.00 96.12 356 MET A N 1
ATOM 2828 C CA . MET A 1 356 ? -5.064 -5.486 14.615 1.00 96.12 356 MET A CA 1
ATOM 2829 C C . MET A 1 356 ? -4.883 -6.814 15.334 1.00 96.12 356 MET A C 1
ATOM 2831 O O . MET A 1 356 ? -4.069 -7.620 14.903 1.00 96.12 356 MET A O 1
ATOM 2835 N N . ALA A 1 357 ? -5.628 -7.037 16.411 1.00 95.50 357 ALA A N 1
ATOM 2836 C CA . ALA A 1 357 ? -5.705 -8.322 17.091 1.00 95.50 357 ALA A CA 1
ATOM 2837 C C . ALA A 1 357 ? -6.656 -9.256 16.324 1.00 95.50 357 ALA A C 1
ATOM 2839 O O . ALA A 1 357 ? -7.774 -8.874 15.963 1.00 95.50 357 ALA A O 1
ATOM 2840 N N . ILE A 1 358 ? -6.192 -10.473 16.046 1.00 95.31 358 ILE A N 1
ATOM 2841 C CA . ILE A 1 358 ? -6.891 -11.476 15.245 1.00 95.31 358 ILE A CA 1
ATOM 2842 C C . ILE A 1 358 ? -7.210 -12.673 16.141 1.00 95.31 358 ILE A C 1
ATOM 2844 O O . ILE A 1 358 ? -6.368 -13.538 16.382 1.00 95.31 358 ILE A O 1
ATOM 2848 N N . SER A 1 359 ? -8.453 -12.734 16.602 1.00 92.88 359 SER A N 1
ATOM 2849 C CA . SER A 1 359 ? -8.961 -13.819 17.441 1.00 92.88 359 SER A CA 1
ATOM 2850 C C . SER A 1 359 ? -9.512 -14.966 16.585 1.00 92.88 359 SER A C 1
ATOM 2852 O O . SER A 1 359 ? -9.860 -14.795 15.411 1.00 92.88 359 SER A O 1
ATOM 2854 N N . ASN A 1 360 ? -9.600 -16.169 17.154 1.00 92.12 360 ASN A N 1
ATOM 2855 C CA . ASN A 1 360 ? -10.027 -17.360 16.410 1.00 92.12 360 ASN A CA 1
ATOM 2856 C C . ASN A 1 360 ? -11.494 -17.291 15.964 1.00 92.12 360 ASN A C 1
ATOM 2858 O O . ASN A 1 360 ? -11.815 -17.671 14.837 1.00 92.12 360 ASN A O 1
ATOM 2862 N N . ASP A 1 361 ? -12.363 -16.764 16.821 1.00 94.50 361 ASP A N 1
ATOM 2863 C CA . ASP A 1 361 ? -13.811 -16.706 16.630 1.00 94.50 361 ASP A CA 1
ATOM 2864 C C . ASP A 1 361 ? -14.419 -15.461 17.299 1.00 94.50 361 ASP A C 1
ATOM 2866 O O . ASP A 1 361 ? -13.717 -14.633 17.883 1.00 94.50 361 ASP A O 1
ATOM 2870 N N . LEU A 1 362 ? -15.738 -15.300 17.171 1.00 96.38 362 LEU A N 1
ATOM 2871 C CA . LEU A 1 362 ? -16.459 -14.154 17.723 1.00 96.38 362 LEU A CA 1
ATOM 2872 C C . LEU A 1 362 ? -16.377 -14.095 19.255 1.00 96.38 362 LEU A C 1
ATOM 2874 O O . LEU A 1 362 ? -16.212 -13.011 19.807 1.00 96.38 362 LEU A O 1
ATOM 2878 N N . GLN A 1 363 ? -16.461 -15.239 19.935 1.00 95.88 363 GLN A N 1
ATOM 2879 C CA . GLN A 1 363 ? -16.498 -15.283 21.395 1.00 95.88 363 GLN A CA 1
ATOM 2880 C C . GLN A 1 363 ? -15.146 -14.881 21.993 1.00 95.88 363 GLN A C 1
ATOM 2882 O O . GLN A 1 363 ? -15.085 -14.034 22.883 1.00 95.88 363 GLN A O 1
ATOM 2887 N N . SER A 1 364 ? -14.061 -15.437 21.449 1.00 93.56 364 SER A N 1
ATOM 2888 C CA . SER A 1 364 ? -12.696 -15.038 21.795 1.00 93.56 364 SER A CA 1
ATOM 2889 C C . SER A 1 364 ? -12.444 -13.571 21.455 1.00 93.56 364 SER A C 1
ATOM 2891 O O . SER A 1 364 ? -11.940 -12.846 22.301 1.00 93.56 364 SER A O 1
ATOM 2893 N N . SER A 1 365 ? -12.885 -13.093 20.285 1.00 95.56 365 SER A N 1
ATOM 2894 C CA . SER A 1 365 ? -12.761 -11.676 19.914 1.00 95.56 365 SER A CA 1
ATOM 2895 C C . SER A 1 365 ? -13.486 -10.738 20.881 1.00 95.56 365 SER A C 1
ATOM 2897 O O . SER A 1 365 ? -12.942 -9.695 21.239 1.00 95.56 365 SER A O 1
ATOM 2899 N N . ALA A 1 366 ? -14.686 -11.108 21.337 1.00 97.31 366 ALA A N 1
ATOM 2900 C CA . ALA A 1 366 ? -15.456 -10.315 22.289 1.00 97.31 366 ALA A CA 1
ATOM 2901 C C . ALA A 1 366 ? -14.804 -10.282 23.674 1.00 97.31 366 ALA A C 1
ATOM 2903 O O . ALA A 1 366 ? -14.707 -9.209 24.267 1.00 97.31 366 ALA A O 1
ATOM 2904 N N . SER A 1 367 ? -14.299 -11.425 24.151 1.00 94.31 367 SER A N 1
ATOM 2905 C CA . SER A 1 367 ? -13.523 -11.497 25.394 1.00 94.31 367 SER A CA 1
ATOM 2906 C C . SER A 1 367 ? -12.257 -10.641 25.310 1.00 94.31 367 SER A C 1
ATOM 2908 O O . SER A 1 367 ? -12.005 -9.828 26.194 1.00 94.31 367 SER A O 1
ATOM 2910 N N . ASP A 1 368 ? -11.493 -10.772 24.222 1.00 93.06 368 ASP A N 1
ATOM 2911 C CA . ASP A 1 368 ? -10.232 -10.053 24.017 1.00 93.06 368 ASP A CA 1
ATOM 2912 C C . ASP A 1 368 ? -10.448 -8.543 23.972 1.00 93.06 368 ASP A C 1
ATOM 2914 O O . ASP A 1 368 ? -9.701 -7.778 24.587 1.00 93.06 368 ASP A O 1
ATOM 2918 N N . PHE A 1 369 ? -11.498 -8.119 23.265 1.00 96.38 369 PHE A N 1
ATOM 2919 C CA . PHE A 1 369 ? -11.875 -6.720 23.186 1.00 96.38 369 PHE A CA 1
ATOM 2920 C C . PHE A 1 369 ? -12.327 -6.187 24.546 1.00 96.38 369 PHE A C 1
ATOM 2922 O O . PHE A 1 369 ? -11.847 -5.138 24.964 1.00 96.38 369 PHE A O 1
ATOM 2929 N N . ALA A 1 370 ? -13.200 -6.901 25.260 1.00 96.50 370 ALA A N 1
ATOM 2930 C CA . ALA A 1 370 ? -13.693 -6.464 26.562 1.00 96.50 370 ALA A CA 1
ATOM 2931 C C . ALA A 1 370 ? -12.563 -6.324 27.591 1.00 96.50 370 ALA A C 1
ATOM 2933 O O . ALA A 1 370 ? -12.454 -5.288 28.251 1.00 96.50 370 ALA A O 1
ATOM 2934 N N . ASP A 1 371 ? -11.667 -7.309 27.653 1.00 92.56 371 ASP A N 1
ATOM 2935 C CA . ASP A 1 371 ? -10.497 -7.271 28.524 1.00 92.56 371 ASP A CA 1
ATOM 2936 C C . ASP A 1 371 ? -9.574 -6.093 28.184 1.00 92.56 371 ASP A C 1
ATOM 2938 O O . ASP A 1 371 ? -9.059 -5.416 29.075 1.00 92.56 371 ASP A O 1
ATOM 2942 N N . PHE A 1 372 ? -9.354 -5.838 26.890 1.00 93.94 372 PHE A N 1
ATOM 2943 C CA . PHE A 1 372 ? -8.544 -4.713 26.431 1.00 93.94 372 PHE A CA 1
ATOM 2944 C C . PHE A 1 372 ? -9.178 -3.363 26.784 1.00 93.94 372 PHE A C 1
ATOM 2946 O O . PHE A 1 372 ? -8.490 -2.474 27.279 1.00 93.94 372 PHE A O 1
ATOM 2953 N N . ILE A 1 373 ? -10.485 -3.199 26.563 1.00 96.62 373 ILE A N 1
ATOM 2954 C CA . ILE A 1 373 ? -11.198 -1.953 26.867 1.00 96.62 373 ILE A CA 1
ATOM 2955 C C . ILE A 1 373 ? -11.238 -1.678 28.365 1.00 96.62 373 ILE A C 1
ATOM 2957 O O . ILE A 1 373 ? -11.101 -0.520 28.761 1.00 96.62 373 ILE A O 1
ATOM 2961 N N . LYS A 1 374 ? -11.402 -2.711 29.193 1.00 94.38 374 LYS A N 1
ATOM 2962 C CA . LYS A 1 374 ? -11.356 -2.572 30.648 1.00 94.38 374 LYS A CA 1
ATOM 2963 C C . LYS A 1 374 ? -10.010 -2.028 31.107 1.00 94.38 374 LYS A C 1
ATOM 2965 O O . LYS A 1 374 ? -9.971 -0.976 31.736 1.00 94.38 374 LYS A O 1
ATOM 2970 N N . ASP A 1 375 ? -8.921 -2.675 30.698 1.00 91.12 375 ASP A N 1
ATOM 2971 C CA . ASP A 1 375 ? -7.564 -2.210 30.999 1.00 91.12 375 ASP A CA 1
ATOM 2972 C C . ASP A 1 375 ? -7.319 -0.781 30.488 1.00 91.12 375 ASP A C 1
ATOM 2974 O O . ASP A 1 375 ? -6.824 0.083 31.214 1.00 91.12 375 ASP A O 1
ATOM 2978 N N . LEU A 1 376 ? -7.707 -0.503 29.242 1.00 93.38 376 LEU A N 1
ATOM 2979 C CA . LEU A 1 376 ? -7.520 0.808 28.633 1.00 93.38 376 LEU A CA 1
ATOM 2980 C C . LEU A 1 376 ? -8.282 1.901 29.396 1.00 93.38 376 LEU A C 1
ATOM 2982 O O . LEU A 1 376 ? -7.742 2.985 29.636 1.00 93.38 376 LEU A O 1
ATOM 2986 N N . THR A 1 377 ? -9.519 1.609 29.797 1.00 93.12 377 THR A N 1
ATOM 2987 C CA . THR A 1 377 ? -10.363 2.501 30.595 1.00 93.12 377 THR A CA 1
ATOM 2988 C C . THR A 1 377 ? -9.751 2.728 31.974 1.00 93.12 377 THR A C 1
ATOM 2990 O O . THR A 1 377 ? -9.594 3.882 32.376 1.00 93.12 377 THR A O 1
ATOM 2993 N N . ASP A 1 378 ? -9.326 1.673 32.669 1.00 91.25 378 ASP A N 1
ATOM 2994 C CA . ASP A 1 378 ? -8.690 1.761 33.989 1.00 91.25 378 ASP A CA 1
ATOM 2995 C C . ASP A 1 378 ? -7.415 2.614 33.942 1.00 91.25 378 ASP A C 1
ATOM 2997 O O . ASP A 1 378 ? -7.237 3.526 34.756 1.00 91.25 378 ASP A O 1
ATOM 3001 N N . ARG A 1 379 ? -6.560 2.399 32.931 1.00 90.69 379 ARG A N 1
ATOM 3002 C CA . ARG A 1 379 ? -5.364 3.224 32.704 1.00 90.69 379 ARG A CA 1
ATOM 3003 C C . ARG A 1 379 ? -5.722 4.671 32.392 1.00 90.69 379 ARG A C 1
ATOM 3005 O O . ARG A 1 379 ? -5.057 5.572 32.896 1.00 90.69 379 ARG A O 1
ATOM 3012 N N . SER A 1 380 ? -6.770 4.922 31.610 1.00 90.12 380 SER A N 1
ATOM 3013 C CA . SER A 1 380 ? -7.161 6.289 31.238 1.00 90.12 380 SER A CA 1
ATOM 3014 C C . SER A 1 380 ? -7.632 7.152 32.414 1.00 90.12 380 SER A C 1
ATOM 3016 O O . SER A 1 380 ? -7.517 8.377 32.364 1.00 90.12 380 SER A O 1
ATOM 3018 N N . HIS A 1 381 ? -8.106 6.527 33.497 1.00 88.81 381 HIS A N 1
ATOM 3019 C CA . HIS A 1 381 ? -8.483 7.216 34.733 1.00 88.81 381 HIS A CA 1
ATOM 3020 C C . HIS A 1 381 ? -7.291 7.526 35.648 1.00 88.81 381 HIS A C 1
ATOM 3022 O O . HIS A 1 381 ? -7.439 8.279 36.611 1.00 88.81 381 HIS A O 1
ATOM 3028 N N . GLN A 1 382 ? -6.111 6.969 35.365 1.00 87.50 382 GLN A N 1
ATOM 3029 C CA . GLN A 1 382 ? -4.886 7.195 36.127 1.00 87.50 382 GLN A CA 1
ATOM 3030 C C . GLN A 1 382 ? -4.015 8.236 35.408 1.00 87.50 382 GLN A C 1
ATOM 3032 O O . GLN A 1 382 ? -3.402 7.908 34.393 1.00 87.50 382 GLN A O 1
ATOM 3037 N N . PRO A 1 383 ? -3.876 9.476 35.919 1.00 77.31 383 PRO A N 1
ATOM 3038 C CA . PRO A 1 383 ? -3.111 10.524 35.233 1.00 77.31 383 PRO A CA 1
ATOM 3039 C C . PRO A 1 383 ? -1.645 10.155 34.968 1.00 77.31 383 PRO A C 1
ATOM 3041 O O . PRO A 1 383 ? -1.065 10.590 33.978 1.00 77.31 383 PRO A O 1
ATOM 3044 N N . SER A 1 384 ? -1.050 9.331 35.835 1.00 82.12 384 SER A N 1
ATOM 3045 C CA . SER A 1 384 ? 0.330 8.852 35.713 1.00 82.12 384 SER A CA 1
ATOM 3046 C C . SER A 1 384 ? 0.523 7.778 34.646 1.00 82.12 384 SER A C 1
ATOM 3048 O O . SER A 1 384 ? 1.663 7.438 34.348 1.00 82.12 384 SER A O 1
ATOM 3050 N N . SER A 1 385 ? -0.553 7.207 34.092 1.00 83.31 385 SER A N 1
ATOM 3051 C CA . SER A 1 385 ? -0.424 6.152 33.089 1.00 83.31 385 SER A CA 1
ATOM 3052 C C . SER A 1 385 ? 0.068 6.702 31.755 1.00 83.31 385 SER A C 1
ATOM 3054 O O . SER A 1 385 ? 0.668 5.949 31.003 1.00 83.31 385 SER A O 1
ATOM 3056 N N . GLY A 1 386 ? -0.189 7.976 31.436 1.00 89.19 386 GLY A N 1
ATOM 3057 C CA . GLY A 1 386 ? 0.071 8.530 30.106 1.00 89.19 386 GLY A CA 1
ATOM 3058 C C . GLY A 1 386 ? -0.884 8.003 29.027 1.00 89.19 386 GLY A C 1
ATOM 3059 O O . GLY A 1 386 ? -0.615 8.166 27.846 1.00 89.19 386 GLY A O 1
ATOM 3060 N N . THR A 1 387 ? -1.993 7.356 29.388 1.00 94.06 387 THR A N 1
ATOM 3061 C CA . THR A 1 387 ? -3.005 6.885 28.433 1.00 94.06 387 THR A CA 1
ATOM 3062 C C . THR A 1 387 ? -4.241 7.770 28.498 1.00 94.06 387 THR A C 1
ATOM 3064 O O . THR A 1 387 ? -4.759 8.042 29.577 1.00 94.06 387 THR A O 1
ATOM 3067 N N . LYS A 1 388 ? -4.765 8.184 27.343 1.00 95.25 388 LYS A N 1
ATOM 3068 C CA . LYS A 1 388 ? -6.014 8.949 27.259 1.00 95.25 388 LYS A CA 1
ATOM 3069 C C . LYS A 1 388 ? -6.882 8.455 26.110 1.00 95.25 388 LYS A C 1
ATOM 3071 O O . LYS A 1 388 ? -6.476 8.542 24.953 1.00 95.25 388 LYS A O 1
ATOM 3076 N N . LEU A 1 389 ? -8.098 8.004 26.420 1.00 96.25 389 LEU A N 1
ATOM 3077 C CA . LEU A 1 389 ? -9.108 7.707 25.404 1.00 96.25 389 LEU A CA 1
ATOM 3078 C C . LEU A 1 389 ? -9.377 8.955 24.559 1.00 96.25 389 LEU A C 1
ATOM 3080 O O . LEU A 1 389 ? -9.629 10.042 25.081 1.00 96.25 389 LEU A O 1
ATOM 3084 N N . GLN A 1 390 ? -9.306 8.794 23.243 1.00 96.31 390 GLN A N 1
ATOM 3085 C CA . GLN A 1 390 ? -9.441 9.894 22.299 1.00 96.31 390 GLN A CA 1
ATOM 3086 C C . GLN A 1 390 ? -10.179 9.379 21.077 1.00 96.31 390 GLN A C 1
ATOM 3088 O O . GLN A 1 390 ? -9.737 8.435 20.426 1.00 96.31 390 GLN A O 1
ATOM 3093 N N . LYS A 1 391 ? -11.315 9.995 20.762 1.00 95.62 391 LYS A N 1
ATOM 3094 C CA . LYS A 1 391 ? -12.108 9.619 19.594 1.00 95.62 391 LYS A CA 1
ATOM 3095 C C . LYS A 1 391 ? -11.395 9.991 18.298 1.00 95.62 391 LYS A C 1
ATOM 3097 O O . LYS A 1 391 ? -10.707 11.007 18.224 1.00 95.62 391 LYS A O 1
ATOM 3102 N N . SER A 1 392 ? -11.611 9.180 17.269 1.00 93.81 392 SER A N 1
ATOM 3103 C CA . SER A 1 392 ? -11.242 9.547 15.901 1.00 93.81 392 SER A CA 1
ATOM 3104 C C . SER A 1 392 ? -12.130 10.671 15.368 1.00 93.81 392 SER A C 1
ATOM 3106 O O . SER A 1 392 ? -13.280 10.815 15.790 1.00 93.81 392 SER A O 1
ATOM 3108 N N . HIS A 1 393 ? -11.629 11.405 14.376 1.00 92.50 393 HIS A N 1
ATOM 3109 C CA . HIS A 1 393 ? -12.414 12.398 13.650 1.00 92.50 393 HIS A CA 1
ATOM 3110 C C . HIS A 1 393 ? -13.744 11.814 13.135 1.00 92.50 393 HIS A C 1
ATOM 3112 O O . HIS A 1 393 ? -13.800 10.675 12.654 1.00 92.50 393 HIS A O 1
ATOM 3118 N N . GLY A 1 394 ? -14.829 12.581 13.266 1.00 89.25 394 GLY A N 1
ATOM 3119 C CA . GLY A 1 394 ? -16.180 12.168 12.866 1.00 89.25 394 GLY A CA 1
ATOM 3120 C C . GLY A 1 394 ? -16.801 11.041 13.706 1.00 89.25 394 GLY A C 1
ATOM 3121 O O . GLY A 1 394 ? -17.862 10.529 13.348 1.00 89.25 394 GLY A O 1
ATOM 3122 N N . LYS A 1 395 ? -16.161 10.619 14.805 1.00 93.50 395 LYS A N 1
ATOM 3123 C CA . LYS A 1 395 ? -16.723 9.655 15.762 1.00 93.50 395 LYS A CA 1
ATOM 3124 C C . LYS A 1 395 ? -17.289 10.351 16.993 1.00 93.50 395 LYS A C 1
ATOM 3126 O O . LYS A 1 395 ? -16.906 11.468 17.356 1.00 93.50 395 LYS A O 1
ATOM 3131 N N . GLU A 1 396 ? -18.222 9.663 17.634 1.00 95.00 396 GLU A N 1
ATOM 3132 C CA . GLU A 1 396 ? -18.865 10.108 18.873 1.00 95.00 396 GLU A CA 1
ATOM 3133 C C . GLU A 1 396 ? -18.119 9.569 20.093 1.00 95.00 396 GLU A C 1
ATOM 3135 O O . GLU A 1 396 ? -18.039 10.258 21.104 1.00 95.00 396 GLU A O 1
ATOM 3140 N N . SER A 1 397 ? -17.478 8.403 19.953 1.00 96.81 397 SER A N 1
ATOM 3141 C CA . SER A 1 397 ? -16.676 7.778 21.001 1.00 96.81 397 SER A CA 1
ATOM 3142 C C . SER A 1 397 ? -15.322 7.259 20.495 1.00 96.81 397 SER A C 1
ATOM 3144 O O . SER A 1 397 ? -15.118 7.028 19.300 1.00 96.81 397 SER A O 1
ATOM 3146 N N . ALA A 1 398 ? -14.393 7.090 21.438 1.00 97.56 398 ALA A N 1
ATOM 3147 C CA . ALA A 1 398 ? -13.139 6.362 21.289 1.00 97.56 398 ALA A CA 1
ATOM 3148 C C . ALA A 1 398 ? -13.340 4.848 21.129 1.00 97.56 398 ALA A C 1
ATOM 3150 O O . ALA A 1 398 ? -12.493 4.200 20.524 1.00 97.56 398 ALA A O 1
ATOM 3151 N N . ILE A 1 399 ? -14.447 4.299 21.637 1.00 98.38 399 ILE A N 1
ATOM 3152 C CA . ILE A 1 399 ? -14.800 2.878 21.544 1.00 98.38 399 ILE A CA 1
ATOM 3153 C C . ILE A 1 399 ? -15.887 2.732 20.480 1.00 98.38 399 ILE A C 1
ATOM 3155 O O . ILE A 1 399 ? -16.928 3.388 20.549 1.00 98.38 399 ILE A O 1
ATOM 3159 N N . TYR A 1 400 ? -15.641 1.894 19.474 1.00 98.00 400 TYR A N 1
ATOM 3160 C CA . TYR A 1 400 ? -16.512 1.758 18.310 1.00 98.00 400 TYR A CA 1
ATOM 3161 C C . TYR A 1 400 ? -16.745 0.298 17.927 1.00 98.00 400 TYR A C 1
ATOM 3163 O O . TYR A 1 400 ? -15.793 -0.466 17.775 1.00 98.00 400 TYR A O 1
ATOM 3171 N N . ILE A 1 401 ? -18.006 -0.066 17.691 1.00 98.19 401 ILE A N 1
ATOM 3172 C CA . ILE A 1 401 ? -18.416 -1.409 17.262 1.00 98.19 401 ILE A CA 1
ATOM 3173 C C . ILE A 1 401 ? -19.255 -1.295 15.988 1.00 98.19 401 ILE A C 1
ATOM 3175 O O . ILE A 1 401 ? -20.216 -0.525 15.927 1.00 98.19 401 ILE A O 1
ATOM 3179 N N . GLN A 1 402 ? -18.916 -2.078 14.967 1.00 96.25 402 GLN A N 1
ATOM 3180 C CA . GLN A 1 402 ? -19.694 -2.203 13.736 1.00 96.25 402 GLN A CA 1
ATOM 3181 C C . GLN A 1 402 ? -19.858 -3.675 13.368 1.00 96.25 402 GLN A C 1
ATOM 3183 O O . GLN A 1 402 ? -18.875 -4.406 13.314 1.00 96.25 402 GLN A O 1
ATOM 3188 N N . GLY A 1 403 ? -21.077 -4.107 13.047 1.00 96.44 403 GLY A N 1
ATOM 3189 C CA . GLY A 1 403 ? -21.331 -5.500 12.681 1.00 96.44 403 GLY A CA 1
ATOM 3190 C C . GLY A 1 403 ? -22.805 -5.813 12.453 1.00 96.44 403 GLY A C 1
ATOM 3191 O O . GLY A 1 403 ? -23.638 -4.909 12.410 1.00 96.44 403 GLY A O 1
ATOM 3192 N N . THR A 1 404 ? -23.111 -7.098 12.278 1.00 95.94 404 THR A N 1
ATOM 3193 C CA . THR A 1 404 ? -24.484 -7.626 12.341 1.00 95.94 404 THR A CA 1
ATOM 3194 C C . THR A 1 404 ? -25.047 -7.467 13.754 1.00 95.94 404 THR A C 1
ATOM 3196 O O . THR A 1 404 ? -24.284 -7.240 14.693 1.00 95.94 404 THR A O 1
ATOM 3199 N N . THR A 1 405 ? -26.365 -7.607 13.919 1.00 95.38 405 THR A N 1
ATOM 3200 C CA . THR A 1 405 ? -27.014 -7.583 15.243 1.00 95.38 405 THR A CA 1
ATOM 3201 C C . THR A 1 405 ? -26.355 -8.570 16.206 1.00 95.38 405 THR A C 1
ATOM 3203 O O . THR A 1 405 ? -25.893 -8.159 17.262 1.00 95.38 405 THR A O 1
ATOM 3206 N N . GLU A 1 406 ? -26.174 -9.826 15.783 1.00 95.62 406 GLU A N 1
ATOM 3207 C CA . GLU A 1 406 ? -25.473 -10.856 16.564 1.00 95.62 406 GLU A CA 1
ATOM 3208 C C . GLU A 1 406 ? -24.077 -10.397 17.014 1.00 95.62 406 GLU A C 1
ATOM 3210 O O . GLU A 1 406 ? -23.763 -10.439 18.198 1.00 95.62 406 GLU A O 1
ATOM 3215 N N . TYR A 1 407 ? -23.253 -9.896 16.086 1.00 97.31 407 TYR A N 1
ATOM 3216 C CA . TYR A 1 407 ? -21.900 -9.436 16.402 1.00 97.31 407 TYR A CA 1
ATOM 3217 C C . TYR A 1 407 ? -21.910 -8.303 17.435 1.00 97.31 407 TYR A C 1
ATOM 3219 O O . TYR A 1 407 ? -21.124 -8.305 18.381 1.00 97.31 407 TYR A O 1
ATOM 3227 N N . VAL A 1 408 ? -22.790 -7.318 17.239 1.00 97.56 408 VAL A N 1
ATOM 3228 C CA . VAL A 1 408 ? -22.907 -6.158 18.125 1.00 97.56 408 VAL A CA 1
ATOM 3229 C C . VAL A 1 408 ? -23.367 -6.582 19.515 1.00 97.56 408 VAL A C 1
ATOM 3231 O O . VAL A 1 408 ? -22.763 -6.151 20.495 1.00 97.56 408 VAL A O 1
ATOM 3234 N N . ASP A 1 409 ? -24.384 -7.436 19.606 1.00 97.44 409 ASP A N 1
ATOM 3235 C CA . ASP A 1 409 ? -24.932 -7.895 20.881 1.00 97.44 409 ASP A CA 1
ATOM 3236 C C . ASP A 1 409 ? -23.897 -8.708 21.664 1.00 97.44 409 ASP A C 1
ATOM 3238 O O . ASP A 1 409 ? -23.703 -8.466 22.855 1.00 97.44 409 ASP A O 1
ATOM 3242 N N . THR A 1 410 ? -23.150 -9.600 21.001 1.00 98.12 410 THR A N 1
ATOM 3243 C CA . THR A 1 410 ? -22.062 -10.348 21.648 1.00 98.12 410 THR A CA 1
ATOM 3244 C C . THR A 1 410 ? -20.988 -9.417 22.213 1.00 98.12 410 THR A C 1
ATOM 3246 O O . THR A 1 410 ? -20.565 -9.591 23.355 1.00 98.12 410 THR A O 1
ATOM 3249 N N . MET A 1 411 ? -20.573 -8.399 21.450 1.00 98.12 411 MET A N 1
ATOM 3250 C CA . MET A 1 411 ? -19.568 -7.429 21.900 1.00 98.12 411 MET A CA 1
ATOM 3251 C C . MET A 1 411 ? -20.081 -6.562 23.056 1.00 98.12 411 MET A C 1
ATOM 3253 O O . MET A 1 411 ? -19.354 -6.326 24.019 1.00 98.12 411 MET A O 1
ATOM 3257 N N . LYS A 1 412 ? -21.337 -6.105 22.985 1.00 97.88 412 LYS A N 1
ATOM 3258 C CA . LYS A 1 412 ? -21.967 -5.314 24.048 1.00 97.88 412 LYS A CA 1
ATOM 3259 C C . LYS A 1 412 ? -22.093 -6.101 25.347 1.00 97.88 412 LYS A C 1
ATOM 3261 O O . LYS A 1 412 ? -21.772 -5.557 26.397 1.00 97.88 412 LYS A O 1
ATOM 3266 N N . ASN A 1 413 ? -22.526 -7.357 25.277 1.00 97.81 413 ASN A N 1
ATOM 3267 C CA . ASN A 1 413 ? -22.664 -8.206 26.458 1.00 97.81 413 ASN A CA 1
ATOM 3268 C C . ASN A 1 413 ? -21.305 -8.425 27.134 1.00 97.81 413 ASN A C 1
ATOM 3270 O O . ASN A 1 413 ? -21.190 -8.210 28.334 1.00 97.81 413 ASN A O 1
ATOM 3274 N N . ALA A 1 414 ? -20.257 -8.727 26.359 1.00 98.12 414 ALA A N 1
ATOM 3275 C CA . ALA A 1 414 ? -18.907 -8.878 26.904 1.00 98.12 414 ALA A CA 1
ATOM 3276 C C . ALA A 1 414 ? -18.393 -7.592 27.582 1.00 98.12 414 ALA A C 1
ATOM 3278 O O . ALA A 1 414 ? -17.776 -7.648 28.644 1.00 98.12 414 ALA A O 1
ATOM 3279 N N . LEU A 1 415 ? -18.674 -6.419 27.003 1.00 98.06 415 LEU A N 1
ATOM 3280 C CA . LEU A 1 415 ? -18.309 -5.128 27.598 1.00 98.06 415 LEU A CA 1
ATOM 3281 C C . LEU A 1 415 ? -19.113 -4.810 28.864 1.00 98.06 415 LEU A C 1
ATOM 3283 O O . LEU A 1 415 ? -18.539 -4.318 29.835 1.00 98.06 415 LEU A O 1
ATOM 3287 N N . ALA A 1 416 ? -20.410 -5.116 28.875 1.00 97.25 416 ALA A N 1
ATOM 3288 C CA . ALA A 1 416 ? -21.261 -4.946 30.048 1.00 97.25 416 ALA A CA 1
ATOM 3289 C C . ALA A 1 416 ? -20.801 -5.848 31.205 1.00 97.25 416 ALA A C 1
ATOM 3291 O O . ALA A 1 416 ? -20.672 -5.374 32.333 1.00 97.25 416 ALA A O 1
ATOM 3292 N N . ASP A 1 417 ? -20.460 -7.107 30.915 1.00 97.25 417 ASP A N 1
ATOM 3293 C CA . ASP A 1 417 ? -19.892 -8.051 31.886 1.00 97.25 417 ASP A CA 1
ATOM 3294 C C . ASP A 1 417 ? -18.537 -7.563 32.433 1.00 97.25 417 ASP A C 1
ATOM 3296 O O . ASP A 1 417 ? -18.210 -7.777 33.602 1.00 97.25 417 ASP A O 1
ATOM 3300 N N . ALA A 1 418 ? -17.763 -6.844 31.613 1.00 95.38 418 ALA A N 1
ATOM 3301 C CA . ALA A 1 418 ? -16.524 -6.185 32.023 1.00 95.38 418 ALA A CA 1
ATOM 3302 C C . ALA A 1 418 ? -16.737 -4.866 32.799 1.00 95.38 418 ALA A C 1
ATOM 3304 O O . ALA A 1 418 ? -15.761 -4.295 33.295 1.00 95.38 418 ALA A O 1
ATOM 3305 N N . GLY A 1 419 ? -17.984 -4.401 32.950 1.00 96.12 419 GLY A N 1
ATOM 3306 C CA . GLY A 1 419 ? -18.348 -3.180 33.675 1.00 96.12 419 GLY A CA 1
ATOM 3307 C C . GLY A 1 419 ? -18.237 -1.889 32.859 1.00 96.12 419 GLY A C 1
ATOM 3308 O O . GLY A 1 419 ? -18.177 -0.807 33.441 1.00 96.12 419 GLY A O 1
ATOM 3309 N N . ILE A 1 420 ? -18.187 -1.980 31.528 1.00 96.50 420 ILE A N 1
ATOM 3310 C CA . ILE A 1 420 ? -18.109 -0.819 30.636 1.00 96.50 420 ILE A CA 1
ATOM 3311 C C . ILE A 1 420 ? -19.509 -0.263 30.374 1.00 96.50 420 ILE A C 1
ATOM 3313 O O . ILE A 1 420 ? -20.418 -0.983 29.965 1.00 96.50 420 ILE A O 1
ATOM 3317 N N . ASP A 1 421 ? -19.670 1.042 30.589 1.00 93.25 421 ASP A N 1
ATOM 3318 C CA . ASP A 1 421 ? -20.932 1.748 30.363 1.00 93.25 421 ASP A CA 1
ATOM 3319 C C . ASP A 1 421 ? -21.229 1.871 28.859 1.00 93.25 421 ASP A C 1
ATOM 3321 O O . ASP A 1 421 ? -20.386 2.316 28.076 1.00 93.25 421 ASP A O 1
ATOM 3325 N N . GLU A 1 422 ? -22.452 1.519 28.458 1.00 92.75 422 GLU A N 1
ATOM 3326 C CA . GLU A 1 422 ? -22.907 1.597 27.069 1.00 92.75 422 GLU A CA 1
ATOM 3327 C C . GLU A 1 422 ? -22.815 3.017 26.487 1.00 92.75 422 GLU A C 1
ATOM 3329 O O . GLU A 1 422 ? -22.519 3.177 25.303 1.00 92.75 422 GLU A O 1
ATOM 3334 N N . SER A 1 423 ? -22.987 4.057 27.308 1.00 93.38 423 SER A N 1
ATOM 3335 C CA . SER A 1 423 ? -22.857 5.458 26.883 1.00 93.38 423 SER A CA 1
ATOM 3336 C C . SER A 1 423 ? -21.447 5.826 26.406 1.00 93.38 423 SER A C 1
ATOM 3338 O O . SER A 1 423 ? -21.274 6.817 25.694 1.00 93.38 423 SER A O 1
ATOM 3340 N N . GLN A 1 424 ? -20.438 5.018 26.748 1.00 93.38 424 GLN A N 1
ATOM 3341 C CA . GLN A 1 424 ? -19.064 5.183 26.280 1.00 93.38 424 GLN A CA 1
ATOM 3342 C C . GLN A 1 424 ? -18.825 4.529 24.917 1.00 93.38 424 GLN A C 1
ATOM 3344 O O . GLN A 1 424 ? -17.715 4.607 24.399 1.00 93.38 424 GLN A O 1
ATOM 3349 N N . ILE A 1 425 ? -19.815 3.874 24.312 1.00 96.81 425 ILE A N 1
ATOM 3350 C CA . ILE A 1 425 ? -19.627 3.051 23.117 1.00 96.81 425 ILE A CA 1
ATOM 3351 C C . ILE A 1 425 ? -20.437 3.629 21.960 1.00 96.81 425 ILE A C 1
ATOM 3353 O O . ILE A 1 425 ? -21.648 3.809 22.048 1.00 96.81 425 ILE A O 1
ATOM 3357 N N . GLN A 1 426 ? -19.783 3.859 20.822 1.00 97.69 426 GLN A N 1
ATOM 3358 C CA . GLN A 1 426 ? -20.487 4.149 19.578 1.00 97.69 426 GLN A CA 1
ATOM 3359 C C . GLN A 1 426 ? -20.744 2.848 18.807 1.00 97.69 426 GLN A C 1
ATOM 3361 O O . GLN A 1 426 ? -19.812 2.130 18.444 1.00 97.69 426 GLN A O 1
ATOM 3366 N N . VAL A 1 427 ? -22.007 2.576 18.484 1.00 97.25 427 VAL A N 1
ATOM 3367 C CA . VAL A 1 427 ? -22.427 1.346 17.798 1.00 97.25 427 VAL A CA 1
ATOM 3368 C C . VAL A 1 427 ? -22.987 1.654 16.411 1.00 97.25 427 VAL A C 1
ATOM 3370 O O . VAL A 1 427 ? -23.738 2.608 16.220 1.00 97.25 427 VAL A O 1
ATOM 3373 N N . LYS A 1 428 ? -22.644 0.822 15.423 1.00 96.25 428 LYS A N 1
ATOM 3374 C CA . LYS A 1 428 ? -23.233 0.846 14.080 1.00 96.25 428 LYS A CA 1
ATOM 3375 C C . LYS A 1 428 ? -23.696 -0.549 13.664 1.00 96.25 428 LYS A C 1
ATOM 3377 O O . LYS A 1 428 ? -22.915 -1.341 13.134 1.00 96.25 428 LYS A O 1
ATOM 3382 N N . VAL A 1 429 ? -24.980 -0.815 13.880 1.00 96.12 429 VAL A N 1
ATOM 3383 C CA . VAL A 1 429 ? -25.629 -2.074 13.493 1.00 96.12 429 VAL A CA 1
ATOM 3384 C C . VAL A 1 429 ? -25.910 -2.084 11.993 1.00 96.12 429 VAL A C 1
ATOM 3386 O O . VAL A 1 429 ? -26.330 -1.082 11.412 1.00 96.12 429 VAL A O 1
ATOM 3389 N N . GLN A 1 430 ? -25.669 -3.225 11.359 1.00 94.00 430 GLN A N 1
ATOM 3390 C CA . GLN A 1 430 ? -26.086 -3.511 9.993 1.00 94.00 430 GLN A CA 1
ATOM 3391 C C . GLN A 1 430 ? -27.413 -4.270 10.033 1.00 94.00 430 GLN A C 1
ATOM 3393 O O . GLN A 1 430 ? -27.447 -5.398 10.521 1.00 94.00 430 GLN A O 1
ATOM 3398 N N . SER A 1 431 ? -28.495 -3.658 9.539 1.00 90.31 431 SER A N 1
ATOM 3399 C CA . SER A 1 431 ? -29.797 -4.330 9.473 1.00 90.31 431 SER A CA 1
ATOM 3400 C C . SER A 1 431 ? -29.815 -5.402 8.377 1.00 90.31 431 SER A C 1
ATOM 3402 O O . SER A 1 431 ? -29.131 -5.263 7.361 1.00 90.31 431 SER A O 1
ATOM 3404 N N . GLU A 1 432 ? -30.635 -6.444 8.542 1.00 90.19 432 GLU A N 1
ATOM 3405 C CA . GLU A 1 432 ? -30.843 -7.468 7.503 1.00 90.19 432 GLU A CA 1
ATOM 3406 C C . GLU A 1 432 ? -31.292 -6.829 6.182 1.00 90.19 432 GLU A C 1
ATOM 3408 O O . GLU A 1 432 ? -30.719 -7.104 5.129 1.00 90.19 432 GLU A O 1
ATOM 3413 N N . SER A 1 433 ? -32.214 -5.862 6.253 1.00 86.56 433 SER A N 1
ATOM 3414 C CA . SER A 1 433 ? -32.685 -5.115 5.081 1.00 86.56 433 SER A CA 1
ATOM 3415 C C . SER A 1 433 ? -31.567 -4.350 4.356 1.00 86.56 433 SER A C 1
ATOM 3417 O O . SER A 1 433 ? -31.552 -4.284 3.125 1.00 86.56 433 SER A O 1
ATOM 3419 N N . ASP A 1 434 ? -30.587 -3.805 5.088 1.00 84.19 434 ASP A N 1
ATOM 3420 C CA . ASP A 1 434 ? -29.435 -3.122 4.495 1.00 84.19 434 ASP A CA 1
ATOM 3421 C C . ASP A 1 434 ? -28.483 -4.100 3.810 1.00 84.19 434 ASP A C 1
ATOM 3423 O O . ASP A 1 434 ? -27.914 -3.775 2.763 1.00 84.19 434 ASP A O 1
ATOM 3427 N N . ILE A 1 435 ? -28.282 -5.271 4.416 1.00 87.69 435 ILE A N 1
ATOM 3428 C CA . ILE A 1 435 ? -27.433 -6.335 3.875 1.00 87.69 435 ILE A CA 1
ATOM 3429 C C . ILE A 1 435 ? -28.056 -6.868 2.585 1.00 87.69 435 ILE A C 1
ATOM 3431 O O . ILE A 1 435 ? -27.365 -6.931 1.570 1.00 87.69 435 ILE A O 1
ATOM 3435 N N . GLU A 1 436 ? -29.361 -7.148 2.573 1.00 84.88 436 GLU A N 1
ATOM 3436 C CA . GLU A 1 436 ? -30.096 -7.566 1.374 1.00 84.88 436 GLU A CA 1
ATOM 3437 C C . GLU A 1 436 ? -30.058 -6.495 0.275 1.00 84.88 436 GLU A C 1
ATOM 3439 O O . GLU A 1 436 ? -29.726 -6.783 -0.881 1.00 84.88 436 GLU A O 1
ATOM 3444 N N . LYS A 1 437 ? -30.316 -5.226 0.629 1.00 78.25 437 LYS A N 1
ATOM 3445 C CA . LYS A 1 437 ? -30.269 -4.104 -0.322 1.00 78.25 437 LYS A CA 1
ATOM 3446 C C . LYS A 1 437 ? -28.885 -3.985 -0.962 1.00 78.25 437 LYS A C 1
ATOM 3448 O O . LYS A 1 437 ? -28.786 -3.831 -2.181 1.00 78.25 437 LYS A O 1
ATOM 3453 N N . ARG A 1 438 ? -27.811 -4.092 -0.173 1.00 76.88 438 ARG A N 1
ATOM 3454 C CA . ARG A 1 438 ? -26.421 -4.011 -0.661 1.00 76.88 438 ARG A CA 1
ATOM 3455 C C . ARG A 1 438 ? -25.955 -5.288 -1.364 1.00 76.88 438 ARG A C 1
ATOM 3457 O O . ARG A 1 438 ? -25.144 -5.206 -2.283 1.00 76.88 438 ARG A O 1
ATOM 3464 N N . GLY A 1 439 ? -26.480 -6.445 -0.976 1.00 81.06 439 GLY A N 1
ATOM 3465 C CA . GLY A 1 439 ? -26.048 -7.765 -1.438 1.00 81.06 439 GLY A CA 1
ATOM 3466 C C . GLY A 1 439 ? -24.734 -8.256 -0.817 1.00 81.06 439 GLY A C 1
ATOM 3467 O O . GLY A 1 439 ? -24.123 -9.161 -1.378 1.00 81.06 439 GLY A O 1
ATOM 3468 N N . TYR A 1 440 ? -24.265 -7.643 0.277 1.00 86.00 440 TYR A N 1
ATOM 3469 C CA . TYR A 1 440 ? -23.075 -8.070 1.024 1.00 86.00 440 TYR A CA 1
ATOM 3470 C C . TYR A 1 440 ? -23.069 -7.500 2.453 1.00 86.00 440 TYR A C 1
ATOM 3472 O O . TYR A 1 440 ? -23.659 -6.448 2.719 1.00 86.00 440 TYR A O 1
ATOM 3480 N N . GLU A 1 441 ? -22.362 -8.172 3.363 1.00 90.75 441 GLU A N 1
ATOM 3481 C CA . GLU A 1 441 ? -22.134 -7.698 4.734 1.00 90.75 441 GLU A CA 1
ATOM 3482 C C . GLU A 1 441 ? -20.892 -6.804 4.788 1.00 90.75 441 GLU A C 1
ATOM 3484 O O . GLU A 1 441 ? -19.826 -7.210 4.324 1.00 90.75 441 GLU A O 1
ATOM 3489 N N . LYS A 1 442 ? -20.976 -5.617 5.404 1.00 90.94 442 LYS A N 1
ATOM 3490 C CA . LYS A 1 442 ? -19.776 -4.815 5.693 1.00 90.94 442 LYS A CA 1
ATOM 3491 C C . LYS A 1 442 ? -18.939 -5.480 6.778 1.00 90.94 442 LYS A C 1
ATOM 3493 O O . LYS A 1 442 ? -19.447 -6.259 7.584 1.00 90.94 442 LYS A O 1
ATOM 3498 N N . MET A 1 443 ? -17.681 -5.049 6.832 1.00 92.50 443 MET A N 1
ATOM 3499 C CA . MET A 1 443 ? -16.707 -5.475 7.825 1.00 92.50 443 MET A CA 1
ATOM 3500 C C . MET A 1 443 ? -17.266 -5.411 9.251 1.00 92.50 443 MET A C 1
ATOM 3502 O O . MET A 1 443 ? -17.736 -4.355 9.697 1.00 92.50 443 MET A O 1
ATOM 3506 N N . LYS A 1 444 ? -17.185 -6.546 9.942 1.00 95.94 444 LYS A N 1
ATOM 3507 C CA . LYS A 1 444 ? -17.424 -6.695 11.377 1.00 95.94 444 LYS A CA 1
ATOM 3508 C C . LYS A 1 444 ? -16.140 -6.325 12.107 1.00 95.94 444 LYS A C 1
ATOM 3510 O O . LYS A 1 444 ? -15.106 -6.938 11.878 1.00 95.94 444 LYS A O 1
ATOM 3515 N N . VAL A 1 445 ? -16.175 -5.280 12.920 1.00 95.56 445 VAL A N 1
ATOM 3516 C CA . VAL A 1 445 ? -14.983 -4.786 13.609 1.00 95.56 445 VAL A CA 1
ATOM 3517 C C . VAL A 1 445 ? -15.359 -4.111 14.914 1.00 95.56 445 VAL A C 1
ATOM 3519 O O . VAL A 1 445 ? -16.309 -3.326 14.981 1.00 95.56 445 VAL A O 1
ATOM 3522 N N . SER A 1 446 ? -14.563 -4.393 15.934 1.00 98.06 446 SER A N 1
ATOM 3523 C CA . SER A 1 446 ? -14.559 -3.676 17.203 1.00 98.06 446 SER A CA 1
ATOM 3524 C C . SER A 1 446 ? -13.230 -2.951 17.318 1.00 98.06 446 SER A C 1
ATOM 3526 O O . SER A 1 446 ? -12.192 -3.519 16.986 1.00 98.06 446 SER A O 1
ATOM 3528 N N . LYS A 1 447 ? -13.232 -1.679 17.707 1.00 97.38 447 LYS A N 1
ATOM 3529 C CA . LYS A 1 447 ? -11.994 -0.904 17.781 1.00 97.38 447 LYS A CA 1
ATOM 3530 C C . LYS A 1 447 ? -12.007 0.143 18.876 1.00 97.38 447 LYS A C 1
ATOM 3532 O O . LYS A 1 447 ? -13.065 0.656 19.240 1.00 97.38 447 LYS A O 1
ATOM 3537 N N . ALA A 1 448 ? -10.812 0.488 19.335 1.00 98.19 448 ALA A N 1
ATOM 3538 C CA . ALA A 1 448 ? -10.576 1.581 20.262 1.00 98.19 448 ALA A CA 1
ATOM 3539 C C . ALA A 1 448 ? -9.457 2.502 19.786 1.00 98.19 448 ALA A C 1
ATOM 3541 O O . ALA A 1 448 ? -8.491 2.053 19.166 1.00 98.19 448 ALA A O 1
ATOM 3542 N N . THR A 1 449 ? -9.588 3.787 20.109 1.00 98.31 449 THR A N 1
ATOM 3543 C CA . THR A 1 449 ? -8.568 4.801 19.838 1.00 98.31 449 THR A CA 1
ATOM 3544 C C . THR A 1 449 ? -8.173 5.573 21.089 1.00 98.31 449 THR A C 1
ATOM 3546 O O . THR A 1 449 ? -9.007 5.928 21.922 1.00 98.31 449 THR A O 1
ATOM 3549 N N . PHE A 1 450 ? -6.880 5.840 21.236 1.00 97.69 450 PHE A N 1
ATOM 3550 C CA . PHE A 1 450 ? -6.328 6.538 22.394 1.00 97.69 450 PHE A CA 1
ATOM 3551 C C . PHE A 1 450 ? -4.997 7.206 22.054 1.00 97.69 450 PHE A C 1
ATOM 3553 O O . PHE A 1 450 ? -4.357 6.895 21.051 1.00 97.69 450 PHE A O 1
ATOM 3560 N N . ILE A 1 451 ? -4.593 8.152 22.895 1.00 97.25 451 ILE A N 1
ATOM 3561 C CA . ILE A 1 451 ? -3.252 8.726 22.900 1.00 97.25 451 ILE A CA 1
ATOM 3562 C C . ILE A 1 451 ? -2.443 8.031 23.987 1.00 97.25 451 ILE A C 1
ATOM 3564 O O . ILE A 1 451 ? -2.913 7.896 25.121 1.00 97.25 451 ILE A O 1
ATOM 3568 N N . ARG A 1 452 ? -1.224 7.625 23.638 1.00 95.62 452 ARG A N 1
ATOM 3569 C CA . ARG A 1 452 ? -0.205 7.168 24.578 1.00 95.62 452 ARG A CA 1
ATOM 3570 C C . ARG A 1 452 ? 0.910 8.208 24.658 1.00 95.62 452 ARG A C 1
ATOM 3572 O O . ARG A 1 452 ? 1.495 8.567 23.640 1.00 95.62 452 ARG A O 1
ATOM 3579 N N . THR A 1 453 ? 1.177 8.699 25.856 1.00 95.31 453 THR A N 1
ATOM 3580 C CA . THR A 1 453 ? 2.155 9.743 26.142 1.00 95.31 453 THR A CA 1
ATOM 3581 C C . THR A 1 453 ? 3.419 9.125 26.723 1.00 95.31 453 THR A C 1
ATOM 3583 O O . THR A 1 453 ? 3.351 8.354 27.678 1.00 95.31 453 THR A O 1
ATOM 3586 N N . TYR A 1 454 ? 4.563 9.494 26.158 1.00 93.94 454 TYR A N 1
ATOM 3587 C CA . TYR A 1 454 ? 5.891 9.077 26.599 1.00 93.94 454 TYR A CA 1
ATOM 3588 C C . TYR A 1 454 ? 6.727 10.296 26.970 1.00 93.94 454 TYR A C 1
ATOM 3590 O O . TYR A 1 454 ? 6.549 11.369 26.389 1.00 93.94 454 TYR A O 1
ATOM 3598 N N . ASP A 1 455 ? 7.675 10.130 27.885 1.00 92.50 455 ASP A N 1
ATOM 3599 C CA . ASP A 1 455 ? 8.694 11.149 28.127 1.00 92.50 455 ASP A CA 1
ATOM 3600 C C . ASP A 1 455 ? 9.664 11.224 26.944 1.00 92.50 455 ASP A C 1
ATOM 3602 O O . ASP A 1 455 ? 10.056 10.210 26.357 1.00 92.50 455 ASP A O 1
ATOM 3606 N N . HIS A 1 456 ? 10.078 12.438 26.586 1.00 93.00 456 HIS A N 1
ATOM 3607 C CA . HIS A 1 456 ? 11.036 12.632 25.512 1.00 93.00 456 HIS A CA 1
ATOM 3608 C C . HIS A 1 456 ? 12.431 12.172 25.952 1.00 93.00 456 HIS A C 1
ATOM 3610 O O . HIS A 1 456 ? 13.032 12.734 26.870 1.00 93.00 456 HIS A O 1
ATOM 3616 N N . LYS A 1 457 ? 12.983 11.180 25.244 1.00 88.69 457 LYS A N 1
ATOM 3617 C CA . LYS A 1 457 ? 14.247 10.506 25.591 1.00 88.69 457 LYS A CA 1
ATOM 3618 C C . LYS A 1 457 ? 15.438 11.453 25.776 1.00 88.69 457 LYS A C 1
ATOM 3620 O O . LYS A 1 457 ? 16.321 11.174 26.582 1.00 88.69 457 LYS A O 1
ATOM 3625 N N . TYR A 1 458 ? 15.467 12.555 25.029 1.00 91.50 458 TYR A N 1
ATOM 3626 C CA . TYR A 1 458 ? 16.597 13.492 24.998 1.00 91.50 458 TYR A CA 1
ATOM 3627 C C . TYR A 1 458 ? 16.286 14.877 25.576 1.00 91.50 458 TYR A C 1
ATOM 3629 O O . TYR A 1 458 ? 17.194 15.688 25.723 1.00 91.50 458 TYR A O 1
ATOM 3637 N N . GLU A 1 459 ? 15.023 15.169 25.902 1.00 91.81 459 GLU A N 1
ATOM 3638 C CA . GLU A 1 459 ? 14.596 16.514 26.311 1.00 91.81 459 GLU A CA 1
ATOM 3639 C C . GLU A 1 459 ? 13.746 16.427 27.581 1.00 91.81 459 GLU A C 1
ATOM 3641 O O . GLU A 1 459 ? 12.531 16.236 27.505 1.00 91.81 459 GLU A O 1
ATOM 3646 N N . PRO A 1 460 ? 14.371 16.551 28.765 1.00 90.50 460 PRO A N 1
ATOM 3647 C CA . PRO A 1 460 ? 13.667 16.438 30.035 1.00 90.50 460 PRO A CA 1
ATOM 3648 C C . PRO A 1 460 ? 12.478 17.401 30.134 1.00 90.50 460 PRO A C 1
ATOM 3650 O O . PRO A 1 460 ? 12.603 18.594 29.859 1.00 90.50 460 PRO A O 1
ATOM 3653 N N . GLY A 1 461 ? 11.323 16.883 30.553 1.00 89.38 461 GLY A N 1
ATOM 3654 C CA . GLY A 1 461 ? 10.088 17.657 30.713 1.00 89.38 461 GLY A CA 1
ATOM 3655 C C . GLY A 1 461 ? 9.271 17.852 29.431 1.00 89.38 461 GLY A C 1
ATOM 3656 O O . GLY A 1 461 ? 8.159 18.373 29.514 1.00 89.38 461 GLY A O 1
ATOM 3657 N N . LYS A 1 462 ? 9.768 17.418 28.265 1.00 94.12 462 LYS A N 1
ATOM 3658 C CA . LYS A 1 462 ? 8.947 17.284 27.056 1.00 94.12 462 LYS A CA 1
ATOM 3659 C C . LYS A 1 462 ? 8.324 15.897 26.981 1.00 94.12 462 LYS A C 1
ATOM 3661 O O . LYS A 1 462 ? 8.917 14.914 27.419 1.00 94.12 462 LYS A O 1
ATOM 3666 N N . THR A 1 463 ? 7.143 15.827 26.380 1.00 94.50 463 THR A N 1
ATOM 3667 C CA . THR A 1 463 ? 6.413 14.579 26.163 1.00 94.50 463 THR A CA 1
ATOM 3668 C C . THR A 1 463 ? 6.082 14.384 24.693 1.00 94.50 463 THR A C 1
ATOM 3670 O O . THR A 1 463 ? 5.996 15.334 23.914 1.00 94.50 463 THR A O 1
ATOM 3673 N N . ILE A 1 464 ? 5.896 13.125 24.322 1.00 96.00 464 ILE A N 1
ATOM 3674 C CA . ILE A 1 464 ? 5.544 12.682 22.982 1.00 96.00 464 ILE A CA 1
ATOM 3675 C C . ILE A 1 464 ? 4.183 12.020 23.057 1.00 96.00 464 ILE A C 1
ATOM 3677 O O . ILE A 1 464 ? 3.998 11.069 23.811 1.00 96.00 464 ILE A O 1
ATOM 3681 N N . ASN A 1 465 ? 3.249 12.489 22.237 1.00 96.06 465 ASN A N 1
ATOM 3682 C CA . ASN A 1 465 ? 1.924 11.901 22.120 1.00 96.06 465 ASN A CA 1
ATOM 3683 C C . ASN A 1 465 ? 1.865 11.007 20.885 1.00 96.06 465 ASN A C 1
ATOM 3685 O O . ASN A 1 465 ? 2.029 11.482 19.763 1.00 96.06 465 ASN A O 1
ATOM 3689 N N . VAL A 1 466 ? 1.592 9.724 21.097 1.00 97.12 466 VAL A N 1
ATOM 3690 C CA . VAL A 1 466 ? 1.438 8.722 20.043 1.00 97.12 466 VAL A CA 1
ATOM 3691 C C . VAL A 1 466 ? -0.045 8.382 19.885 1.00 97.12 466 VAL A C 1
ATOM 3693 O O . VAL A 1 466 ? -0.636 7.820 20.810 1.00 97.12 466 VAL A O 1
ATOM 3696 N N . PRO A 1 467 ? -0.668 8.704 18.737 1.00 97.62 467 PRO A N 1
ATOM 3697 C CA . PRO A 1 467 ? -2.015 8.248 18.418 1.00 97.62 467 PRO A CA 1
ATOM 3698 C C . PRO A 1 467 ? -2.032 6.766 18.044 1.00 97.62 467 PRO A C 1
ATOM 3700 O O . PRO A 1 467 ? -1.297 6.338 17.147 1.00 97.62 467 PRO A O 1
ATOM 3703 N N . VAL A 1 468 ? -2.881 6.000 18.731 1.00 97.88 468 VAL A N 1
ATOM 3704 C CA . VAL A 1 468 ? -3.015 4.552 18.557 1.00 97.88 468 VAL A CA 1
ATOM 3705 C C . VAL A 1 468 ? -4.459 4.175 18.223 1.00 97.88 468 VAL A C 1
ATOM 3707 O O . VAL A 1 468 ? -5.405 4.631 18.874 1.00 97.88 468 VAL A O 1
ATOM 3710 N N . GLU A 1 469 ? -4.623 3.290 17.237 1.00 98.31 469 GLU A N 1
ATOM 3711 C CA . GLU A 1 469 ? -5.865 2.562 16.964 1.00 98.31 469 GLU A CA 1
ATOM 3712 C C . GLU A 1 469 ? -5.620 1.060 17.127 1.00 98.31 469 GLU A C 1
ATOM 3714 O O . GLU A 1 469 ? -4.694 0.512 16.530 1.00 98.31 469 GLU A O 1
ATOM 3719 N N . VAL A 1 470 ? -6.472 0.385 17.899 1.00 97.88 470 VAL A N 1
ATOM 3720 C CA . VAL A 1 470 ? -6.471 -1.079 18.024 1.00 97.88 470 VAL A CA 1
ATOM 3721 C C . VAL A 1 470 ? -7.794 -1.618 17.503 1.00 97.88 470 VAL A C 1
ATOM 3723 O O . VAL A 1 470 ? -8.859 -1.214 17.970 1.00 97.88 470 VAL A O 1
ATOM 3726 N N . GLN A 1 471 ? -7.728 -2.520 16.529 1.00 97.56 471 GLN A N 1
ATOM 3727 C CA . GLN A 1 471 ? -8.870 -3.217 15.944 1.00 97.56 471 GLN A CA 1
ATOM 3728 C C . GLN A 1 471 ? -8.868 -4.685 16.373 1.00 97.56 471 GLN A C 1
ATOM 3730 O O . GLN A 1 471 ? -7.818 -5.314 16.422 1.00 97.56 471 GLN A O 1
ATOM 3735 N N . PHE A 1 472 ? -10.047 -5.239 16.623 1.00 97.38 472 PHE A N 1
ATOM 3736 C CA . PHE A 1 472 ? -10.266 -6.646 16.934 1.00 97.38 472 PHE A CA 1
ATOM 3737 C C . PHE A 1 472 ? -11.113 -7.265 15.829 1.00 97.38 472 PHE A C 1
ATOM 3739 O O . PHE A 1 472 ? -12.170 -6.735 15.468 1.00 97.38 472 PHE A O 1
ATOM 3746 N N . LEU A 1 473 ? -10.612 -8.365 15.271 1.00 95.56 473 LEU A N 1
ATOM 3747 C CA . LEU A 1 473 ? -11.231 -9.114 14.183 1.00 95.56 473 LEU A CA 1
ATOM 3748 C C . LEU A 1 473 ? -11.142 -10.609 14.453 1.00 95.56 473 LEU A C 1
ATOM 3750 O O . LEU A 1 473 ? -10.229 -11.082 15.123 1.00 95.56 473 LEU A O 1
ATOM 3754 N N . THR A 1 474 ? -12.045 -11.371 13.846 1.00 95.38 474 THR A N 1
ATOM 3755 C CA . THR A 1 474 ? -11.905 -12.828 13.785 1.00 95.38 474 THR A CA 1
ATOM 3756 C C . THR A 1 474 ? -11.009 -13.232 12.613 1.00 95.38 474 THR A C 1
ATOM 3758 O O . THR A 1 474 ? -10.879 -12.495 11.630 1.00 95.38 474 THR A O 1
ATOM 3761 N N . ARG A 1 475 ? -10.443 -14.444 12.645 1.00 93.88 475 ARG A N 1
ATOM 3762 C CA . ARG A 1 475 ? -9.710 -15.022 11.500 1.00 93.88 475 ARG A CA 1
ATOM 3763 C C . ARG A 1 475 ? -10.552 -15.060 10.224 1.00 93.88 475 ARG A C 1
ATOM 3765 O O . ARG A 1 475 ? -10.036 -14.790 9.139 1.00 93.88 475 ARG A O 1
ATOM 3772 N N . VAL A 1 476 ? -11.842 -15.374 10.352 1.00 94.19 476 VAL A N 1
ATOM 3773 C CA . VAL A 1 476 ? -12.788 -15.400 9.225 1.00 94.19 476 VAL A CA 1
ATOM 3774 C C . VAL A 1 476 ? -12.938 -14.006 8.626 1.00 94.19 476 VAL A C 1
ATOM 3776 O O . VAL A 1 476 ? -12.812 -13.841 7.413 1.00 94.19 476 VAL A O 1
ATOM 3779 N N . GLU A 1 477 ? -13.137 -12.992 9.465 1.00 94.81 477 GLU A N 1
ATOM 3780 C CA . GLU A 1 477 ? -13.327 -11.623 8.998 1.00 94.81 477 GLU A CA 1
ATOM 3781 C C . GLU A 1 477 ? -12.033 -11.024 8.433 1.00 94.81 477 GLU A C 1
ATOM 3783 O O . GLU A 1 477 ? -12.061 -10.350 7.401 1.00 94.81 477 GLU A O 1
ATOM 3788 N N . ARG A 1 478 ? -10.873 -11.347 9.025 1.00 92.69 478 ARG A N 1
ATOM 3789 C CA . ARG A 1 478 ? -9.567 -10.983 8.459 1.00 92.69 478 ARG A CA 1
ATOM 3790 C C . ARG A 1 478 ? -9.352 -11.621 7.091 1.00 92.69 478 ARG A C 1
ATOM 3792 O O . ARG A 1 478 ? -8.865 -10.956 6.184 1.00 92.69 478 ARG A O 1
ATOM 3799 N N . ARG A 1 479 ? -9.735 -12.887 6.899 1.00 90.94 479 ARG A N 1
ATOM 3800 C CA . ARG A 1 479 ? -9.664 -13.530 5.578 1.00 90.94 479 ARG A CA 1
ATOM 3801 C C . ARG A 1 479 ? -10.578 -12.822 4.575 1.00 90.94 479 ARG A C 1
ATOM 3803 O O . ARG A 1 479 ? -10.132 -12.513 3.471 1.00 90.94 479 ARG A O 1
ATOM 3810 N N . ARG A 1 480 ? -11.815 -12.496 4.968 1.00 92.12 480 ARG A N 1
ATOM 3811 C CA . ARG A 1 480 ? -12.751 -11.733 4.126 1.00 92.12 480 ARG A CA 1
ATOM 3812 C C . ARG A 1 480 ? -12.211 -10.349 3.745 1.00 92.12 480 ARG A C 1
ATOM 3814 O O . ARG A 1 480 ? -12.404 -9.934 2.607 1.00 92.12 480 ARG A O 1
ATOM 3821 N N . SER A 1 481 ? -11.500 -9.662 4.642 1.00 90.25 481 SER A N 1
ATOM 3822 C CA . SER A 1 481 ? -10.902 -8.342 4.367 1.00 90.25 481 SER A CA 1
ATOM 3823 C C . SER A 1 481 ? -9.645 -8.370 3.496 1.00 90.25 481 SER A C 1
ATOM 3825 O O . SER A 1 481 ? -9.236 -7.318 3.010 1.00 90.25 481 SER A O 1
ATOM 3827 N N . ARG A 1 482 ? -9.048 -9.547 3.264 1.00 86.19 482 ARG A N 1
ATOM 3828 C CA . ARG A 1 482 ? -7.907 -9.717 2.345 1.00 86.19 482 ARG A CA 1
ATOM 3829 C C . ARG A 1 482 ? -8.326 -10.184 0.963 1.00 86.19 482 ARG A C 1
ATOM 3831 O O . ARG A 1 482 ? -7.939 -9.583 -0.026 1.00 86.19 482 ARG A O 1
ATOM 3838 N N . ILE A 1 483 ? -9.114 -11.255 0.910 1.00 86.75 483 ILE A N 1
ATOM 3839 C CA . ILE A 1 483 ? -9.402 -11.981 -0.339 1.00 86.75 483 ILE A CA 1
ATOM 3840 C C . ILE A 1 483 ? -10.901 -12.130 -0.618 1.00 86.75 483 ILE A C 1
ATOM 3842 O O . ILE A 1 483 ? -11.302 -12.875 -1.506 1.00 86.75 483 ILE A O 1
ATOM 3846 N N . GLY A 1 484 ? -11.746 -11.488 0.188 1.00 88.75 484 GLY A N 1
ATOM 3847 C CA . GLY A 1 484 ? -13.192 -11.628 0.116 1.00 88.75 484 GLY A CA 1
ATOM 3848 C C . GLY A 1 484 ? -13.906 -10.394 -0.414 1.00 88.75 484 GLY A C 1
ATOM 3849 O O . GLY A 1 484 ? -13.334 -9.455 -0.965 1.00 88.75 484 GLY A O 1
ATOM 3850 N N . ASP A 1 485 ? -15.213 -10.405 -0.203 1.00 86.75 485 ASP A N 1
ATOM 3851 C CA . ASP A 1 485 ? -16.160 -9.399 -0.665 1.00 86.75 485 ASP A CA 1
ATOM 3852 C C . ASP A 1 485 ? -15.944 -8.018 -0.035 1.00 86.75 485 ASP A C 1
ATOM 3854 O O . ASP A 1 485 ? -16.387 -7.024 -0.601 1.00 86.75 485 ASP A O 1
ATOM 3858 N N . ILE A 1 486 ? -15.248 -7.938 1.098 1.00 90.06 486 ILE A N 1
ATOM 3859 C CA . ILE A 1 486 ? -14.906 -6.690 1.796 1.00 90.06 486 ILE A CA 1
ATOM 3860 C C . ILE A 1 486 ? -13.424 -6.323 1.662 1.00 90.06 486 ILE A C 1
ATOM 3862 O O . ILE A 1 486 ? -12.937 -5.466 2.404 1.00 90.06 486 ILE A O 1
ATOM 3866 N N . ALA A 1 487 ? -12.700 -6.957 0.734 1.00 90.19 487 ALA A N 1
ATOM 3867 C CA . ALA A 1 487 ? -11.315 -6.612 0.475 1.00 90.19 487 ALA A CA 1
ATOM 3868 C C . ALA A 1 487 ? -11.169 -5.146 0.053 1.00 90.19 487 ALA A C 1
ATOM 3870 O O . ALA A 1 487 ? -12.049 -4.542 -0.574 1.00 90.19 487 ALA A O 1
ATOM 3871 N N . HIS A 1 488 ? -10.043 -4.558 0.448 1.00 88.12 488 HIS A N 1
ATOM 3872 C CA . HIS A 1 488 ? -9.877 -3.115 0.427 1.00 88.12 488 HIS A CA 1
ATOM 3873 C C . HIS A 1 488 ? -9.959 -2.508 -0.983 1.00 88.12 488 HIS A C 1
ATOM 3875 O O . HIS A 1 488 ? -10.624 -1.492 -1.199 1.00 88.12 488 HIS A O 1
ATOM 3881 N N . ILE A 1 489 ? -9.367 -3.188 -1.962 1.00 88.56 489 ILE A N 1
ATOM 3882 C CA . ILE A 1 489 ? -9.440 -2.808 -3.371 1.00 88.56 489 ILE A CA 1
ATOM 3883 C C . ILE A 1 489 ? -10.876 -2.806 -3.913 1.00 88.56 489 ILE A C 1
ATOM 3885 O O . ILE A 1 489 ? -11.249 -1.915 -4.676 1.00 88.56 489 ILE A O 1
ATOM 3889 N N . VAL A 1 490 ? -11.699 -3.758 -3.469 1.00 89.75 490 VAL A N 1
ATOM 3890 C CA . VAL A 1 490 ? -13.053 -3.989 -3.983 1.00 89.75 490 VAL A CA 1
ATOM 3891 C C . VAL A 1 490 ? -13.969 -2.845 -3.597 1.00 89.75 490 VAL A C 1
ATOM 3893 O O . VAL A 1 490 ? -14.655 -2.276 -4.445 1.00 89.75 490 VAL A O 1
ATOM 3896 N N . TYR A 1 491 ? -13.975 -2.483 -2.309 1.00 85.19 491 TYR A N 1
ATOM 3897 C CA . TYR A 1 491 ? -14.796 -1.364 -1.862 1.00 85.19 491 TYR A CA 1
ATOM 3898 C C . TYR A 1 491 ? -14.279 -0.044 -2.443 1.00 85.19 491 TYR A C 1
ATOM 3900 O O . TYR A 1 491 ? -15.099 0.766 -2.850 1.00 85.19 491 TYR A O 1
ATOM 3908 N N . LYS A 1 492 ? -12.956 0.168 -2.545 1.00 86.75 492 LYS A N 1
ATOM 3909 C CA . LYS A 1 492 ? -12.409 1.405 -3.120 1.00 86.75 492 LYS A CA 1
ATOM 3910 C C . LYS A 1 492 ? -12.812 1.594 -4.575 1.00 86.75 492 LYS A C 1
ATOM 3912 O O . LYS A 1 492 ? -13.269 2.672 -4.928 1.00 86.75 492 LYS A O 1
ATOM 3917 N N . HIS A 1 493 ? -12.662 0.561 -5.403 1.00 88.62 493 HIS A N 1
ATOM 3918 C CA . HIS A 1 493 ? -13.028 0.634 -6.816 1.00 88.62 493 HIS A CA 1
ATOM 3919 C C . HIS A 1 493 ? -14.528 0.931 -6.985 1.00 88.62 493 HIS A C 1
ATOM 3921 O O . HIS A 1 493 ? -14.910 1.837 -7.725 1.00 88.62 493 HIS A O 1
ATOM 3927 N N . ILE A 1 494 ? -15.382 0.213 -6.245 1.00 89.44 494 ILE A N 1
ATOM 3928 C CA . ILE A 1 494 ? -16.837 0.394 -6.312 1.00 89.44 494 ILE A CA 1
ATOM 3929 C C . ILE A 1 494 ? -17.254 1.773 -5.784 1.00 89.44 494 ILE A C 1
ATOM 3931 O O . ILE A 1 494 ? -17.960 2.497 -6.484 1.00 89.44 494 ILE A O 1
ATOM 3935 N N . ASP A 1 495 ? -16.807 2.161 -4.588 1.00 86.75 495 ASP A N 1
ATOM 3936 C CA . ASP A 1 495 ? -17.196 3.425 -3.954 1.00 86.75 495 ASP A CA 1
ATOM 3937 C C . ASP A 1 495 ? -16.749 4.638 -4.777 1.00 86.75 495 ASP A C 1
ATOM 3939 O O . ASP A 1 495 ? -17.491 5.615 -4.856 1.00 86.75 495 ASP A O 1
ATOM 3943 N N . THR A 1 496 ? -15.569 4.591 -5.407 1.00 84.25 496 THR A N 1
ATOM 3944 C CA . THR A 1 496 ? -15.099 5.676 -6.282 1.00 84.25 496 THR A CA 1
ATOM 3945 C C . THR A 1 496 ? -16.066 5.905 -7.442 1.00 84.25 496 THR A C 1
ATOM 3947 O O . THR A 1 496 ? -16.483 7.042 -7.665 1.00 84.25 496 THR A O 1
ATOM 3950 N N . ARG A 1 497 ? -16.496 4.841 -8.137 1.00 86.25 497 ARG A N 1
ATOM 3951 C CA . ARG A 1 497 ? -17.465 4.978 -9.235 1.00 86.25 497 ARG A CA 1
ATOM 3952 C C . ARG A 1 497 ? -18.834 5.429 -8.735 1.00 86.25 497 ARG A C 1
ATOM 3954 O O . ARG A 1 497 ? -19.421 6.332 -9.318 1.00 86.25 497 ARG A O 1
ATOM 3961 N N . LEU A 1 498 ? -19.337 4.837 -7.650 1.00 88.25 498 LEU A N 1
ATOM 3962 C CA . LEU A 1 498 ? -20.647 5.207 -7.102 1.00 88.25 498 LEU A CA 1
ATOM 3963 C C . LEU A 1 498 ? -20.703 6.687 -6.694 1.00 88.25 498 LEU A C 1
ATOM 3965 O O . LEU A 1 498 ? -21.719 7.338 -6.931 1.00 88.25 498 LEU A O 1
ATOM 3969 N N . LYS A 1 499 ? -19.615 7.232 -6.135 1.00 86.56 499 LYS A N 1
ATOM 3970 C CA . LYS A 1 499 ? -19.507 8.663 -5.815 1.00 86.56 499 LYS A CA 1
ATOM 3971 C C . LYS A 1 499 ? -19.496 9.539 -7.064 1.00 86.56 499 LYS A C 1
ATOM 3973 O O . LYS A 1 499 ? -20.250 10.502 -7.103 1.00 86.56 499 LYS A O 1
ATOM 3978 N N . LYS A 1 500 ? -18.693 9.188 -8.078 1.00 83.50 500 LYS A N 1
ATOM 3979 C CA . LYS A 1 500 ? -18.637 9.919 -9.360 1.00 83.50 500 LYS A CA 1
ATOM 3980 C C . LYS A 1 500 ? -20.011 9.979 -10.041 1.00 83.50 500 LYS A C 1
ATOM 3982 O O . LYS A 1 500 ? -20.363 10.972 -10.655 1.00 83.50 500 LYS A O 1
ATOM 3987 N N . GLU A 1 501 ? -20.807 8.927 -9.884 1.00 86.31 501 GLU A N 1
ATOM 3988 C CA . GLU A 1 501 ? -22.144 8.809 -10.474 1.00 86.31 501 GLU A CA 1
ATOM 3989 C C . GLU A 1 501 ? -23.274 9.372 -9.594 1.00 86.31 501 GLU A C 1
ATOM 3991 O O . GLU A 1 501 ? -24.450 9.150 -9.901 1.00 86.31 501 GLU A O 1
ATOM 3996 N N . HIS A 1 502 ? -22.939 10.067 -8.496 1.00 87.44 502 HIS A N 1
ATOM 3997 C CA . HIS A 1 502 ? -23.891 10.633 -7.531 1.00 87.44 502 HIS A CA 1
ATOM 3998 C C . HIS A 1 502 ? -24.920 9.610 -7.024 1.00 87.44 502 HIS A C 1
ATOM 4000 O O . HIS A 1 502 ? -26.093 9.916 -6.816 1.00 87.44 502 HIS A O 1
ATOM 4006 N N . TYR A 1 503 ? -24.486 8.360 -6.823 1.00 87.94 503 TYR A N 1
ATOM 4007 C CA . TYR A 1 503 ? -25.368 7.230 -6.524 1.00 87.94 503 TYR A CA 1
ATOM 4008 C C . TYR A 1 503 ? -26.314 7.481 -5.339 1.00 87.94 503 TYR A C 1
ATOM 4010 O O . TYR A 1 503 ? -27.488 7.106 -5.392 1.00 87.94 503 TYR A O 1
ATOM 4018 N N . ASP A 1 504 ? -25.815 8.109 -4.271 1.00 85.88 504 ASP A N 1
ATOM 4019 C CA . ASP A 1 504 ? -26.594 8.365 -3.056 1.00 85.88 504 ASP A CA 1
ATOM 4020 C C . ASP A 1 504 ? -27.698 9.418 -3.269 1.00 85.88 504 ASP A C 1
ATOM 4022 O O . ASP A 1 504 ? -28.713 9.380 -2.574 1.00 85.88 504 ASP A O 1
ATOM 4026 N N . GLU A 1 505 ? -27.547 10.292 -4.267 1.00 91.25 505 GLU A N 1
ATOM 4027 C CA . GLU A 1 505 ? -28.510 11.339 -4.635 1.00 91.25 505 GLU A CA 1
ATOM 4028 C C . GLU A 1 505 ? -29.606 10.819 -5.582 1.00 91.25 505 GLU A C 1
ATOM 4030 O O . GLU A 1 505 ? -30.655 11.447 -5.740 1.00 91.25 505 GLU A O 1
ATOM 4035 N N . LEU A 1 506 ? -29.402 9.649 -6.201 1.00 89.69 506 LEU A N 1
ATOM 4036 C CA . LEU A 1 506 ? -30.368 9.070 -7.133 1.00 89.69 506 LEU A CA 1
ATOM 4037 C C . LEU A 1 506 ? -31.628 8.552 -6.409 1.00 89.69 506 LEU A C 1
ATOM 4039 O O . LEU A 1 506 ? -31.515 7.904 -5.359 1.00 89.69 506 LEU A O 1
ATOM 4043 N N . PRO A 1 507 ? -32.829 8.708 -7.002 1.00 90.62 507 PRO A N 1
ATOM 4044 C CA . PRO A 1 507 ? -34.050 8.079 -6.502 1.00 90.62 507 PRO A CA 1
ATOM 4045 C C . PRO A 1 507 ? -33.922 6.554 -6.433 1.00 90.62 507 PRO A C 1
ATOM 4047 O O . PRO A 1 507 ? -33.327 5.927 -7.318 1.00 90.62 507 PRO A O 1
ATOM 4050 N N . ASP A 1 508 ? -34.479 5.945 -5.383 1.00 83.75 508 ASP A N 1
ATOM 4051 C CA . ASP A 1 508 ? -34.318 4.512 -5.097 1.00 83.75 508 ASP A CA 1
ATOM 4052 C C . ASP A 1 508 ? -34.894 3.586 -6.184 1.00 83.75 508 ASP A C 1
ATOM 4054 O O . ASP A 1 508 ? -34.394 2.473 -6.379 1.00 83.75 508 ASP A O 1
ATOM 4058 N N . ASP A 1 509 ? -35.899 4.068 -6.906 1.00 86.88 509 ASP A N 1
ATOM 4059 C CA . ASP A 1 509 ? -36.613 3.428 -8.009 1.00 86.88 509 ASP A CA 1
ATOM 4060 C C . ASP A 1 509 ? -36.061 3.789 -9.399 1.00 86.88 509 ASP A C 1
ATOM 4062 O O . ASP A 1 509 ? -36.498 3.223 -10.401 1.00 86.88 509 ASP A O 1
ATOM 4066 N N . SER A 1 510 ? -35.074 4.687 -9.486 1.00 92.88 510 SER A N 1
ATOM 4067 C CA . SER A 1 510 ? -34.506 5.086 -10.775 1.00 92.88 510 SER A CA 1
ATOM 4068 C C . SER A 1 510 ? -33.754 3.936 -11.454 1.00 92.88 510 SER A C 1
ATOM 4070 O O . SER A 1 510 ? -32.986 3.202 -10.822 1.00 92.88 510 SER A O 1
ATOM 4072 N N . ALA A 1 511 ? -33.923 3.818 -12.776 1.00 93.19 511 ALA A N 1
ATOM 4073 C CA . ALA A 1 511 ? -33.236 2.810 -13.586 1.00 93.19 511 ALA A CA 1
ATOM 4074 C C . ALA A 1 511 ? -31.709 2.883 -13.413 1.00 93.19 511 ALA A C 1
ATOM 4076 O O . ALA A 1 511 ? -31.072 1.857 -13.187 1.00 93.19 511 ALA A O 1
ATOM 4077 N N . LYS A 1 512 ? -31.144 4.101 -13.390 1.00 92.06 512 LYS A N 1
ATOM 4078 C CA . LYS A 1 512 ? -29.709 4.337 -13.171 1.00 92.06 512 LYS A CA 1
ATOM 4079 C C . LYS A 1 512 ? -29.230 3.798 -11.818 1.00 92.06 512 LYS A C 1
ATOM 4081 O O . LYS A 1 512 ? -28.192 3.146 -11.747 1.00 92.06 512 LYS A O 1
ATOM 4086 N N . LYS A 1 513 ? -29.984 4.003 -10.728 1.00 90.69 513 LYS A N 1
ATOM 4087 C CA . LYS A 1 513 ? -29.586 3.476 -9.410 1.00 90.69 513 LYS A CA 1
ATOM 4088 C C . LYS A 1 513 ? -29.637 1.950 -9.368 1.00 90.69 513 LYS A C 1
ATOM 4090 O O . LYS A 1 513 ? -28.799 1.332 -8.715 1.00 90.69 513 LYS A O 1
ATOM 4095 N N . GLN A 1 514 ? -30.600 1.334 -10.054 1.00 89.75 514 GLN A N 1
ATOM 4096 C CA . GLN A 1 514 ? -30.685 -0.126 -10.160 1.00 89.75 514 GLN A CA 1
ATOM 4097 C C . GLN A 1 514 ? -29.548 -0.706 -11.011 1.00 89.75 514 GLN A C 1
ATOM 4099 O O . GLN A 1 514 ? -28.944 -1.702 -10.616 1.00 89.75 514 GLN A O 1
ATOM 4104 N N . GLU A 1 515 ? -29.190 -0.044 -12.110 1.00 93.00 515 GLU A N 1
ATOM 4105 C CA . GLU A 1 515 ? -28.031 -0.398 -12.933 1.00 93.00 515 GLU A CA 1
ATOM 4106 C C . GLU A 1 515 ? -26.726 -0.344 -12.128 1.00 93.00 515 GLU A C 1
ATOM 4108 O O . GLU A 1 515 ? -25.979 -1.322 -12.101 1.00 93.00 515 GLU A O 1
ATOM 4113 N N . LEU A 1 516 ? -26.484 0.746 -11.391 1.00 91.38 516 LEU A N 1
ATOM 4114 C CA . LEU A 1 516 ? -25.292 0.899 -10.550 1.00 91.38 516 LEU A CA 1
ATOM 4115 C C . LEU A 1 516 ? -25.228 -0.138 -9.420 1.00 91.38 516 LEU A C 1
ATOM 4117 O O . LEU A 1 516 ? -24.145 -0.634 -9.105 1.00 91.38 516 LEU A O 1
ATOM 4121 N N . LYS A 1 517 ? -26.373 -0.511 -8.827 1.00 88.81 517 LYS A N 1
ATOM 4122 C CA . LYS A 1 517 ? -26.448 -1.611 -7.847 1.00 88.81 517 LYS A CA 1
ATOM 4123 C C . LYS A 1 517 ? -26.037 -2.939 -8.469 1.00 88.81 517 LYS A C 1
ATOM 4125 O O . LYS A 1 517 ? -25.254 -3.676 -7.870 1.00 88.81 517 LYS A O 1
ATOM 4130 N N . GLU A 1 518 ? -26.572 -3.256 -9.644 1.00 90.25 518 GLU A N 1
ATOM 4131 C CA . GLU A 1 518 ? -26.272 -4.513 -10.324 1.00 90.25 518 GLU A CA 1
ATOM 4132 C C . GLU A 1 518 ? -24.814 -4.562 -10.789 1.00 90.25 518 GLU A C 1
ATOM 4134 O O . GLU A 1 518 ? -24.135 -5.568 -10.577 1.00 90.25 518 GLU A O 1
ATOM 4139 N N . TRP A 1 519 ? -24.294 -3.452 -11.320 1.00 92.25 519 TRP A N 1
ATOM 4140 C CA . TRP A 1 519 ? -22.875 -3.293 -11.620 1.00 92.25 519 TRP A CA 1
ATOM 4141 C C . TRP A 1 519 ? -22.015 -3.542 -10.375 1.00 92.25 519 TRP A C 1
ATOM 4143 O O . TRP A 1 519 ? -21.152 -4.415 -10.400 1.00 92.25 519 TRP A O 1
ATOM 4153 N N . ALA A 1 520 ? -22.291 -2.863 -9.256 1.00 90.88 520 ALA A N 1
ATOM 4154 C CA . ALA A 1 520 ? -21.515 -3.015 -8.025 1.00 90.88 520 ALA A CA 1
ATOM 4155 C C . ALA A 1 520 ? -21.506 -4.469 -7.519 1.00 90.88 520 ALA A C 1
ATOM 4157 O O . ALA A 1 520 ? -20.474 -4.967 -7.062 1.00 90.88 520 ALA A O 1
ATOM 4158 N N . ARG A 1 521 ? -22.637 -5.180 -7.630 1.00 88.69 521 ARG A N 1
ATOM 4159 C CA . ARG A 1 521 ? -22.738 -6.605 -7.277 1.00 88.69 521 ARG A CA 1
ATOM 4160 C C . ARG A 1 521 ? -21.903 -7.491 -8.199 1.00 88.69 521 ARG A C 1
ATOM 4162 O O . ARG A 1 521 ? -21.179 -8.355 -7.701 1.00 88.69 521 ARG A O 1
ATOM 4169 N N . LYS A 1 522 ? -21.981 -7.291 -9.518 1.00 91.19 522 LYS A N 1
ATOM 4170 C CA . LYS A 1 522 ? -21.190 -8.048 -10.504 1.00 91.19 522 LYS A CA 1
ATOM 4171 C C . LYS A 1 522 ? -19.694 -7.801 -10.328 1.00 91.19 522 LYS A C 1
ATOM 4173 O O . LYS A 1 522 ? -18.941 -8.761 -10.189 1.00 91.19 522 LYS A O 1
ATOM 4178 N N . THR A 1 523 ? -19.288 -6.540 -10.213 1.00 91.44 523 THR A N 1
ATOM 4179 C CA . THR A 1 523 ? -17.897 -6.128 -9.983 1.00 91.44 523 THR A CA 1
ATOM 4180 C C . THR A 1 523 ? -17.338 -6.727 -8.696 1.00 91.44 523 THR A C 1
ATOM 4182 O O . THR A 1 523 ? -16.222 -7.238 -8.687 1.00 91.44 523 THR A O 1
ATOM 4185 N N . ARG A 1 524 ? -18.124 -6.759 -7.609 1.00 92.19 524 ARG A N 1
ATOM 4186 C CA . ARG A 1 524 ? -17.709 -7.400 -6.350 1.00 92.19 524 ARG A CA 1
ATOM 4187 C C . ARG A 1 524 ? -17.439 -8.894 -6.529 1.00 92.19 524 ARG A C 1
ATOM 4189 O O . ARG A 1 524 ? -16.407 -9.375 -6.075 1.00 92.19 524 ARG A O 1
ATOM 4196 N N . LYS A 1 525 ? -18.336 -9.624 -7.203 1.00 90.25 525 LYS A N 1
ATOM 4197 C CA . LYS A 1 525 ? -18.146 -11.059 -7.493 1.00 90.25 525 LYS A CA 1
ATOM 4198 C C . LYS A 1 525 ? -16.908 -11.306 -8.353 1.00 90.25 525 LYS A C 1
ATOM 4200 O O . LYS A 1 525 ? -16.161 -12.238 -8.074 1.00 90.25 525 LYS A O 1
ATOM 4205 N N . LEU A 1 526 ? -16.689 -10.459 -9.356 1.00 91.56 526 LEU A N 1
ATOM 4206 C CA . LEU A 1 526 ? -15.521 -10.535 -10.224 1.00 91.56 526 LEU A CA 1
ATOM 4207 C C . LEU A 1 526 ? -14.226 -10.362 -9.422 1.00 91.56 526 LEU A C 1
ATOM 4209 O O . LEU A 1 526 ? -13.362 -11.227 -9.498 1.00 91.56 526 LEU A O 1
ATOM 4213 N N . PHE A 1 527 ? -14.131 -9.329 -8.579 1.00 92.44 527 PHE A N 1
ATOM 4214 C CA . PHE A 1 527 ? -12.974 -9.137 -7.701 1.00 92.44 527 PHE A CA 1
ATOM 4215 C C . PHE A 1 527 ? -12.708 -10.332 -6.783 1.00 92.44 527 PHE A C 1
ATOM 4217 O O . PHE A 1 527 ? -11.556 -10.717 -6.625 1.00 92.44 527 PHE A O 1
ATOM 4224 N N . VAL A 1 528 ? -13.745 -10.928 -6.183 1.00 90.31 528 VAL A N 1
ATOM 4225 C CA . VAL A 1 528 ? -13.567 -12.121 -5.335 1.00 90.31 528 VAL A CA 1
ATOM 4226 C C . VAL A 1 528 ? -12.980 -13.282 -6.141 1.00 90.31 528 VAL A C 1
ATOM 4228 O O . VAL A 1 528 ? -12.090 -13.969 -5.647 1.00 90.31 528 VAL A O 1
ATOM 4231 N N . GLY A 1 529 ? -13.428 -13.476 -7.387 1.00 88.94 529 GLY A N 1
ATOM 4232 C CA . GLY A 1 529 ? -12.834 -14.461 -8.295 1.00 88.94 529 GLY A CA 1
ATOM 4233 C C . GLY A 1 529 ? -11.363 -14.163 -8.596 1.00 88.94 529 GLY A C 1
ATOM 4234 O O . GLY A 1 529 ? -10.520 -15.037 -8.447 1.00 88.94 529 GLY A O 1
ATOM 4235 N N . VAL A 1 530 ? -11.047 -12.911 -8.937 1.00 89.81 530 VAL A N 1
ATOM 4236 C CA . VAL A 1 530 ? -9.677 -12.452 -9.228 1.00 89.81 530 VAL A CA 1
ATOM 4237 C C . VAL A 1 530 ? -8.742 -12.655 -8.033 1.00 89.81 530 VAL A C 1
ATOM 4239 O O . VAL A 1 530 ? -7.673 -13.241 -8.181 1.00 89.81 530 VAL A O 1
ATOM 4242 N N . LEU A 1 531 ? -9.162 -12.234 -6.838 1.00 90.12 531 LEU A N 1
ATOM 4243 C CA . LEU A 1 531 ? -8.404 -12.413 -5.597 1.00 90.12 531 LEU A CA 1
ATOM 4244 C C . LEU A 1 531 ? -8.170 -13.896 -5.279 1.00 90.12 531 LEU A C 1
ATOM 4246 O O . LEU A 1 531 ? -7.090 -14.253 -4.818 1.00 90.12 531 LEU A O 1
ATOM 4250 N N . GLY A 1 532 ? -9.161 -14.756 -5.532 1.00 85.75 532 GLY A N 1
ATOM 4251 C CA . GLY A 1 532 ? -9.034 -16.204 -5.366 1.00 85.75 532 GLY A CA 1
ATOM 4252 C C . GLY A 1 532 ? -8.000 -16.819 -6.311 1.00 85.75 532 GLY A C 1
ATOM 4253 O O . GLY A 1 532 ? -7.086 -17.497 -5.843 1.00 85.75 532 GLY A O 1
ATOM 4254 N N . ASP A 1 533 ? -8.113 -16.529 -7.611 1.00 84.56 533 ASP A N 1
ATOM 4255 C CA . ASP A 1 533 ? -7.210 -17.044 -8.652 1.00 84.56 533 ASP A CA 1
ATOM 4256 C C . ASP A 1 533 ? -5.752 -16.611 -8.396 1.00 84.56 533 ASP A C 1
ATOM 4258 O O . ASP A 1 533 ? -4.808 -17.393 -8.528 1.00 84.56 533 ASP A O 1
ATOM 4262 N N . ILE A 1 534 ? -5.553 -15.352 -7.993 1.00 86.19 534 ILE A N 1
ATOM 4263 C CA . ILE A 1 534 ? -4.222 -14.782 -7.754 1.00 86.19 534 ILE A CA 1
ATOM 4264 C C . ILE A 1 534 ? -3.617 -15.274 -6.443 1.00 86.19 534 ILE A C 1
ATOM 4266 O O . ILE A 1 534 ? -2.414 -15.528 -6.394 1.00 86.19 534 ILE A O 1
ATOM 4270 N N . TYR A 1 535 ? -4.425 -15.459 -5.395 1.00 84.50 535 TYR A N 1
ATOM 4271 C CA . TYR A 1 535 ? -3.947 -16.030 -4.137 1.00 84.50 535 TYR A CA 1
ATOM 4272 C C . TYR A 1 535 ? -3.302 -17.408 -4.350 1.00 84.50 535 TYR A C 1
ATOM 4274 O O . TYR A 1 535 ? -2.250 -17.696 -3.778 1.00 84.50 535 TYR A O 1
ATOM 4282 N N . GLU A 1 536 ? -3.891 -18.241 -5.213 1.00 81.06 536 GLU A N 1
ATOM 4283 C CA . GLU A 1 536 ? -3.325 -19.542 -5.569 1.00 81.06 536 GLU A CA 1
ATOM 4284 C C . GLU A 1 536 ? -1.983 -19.402 -6.298 1.00 81.06 536 GLU A C 1
ATOM 4286 O O . GLU A 1 536 ? -1.023 -20.081 -5.936 1.00 81.06 536 GLU A O 1
ATOM 4291 N N . ARG A 1 537 ? -1.871 -18.486 -7.266 1.00 84.56 537 ARG A N 1
ATOM 4292 C CA . ARG A 1 537 ? -0.604 -18.237 -7.976 1.00 84.56 537 ARG A CA 1
ATOM 4293 C C . ARG A 1 537 ? 0.496 -17.721 -7.052 1.00 84.56 537 ARG A C 1
ATOM 4295 O O . ARG A 1 537 ? 1.590 -18.272 -7.050 1.00 84.56 537 ARG A O 1
ATOM 4302 N N . MET A 1 538 ? 0.191 -16.735 -6.208 1.00 86.38 538 MET A N 1
ATOM 4303 C CA . MET A 1 538 ? 1.130 -16.206 -5.211 1.00 86.38 538 MET A CA 1
ATOM 4304 C C . MET A 1 538 ? 1.651 -17.289 -4.260 1.00 86.38 538 MET A C 1
ATOM 4306 O O . MET A 1 538 ? 2.798 -17.222 -3.830 1.00 86.38 538 MET A O 1
ATOM 4310 N N . SER A 1 539 ? 0.829 -18.295 -3.937 1.00 83.31 539 SER A N 1
ATOM 4311 C CA . SER A 1 539 ? 1.223 -19.398 -3.049 1.00 83.31 539 SER A CA 1
ATOM 4312 C C . SER A 1 539 ? 2.232 -20.376 -3.663 1.00 83.31 539 SER A C 1
ATOM 4314 O O . SER A 1 539 ? 2.815 -21.175 -2.933 1.00 83.31 539 SER A O 1
ATOM 4316 N N . ARG A 1 540 ? 2.434 -20.318 -4.986 1.00 83.19 540 ARG A N 1
ATOM 4317 C CA . ARG A 1 540 ? 3.382 -21.160 -5.729 1.00 83.19 540 ARG A CA 1
ATOM 4318 C C . ARG A 1 540 ? 4.728 -20.480 -5.979 1.00 83.19 540 ARG A C 1
ATOM 4320 O O . ARG A 1 540 ? 5.644 -21.141 -6.455 1.00 83.19 540 ARG A O 1
ATOM 4327 N N . LEU A 1 541 ? 4.855 -19.182 -5.693 1.00 85.88 541 LEU A N 1
ATOM 4328 C CA . LEU A 1 541 ? 6.136 -18.482 -5.790 1.00 85.88 541 LEU A CA 1
ATOM 4329 C C . LEU A 1 541 ? 7.144 -19.106 -4.819 1.0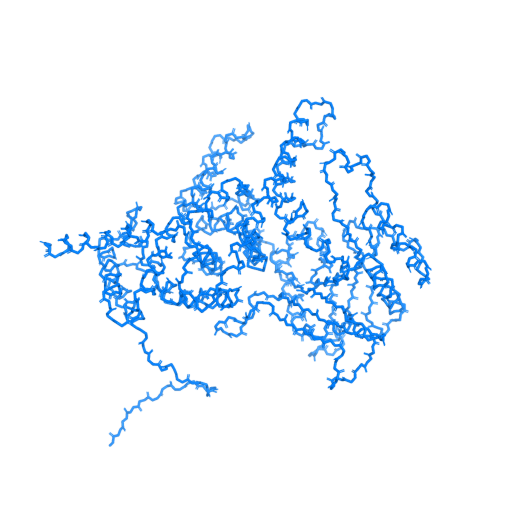0 85.88 541 LEU A C 1
ATOM 4331 O O . LEU A 1 541 ? 6.799 -19.441 -3.682 1.00 85.88 541 LEU A O 1
ATOM 4335 N N . SER A 1 542 ? 8.383 -19.277 -5.276 1.00 85.75 542 SER A N 1
ATOM 4336 C CA . SER A 1 542 ? 9.448 -19.880 -4.483 1.00 85.75 542 SER A CA 1
ATOM 4337 C C . SER A 1 542 ? 10.774 -19.156 -4.704 1.00 85.75 542 SER A C 1
ATOM 4339 O O . SER A 1 542 ? 11.225 -19.058 -5.844 1.00 85.75 542 SER A O 1
ATOM 4341 N N . PRO A 1 543 ? 11.480 -18.747 -3.633 1.00 88.06 543 PRO A N 1
ATOM 4342 C CA . PRO A 1 543 ? 12.795 -18.121 -3.758 1.00 88.06 543 PRO A CA 1
ATOM 4343 C C . PRO A 1 543 ? 13.886 -19.090 -4.241 1.00 88.06 543 PRO A C 1
ATOM 4345 O O . PRO A 1 543 ? 14.988 -18.670 -4.575 1.00 88.06 543 PRO A O 1
ATOM 4348 N N . ASN A 1 544 ? 13.590 -20.392 -4.275 1.00 87.31 544 ASN A N 1
ATOM 4349 C CA . ASN A 1 544 ? 14.536 -21.443 -4.647 1.00 87.31 544 ASN A CA 1
ATOM 4350 C C . ASN A 1 544 ? 14.240 -22.052 -6.027 1.00 87.31 544 ASN A C 1
ATOM 4352 O O . ASN A 1 544 ? 14.766 -23.119 -6.335 1.00 87.31 544 ASN A O 1
ATOM 4356 N N . SER A 1 545 ? 13.362 -21.435 -6.823 1.00 84.50 545 SER A N 1
ATOM 4357 C CA . SER A 1 545 ? 12.956 -21.952 -8.129 1.00 84.50 545 SER A CA 1
ATOM 4358 C C . SER A 1 545 ? 12.985 -20.851 -9.178 1.00 84.50 545 SER A C 1
ATOM 4360 O O . SER A 1 545 ? 12.343 -19.824 -8.994 1.00 84.50 545 SER A O 1
ATOM 4362 N N . TYR A 1 546 ? 13.689 -21.096 -10.284 1.00 82.56 546 TYR A N 1
ATOM 4363 C CA . TYR A 1 546 ? 13.605 -20.278 -11.499 1.00 82.56 546 TYR A CA 1
ATOM 4364 C C . TYR A 1 546 ? 12.450 -20.702 -12.412 1.00 82.56 546 TYR A C 1
ATOM 4366 O O . TYR A 1 546 ? 12.277 -20.121 -13.479 1.00 82.56 546 TYR A O 1
ATOM 4374 N N . ASP A 1 547 ? 11.673 -21.713 -12.011 1.00 74.62 547 ASP A N 1
ATOM 4375 C CA . ASP A 1 547 ? 10.405 -22.017 -12.664 1.00 74.62 547 ASP A CA 1
ATOM 4376 C C . ASP A 1 547 ? 9.489 -20.810 -12.471 1.00 74.62 547 ASP A C 1
ATOM 4378 O O . ASP A 1 547 ? 8.993 -20.555 -11.367 1.00 74.62 547 ASP A O 1
ATOM 4382 N N . THR A 1 548 ? 9.337 -20.023 -13.533 1.00 63.62 548 THR A N 1
ATOM 4383 C CA . THR A 1 548 ? 8.339 -18.967 -13.568 1.00 63.62 548 THR A CA 1
ATOM 4384 C C . THR A 1 548 ? 6.988 -19.644 -13.395 1.00 63.62 548 THR A C 1
ATOM 4386 O O . THR A 1 548 ? 6.744 -20.727 -13.926 1.00 63.62 548 THR A O 1
ATOM 4389 N N . ASN A 1 549 ? 6.040 -19.013 -12.698 1.00 58.47 549 ASN A N 1
ATOM 4390 C CA . ASN A 1 549 ? 4.660 -19.522 -12.668 1.00 58.47 549 ASN A CA 1
ATOM 4391 C C . ASN A 1 549 ? 3.931 -19.360 -14.031 1.00 58.47 549 ASN A C 1
ATOM 4393 O O . ASN A 1 549 ? 2.702 -19.248 -14.065 1.00 58.47 549 ASN A O 1
ATOM 4397 N N . GLY A 1 550 ? 4.706 -19.373 -15.127 1.00 52.41 550 GLY A N 1
ATOM 4398 C CA . GLY A 1 550 ? 4.408 -19.945 -16.430 1.00 52.41 550 GLY A CA 1
ATOM 4399 C C . GLY A 1 550 ? 3.255 -19.289 -17.143 1.00 52.41 550 GLY A C 1
ATOM 4400 O O . GLY A 1 550 ? 2.192 -19.904 -17.225 1.00 52.41 550 GLY A O 1
ATOM 4401 N N . GLN A 1 551 ? 3.459 -18.069 -17.658 1.00 61.53 551 GLN A N 1
ATOM 4402 C CA . GLN A 1 551 ? 2.507 -17.444 -18.585 1.00 61.53 551 GLN A CA 1
ATOM 4403 C C . GLN A 1 551 ? 3.118 -16.619 -19.733 1.00 61.53 551 GLN A C 1
ATOM 4405 O O . GLN A 1 551 ? 2.406 -16.438 -20.717 1.00 61.53 551 GLN A O 1
ATOM 4410 N N . SER A 1 552 ? 4.391 -16.191 -19.676 1.00 59.09 552 SER A N 1
ATOM 4411 C CA . SER A 1 552 ? 5.019 -15.403 -20.761 1.00 59.09 552 SER A CA 1
ATOM 4412 C C . SER A 1 552 ? 6.123 -16.119 -21.556 1.00 59.09 552 SER A C 1
ATOM 4414 O O . SER A 1 552 ? 6.930 -15.460 -22.208 1.00 59.09 552 SER A O 1
ATOM 4416 N N . ASP A 1 553 ? 6.122 -17.462 -21.584 1.00 65.50 553 ASP A N 1
ATOM 4417 C CA . ASP A 1 553 ? 7.071 -18.264 -22.388 1.00 65.50 553 ASP A CA 1
ATOM 4418 C C . ASP A 1 553 ? 7.193 -17.741 -23.842 1.00 65.50 553 ASP A C 1
ATOM 4420 O O . ASP A 1 553 ? 8.288 -17.683 -24.401 1.00 65.50 553 ASP A O 1
ATOM 4424 N N . ASP A 1 554 ? 6.082 -17.295 -24.440 1.00 75.00 554 ASP A N 1
ATOM 4425 C CA . ASP A 1 554 ? 6.055 -16.745 -25.802 1.00 75.00 554 ASP A CA 1
ATOM 4426 C C . ASP A 1 554 ? 6.836 -15.419 -25.932 1.00 75.00 554 ASP A C 1
ATOM 4428 O O . ASP A 1 554 ? 7.502 -15.189 -26.943 1.00 75.00 554 ASP A O 1
ATOM 4432 N N . GLY A 1 555 ? 6.780 -14.551 -24.917 1.00 80.25 555 GLY A N 1
ATOM 4433 C CA . GLY A 1 555 ? 7.481 -13.263 -24.900 1.00 80.25 555 GLY A CA 1
ATOM 4434 C C . GLY A 1 555 ? 8.989 -13.427 -24.710 1.00 80.25 555 GLY A C 1
ATOM 4435 O O . GLY A 1 555 ? 9.781 -12.795 -25.413 1.00 80.25 555 GLY A O 1
ATOM 4436 N N . GLY A 1 556 ? 9.401 -14.335 -23.820 1.00 83.94 556 GLY A N 1
ATOM 4437 C CA . GLY A 1 556 ? 10.812 -14.657 -23.609 1.00 83.94 556 GLY A CA 1
ATOM 4438 C C . GLY A 1 556 ? 11.486 -15.242 -24.856 1.00 83.94 556 GLY A C 1
ATOM 4439 O O . GLY A 1 556 ? 12.607 -14.853 -25.200 1.00 83.94 556 GLY A O 1
ATOM 4440 N N . GLU A 1 557 ? 10.804 -16.137 -25.575 1.00 86.62 557 GLU A N 1
ATOM 4441 C CA . GLU A 1 557 ? 11.307 -16.691 -26.839 1.00 86.62 557 GLU A CA 1
ATOM 4442 C C . GLU A 1 557 ? 11.314 -15.649 -27.971 1.00 86.62 557 GLU A C 1
ATOM 4444 O O . GLU A 1 557 ? 12.263 -15.609 -28.759 1.00 86.62 557 GLU A O 1
ATOM 4449 N N . LEU A 1 558 ? 10.325 -14.746 -28.016 1.00 88.69 558 LEU A N 1
ATOM 4450 C CA . LEU A 1 558 ? 10.326 -13.615 -28.950 1.00 88.69 558 LEU A CA 1
ATOM 4451 C C . LEU A 1 558 ? 11.537 -12.699 -28.721 1.00 88.69 558 LEU A C 1
ATOM 4453 O O . LEU A 1 558 ? 12.264 -12.410 -29.671 1.00 88.69 558 LEU A O 1
ATOM 4457 N N . LEU A 1 559 ? 11.796 -12.300 -27.470 1.00 88.56 559 LEU A N 1
ATOM 4458 C CA . LEU A 1 559 ? 12.956 -11.476 -27.112 1.00 88.56 559 LEU A CA 1
ATOM 4459 C C . LEU A 1 559 ? 14.270 -12.145 -27.537 1.00 88.56 559 LEU A C 1
ATOM 4461 O O . LEU A 1 559 ? 15.179 -11.478 -28.031 1.00 88.56 559 LEU A O 1
ATOM 4465 N N . PHE A 1 560 ? 14.383 -13.466 -27.378 1.00 88.44 560 PHE A N 1
ATOM 4466 C CA . PHE A 1 560 ? 15.572 -14.183 -27.831 1.00 88.44 560 PHE A CA 1
ATOM 4467 C C . PHE A 1 560 ? 15.752 -14.099 -29.349 1.00 88.44 560 PHE A C 1
ATOM 4469 O O . PHE A 1 560 ? 16.846 -13.783 -29.818 1.00 88.44 560 PHE A O 1
ATOM 4476 N N . GLY A 1 561 ? 14.674 -14.318 -30.106 1.00 91.19 561 GLY A N 1
ATOM 4477 C CA . GLY A 1 561 ? 14.682 -14.191 -31.562 1.00 91.19 561 GLY A CA 1
ATOM 4478 C C . GLY A 1 561 ? 15.056 -12.781 -32.034 1.00 91.19 561 GLY A C 1
ATOM 4479 O O . GLY A 1 561 ? 15.841 -12.641 -32.972 1.00 91.19 561 GLY A O 1
ATOM 4480 N N . GLU A 1 562 ? 14.568 -11.738 -31.353 1.00 92.62 562 GLU A N 1
ATOM 4481 C CA . GLU A 1 562 ? 14.941 -10.338 -31.618 1.00 92.62 562 GLU A CA 1
ATOM 4482 C C . GLU A 1 562 ? 16.455 -10.118 -31.454 1.00 92.62 562 GLU A C 1
ATOM 4484 O O . GLU A 1 562 ? 17.092 -9.481 -32.298 1.00 92.62 562 GLU A O 1
ATOM 4489 N N . ILE A 1 563 ? 17.052 -10.678 -30.397 1.00 91.00 563 ILE A N 1
ATOM 4490 C CA . ILE A 1 563 ? 18.493 -10.577 -30.119 1.00 91.00 563 ILE A CA 1
ATOM 4491 C C . ILE A 1 563 ? 19.320 -11.342 -31.169 1.00 91.00 563 ILE A C 1
ATOM 4493 O O . ILE A 1 563 ? 20.346 -10.838 -31.637 1.00 91.00 563 ILE A O 1
ATOM 4497 N N . GLU A 1 564 ? 18.892 -12.543 -31.572 1.00 89.56 564 GLU A N 1
ATOM 4498 C CA . GLU A 1 564 ? 19.569 -13.326 -32.619 1.00 89.56 564 GLU A CA 1
ATOM 4499 C C . GLU A 1 564 ? 19.515 -12.629 -33.987 1.00 89.56 564 GLU A C 1
ATOM 4501 O O . GLU A 1 564 ? 20.520 -12.567 -34.711 1.00 89.56 564 GLU A O 1
ATOM 4506 N N . GLN A 1 565 ? 18.358 -12.060 -34.335 1.00 90.94 565 GLN A N 1
ATOM 4507 C CA . GLN A 1 565 ? 18.196 -11.277 -35.556 1.00 90.94 565 GLN A CA 1
ATOM 4508 C C . GLN A 1 565 ? 19.101 -10.040 -35.536 1.00 90.94 565 GLN A C 1
ATOM 4510 O O . GLN A 1 565 ? 19.828 -9.805 -36.505 1.00 90.94 565 GLN A O 1
ATOM 4515 N N . PHE A 1 566 ? 19.118 -9.299 -34.422 1.00 90.06 566 PHE A N 1
ATOM 4516 C CA . PHE A 1 566 ? 19.968 -8.122 -34.246 1.00 90.06 566 PHE A CA 1
ATOM 4517 C C . PHE A 1 566 ? 21.437 -8.417 -34.566 1.00 90.06 566 PHE A C 1
ATOM 4519 O O . PHE A 1 566 ? 22.076 -7.645 -35.274 1.00 90.06 566 PHE A O 1
ATOM 4526 N N . LEU A 1 567 ? 21.986 -9.546 -34.117 1.00 82.62 567 LEU A N 1
ATOM 4527 C CA . LEU A 1 567 ? 23.377 -9.888 -34.420 1.00 82.62 567 LEU A CA 1
ATOM 4528 C C . LEU A 1 567 ? 23.639 -10.235 -35.877 1.00 82.62 567 LEU A C 1
ATOM 4530 O O . LEU A 1 567 ? 24.726 -9.965 -36.396 1.00 82.62 567 LEU A O 1
ATOM 4534 N N . THR A 1 568 ? 22.669 -10.868 -36.529 1.00 83.75 568 THR A N 1
ATOM 4535 C CA . THR A 1 568 ? 22.773 -11.159 -37.959 1.00 83.75 568 THR A CA 1
ATOM 4536 C C . THR A 1 568 ? 22.863 -9.852 -38.745 1.00 83.75 568 THR A C 1
ATOM 4538 O O . THR A 1 568 ? 23.643 -9.757 -39.686 1.00 83.75 568 THR A O 1
ATOM 4541 N N . GLU A 1 569 ? 22.130 -8.824 -38.321 1.00 82.56 569 GLU A N 1
ATOM 4542 C CA . GLU A 1 569 ? 22.170 -7.486 -38.915 1.00 82.56 569 GLU A CA 1
ATOM 4543 C C . GLU A 1 569 ? 23.457 -6.727 -38.540 1.00 82.56 569 GLU A C 1
ATOM 4545 O O . GLU A 1 569 ? 24.133 -6.193 -39.418 1.00 82.56 569 GLU A O 1
ATOM 4550 N N . TYR A 1 570 ? 23.845 -6.748 -37.261 1.00 77.00 570 TYR A N 1
ATOM 4551 C CA . TYR A 1 570 ? 25.016 -6.042 -36.724 1.00 77.00 570 TYR A CA 1
ATOM 4552 C C . TYR A 1 570 ? 26.353 -6.588 -37.245 1.00 77.00 570 TYR A C 1
ATOM 4554 O O . TYR A 1 570 ? 27.319 -5.850 -37.392 1.00 77.00 570 TYR A O 1
ATOM 4562 N N . SER A 1 571 ? 26.438 -7.887 -37.547 1.00 64.00 571 SER A N 1
ATOM 4563 C CA . SER A 1 571 ? 27.654 -8.498 -38.114 1.00 64.00 571 SER A CA 1
ATOM 4564 C C . SER A 1 571 ? 27.873 -8.194 -39.604 1.00 64.00 571 SER A C 1
ATOM 4566 O O . SER A 1 571 ? 28.944 -8.495 -40.135 1.00 64.00 571 SER A O 1
ATOM 4568 N N . VAL A 1 572 ? 26.874 -7.613 -40.280 1.00 53.69 572 VAL A N 1
ATOM 4569 C CA . VAL A 1 572 ? 26.905 -7.258 -41.711 1.00 53.69 572 VAL A CA 1
ATOM 4570 C C . VAL A 1 572 ? 27.179 -5.758 -41.931 1.00 53.69 572 VAL A C 1
ATOM 4572 O O . VAL A 1 572 ? 27.577 -5.374 -43.034 1.00 53.69 572 VAL A O 1
ATOM 4575 N N . SER A 1 573 ? 27.008 -4.926 -40.897 1.00 46.97 573 SER A N 1
ATOM 4576 C CA . SER A 1 573 ? 27.368 -3.496 -40.848 1.00 46.97 573 SER A CA 1
ATOM 4577 C C . SER A 1 573 ? 28.792 -3.267 -40.359 1.00 46.97 573 SER A C 1
ATOM 4579 O O . SER A 1 573 ? 29.459 -2.363 -40.915 1.00 46.97 573 SER A O 1
#

Sequence (573 aa):
MNNEVDILRPDGRESYDLIAPVDTLVRDYRDTASRERPDLIEHAHRVLGLVRAFAGDKIPDSYDAIMMHDIVSRFRNSDEKYSQESRDSAGLTLFRYFTNPQISHEKAKYMRDVLSDFDEIEVAAGQHRRELAAEAVDGESHLSDERCQLIVDIVSNRYEGRIPDEVWGISEARIDPEYMKRFLQTVNIESVIIKACELLDNLHYPVSGRESAVLQDVLEAESFYAPLCEVLGLEALGSNLLGQTKLIRHEKLQHYGAIARVEETISNIKMIGYDTILRDVFDRSNSDASNPKYDMSLVVKPDNNGEHPVHVGEFVYQKDNGDLVMGNLRIKSIGSAVDKMIRCDGEMPMDMVGFMAISNDLQSSASDFADFIKDLTDRSHQPSSGTKLQKSHGKESAIYIQGTTEYVDTMKNALADAGIDESQIQVKVQSESDIEKRGYEKMKVSKATFIRTYDHKYEPGKTINVPVEVQFLTRVERRRSRIGDIAHIVYKHIDTRLKKEHYDELPDDSAKKQELKEWARKTRKLFVGVLGDIYERMSRLSPNSYDTNGQSDDGGELLFGEIEQFLTEYSVS